Protein 6MLC (pdb70)

B-factor: mean 30.67, std 8.85, range [10.45, 76.99]

Foldseek 3Di:
DDADPVPRDDDPLDAAQPVHVPDHQQQSVLVQAAPQPRHGDDPPFDWAAAPVSRHIHGCVSQVNDDPVSRCVCNVVGPHGPVRD/DDQDPPPRDDDPDDAAQPVHPVDHQQQSVLVQAAPQPRHGDDPPFDWDAAPVRRHIHGCVSQPRDDPVSRVVCVVPGHHGPVNDD/DDQDPPPRDDDPLDAAQPPHPPDHQQQSVLVQAAPQPRDGDDPPFDWAAAPPSRHIHGCVSQVNDDPVSRVVCNVVGDHGPVNPD/DDQDPVPRDDDPLDAAQVVHPVDHQQASLLVQAAPQPRHGDDPPFDWDAAPQRRHIHGCVSQPRDDPVSRVVCVVPGHHGPVND/DDDDDD/DDDDDD

Structure (mmCIF, N/CA/C/O backbone):
data_6MLC
#
_entry.id   6MLC
#
_cell.length_a   85.939
_cell.length_b   85.939
_cell.length_c   98.733
_cell.angle_alpha   90.000
_cell.angle_beta   90.000
_cell.angle_gamma   120.000
#
_symmetry.space_group_name_H-M   'P 6'
#
loop_
_entity.id
_entity.type
_entity.pdbx_description
1 polymer 'Histone-lysine N-methyltransferase 2C'
2 polymer 'Histone H4'
3 non-polymer 'ZINC ION'
4 non-polymer GLYCEROL
5 non-polymer 'UNKNOWN ATOM OR ION'
6 water water
#
loop_
_atom_site.group_PDB
_atom_site.id
_atom_site.type_symbol
_atom_site.label_atom_id
_atom_site.label_alt_id
_atom_site.label_comp_id
_atom_site.label_asym_id
_atom_site.label_entity_id
_atom_site.label_seq_id
_atom_site.pdbx_PDB_ins_code
_atom_site.Cartn_x
_atom_site.Cartn_y
_atom_site.Cartn_z
_atom_site.occupancy
_atom_site.B_iso_or_equiv
_atom_site.auth_seq_id
_atom_site.auth_comp_id
_atom_site.auth_asym_id
_atom_site.auth_atom_id
_atom_site.pdbx_PDB_model_num
ATOM 1 N N . SER A 1 2 ? -38.429 -31.125 0.552 1.00 46.63 1054 SER A N 1
ATOM 2 C CA . SER A 1 2 ? -37.747 -30.370 1.662 1.00 44.23 1054 SER A CA 1
ATOM 3 C C . SER A 1 2 ? -36.240 -30.518 1.529 1.00 49.87 1054 SER A C 1
ATOM 4 O O . SER A 1 2 ? -35.784 -31.155 0.579 1.00 54.68 1054 SER A O 1
ATOM 7 N N . VAL A 1 3 ? -35.519 -29.927 2.467 1.00 51.19 1055 VAL A N 1
ATOM 8 C CA . VAL A 1 3 ? -34.048 -30.050 2.617 1.00 47.59 1055 VAL A CA 1
ATOM 9 C C . VAL A 1 3 ? -33.793 -30.387 4.100 1.00 34.79 1055 VAL A C 1
ATOM 10 O O . VAL A 1 3 ? -34.740 -30.295 4.886 1.00 31.52 1055 VAL A O 1
ATOM 14 N N . TRP A 1 4 ? -32.589 -30.801 4.457 1.00 30.36 1056 TRP A N 1
ATOM 15 C CA . TRP A 1 4 ? -32.088 -30.730 5.850 1.00 29.72 1056 TRP A CA 1
ATOM 16 C C . TRP A 1 4 ? -31.441 -29.373 6.079 1.00 29.47 1056 TRP A C 1
ATOM 17 O O . TRP A 1 4 ? -30.685 -28.925 5.210 1.00 29.77 1056 TRP A O 1
ATOM 28 N N . CYS A 1 5 ? -31.695 -28.771 7.230 1.00 28.28 1057 CYS A N 1
ATOM 29 C CA . CYS A 1 5 ? -30.955 -27.584 7.715 1.00 27.30 1057 CYS A CA 1
ATOM 30 C C . CYS A 1 5 ? -29.741 -28.054 8.522 1.00 27.51 1057 CYS A C 1
ATOM 31 O O . CYS A 1 5 ? -29.937 -28.784 9.506 1.00 24.44 1057 CYS A O 1
ATOM 34 N N . ARG A 1 6 ? -28.524 -27.615 8.167 1.00 31.68 1058 ARG A N 1
ATOM 35 C CA . ARG A 1 6 ? -27.289 -28.108 8.846 1.00 32.89 1058 ARG A CA 1
ATOM 36 C C . ARG A 1 6 ? -27.182 -27.429 10.214 1.00 31.49 1058 ARG A C 1
ATOM 37 O O . ARG A 1 6 ? -26.519 -27.988 11.101 1.00 32.33 1058 ARG A O 1
ATOM 41 N N . HIS A 1 7 ? -27.902 -26.336 10.429 1.00 26.71 1059 HIS A N 1
ATOM 42 C CA . HIS A 1 7 ? -27.877 -25.628 11.722 1.00 24.95 1059 HIS A CA 1
ATOM 43 C C . HIS A 1 7 ? -28.593 -26.442 12.794 1.00 27.76 1059 HIS A C 1
ATOM 44 O O . HIS A 1 7 ? -28.099 -26.419 13.932 1.00 25.11 1059 HIS A O 1
ATOM 51 N N . CYS A 1 8 ? -29.798 -26.987 12.494 1.00 25.55 1060 CYS A N 1
ATOM 52 C CA . CYS A 1 8 ? -30.687 -27.612 13.524 1.00 26.36 1060 CYS A CA 1
ATOM 53 C C . CYS A 1 8 ? -30.814 -29.123 13.289 1.00 26.71 1060 CYS A C 1
ATOM 54 O O . CYS A 1 8 ? -31.289 -29.811 14.216 1.00 29.57 1060 CYS A O 1
ATOM 57 N N . GLY A 1 9 ? -30.474 -29.607 12.090 1.00 24.86 1061 GLY A N 1
ATOM 58 C CA . GLY A 1 9 ? -30.546 -31.040 11.736 1.00 26.21 1061 GLY A CA 1
ATOM 59 C C . GLY A 1 9 ? -31.946 -31.491 11.307 1.00 25.94 1061 GLY A C 1
ATOM 60 O O . GLY A 1 9 ? -32.082 -32.653 10.870 1.00 27.21 1061 GLY A O 1
ATOM 61 N N . ALA A 1 10 ? -32.950 -30.613 11.339 1.00 26.47 1062 ALA A N 1
ATOM 62 C CA . ALA A 1 10 ? -34.341 -30.968 10.963 1.00 26.65 1062 ALA A CA 1
ATOM 63 C C . ALA A 1 10 ? -34.498 -31.061 9.435 1.00 27.06 1062 ALA A C 1
ATOM 64 O O . ALA A 1 10 ? -33.829 -30.313 8.685 1.00 24.63 1062 ALA A O 1
ATOM 66 N N . THR A 1 11 ? -35.451 -31.869 8.987 1.00 25.06 1063 THR A N 1
ATOM 67 C CA . THR A 1 11 ? -36.089 -31.668 7.667 1.00 24.95 1063 THR A CA 1
ATOM 68 C C . THR A 1 11 ? -36.875 -30.350 7.760 1.00 24.98 1063 THR A C 1
ATOM 69 O O . THR A 1 11 ? -37.470 -30.063 8.830 1.00 23.73 1063 THR A O 1
ATOM 73 N N . SER A 1 12 ? -36.778 -29.537 6.745 1.00 23.68 1064 SER A N 1
ATOM 74 C CA . SER A 1 12 ? -37.064 -28.088 6.821 1.00 25.27 1064 SER A CA 1
ATOM 75 C C . SER A 1 12 ? -37.707 -27.582 5.528 1.00 24.45 1064 SER A C 1
ATOM 76 O O . SER A 1 12 ? -37.365 -28.091 4.492 1.00 23.62 1064 SER A O 1
ATOM 79 N N . ALA A 1 13 ? -38.584 -26.565 5.616 1.00 26.90 1065 ALA A N 1
ATOM 80 C CA . ALA A 1 13 ? -39.068 -25.775 4.453 1.00 28.54 1065 ALA A CA 1
ATOM 81 C C . ALA A 1 13 ? -37.907 -24.915 3.906 1.00 29.18 1065 ALA A C 1
ATOM 82 O O . ALA A 1 13 ? -37.973 -24.504 2.742 1.00 29.40 1065 ALA A O 1
ATOM 84 N N . GLY A 1 14 ? -36.863 -24.680 4.701 1.00 25.56 1066 GLY A N 1
ATOM 85 C CA . GLY A 1 14 ? -35.727 -23.825 4.295 1.00 27.49 1066 GLY A CA 1
ATOM 86 C C . GLY A 1 14 ? -36.188 -22.387 4.113 1.00 27.44 1066 GLY A C 1
ATOM 87 O O . GLY A 1 14 ? -35.956 -21.812 3.034 1.00 27.83 1066 GLY A O 1
ATOM 88 N N . LEU A 1 15 ? -36.883 -21.853 5.121 1.00 25.11 1067 LEU A N 1
ATOM 89 C CA . LEU A 1 15 ? -37.376 -20.454 5.119 1.00 25.50 1067 LEU A CA 1
ATOM 90 C C . LEU A 1 15 ? -36.179 -19.517 5.201 1.00 25.10 1067 LEU A C 1
ATOM 91 O O . LEU A 1 15 ? -35.086 -19.943 5.643 1.00 22.80 1067 LEU A O 1
ATOM 96 N N . ARG A 1 16 ? -36.403 -18.285 4.806 1.00 23.90 1068 ARG A N 1
ATOM 97 C CA . ARG A 1 16 ? -35.436 -17.209 4.995 1.00 22.33 1068 ARG A CA 1
ATOM 98 C C . ARG A 1 16 ? -35.025 -17.188 6.471 1.00 22.32 1068 ARG A C 1
ATOM 99 O O . ARG A 1 16 ? -35.903 -17.184 7.353 1.00 22.48 1068 ARG A O 1
ATOM 107 N N . CYS A 1 17 ? -33.730 -17.093 6.715 1.00 24.85 1069 CYS A N 1
ATOM 108 C CA . CYS A 1 17 ? -33.152 -16.907 8.053 1.00 23.41 1069 CYS A CA 1
ATOM 109 C C . CYS A 1 17 ? -33.648 -15.593 8.683 1.00 23.08 1069 CYS A C 1
ATOM 110 O O . CYS A 1 17 ? -33.691 -14.585 7.977 1.00 24.45 1069 CYS A O 1
ATOM 113 N N . GLU A 1 18 ? -34.055 -15.638 9.955 1.00 23.50 1070 GLU A N 1
ATOM 114 C CA . GLU A 1 18 ? -34.433 -14.453 10.783 1.00 23.48 1070 GLU A CA 1
ATOM 115 C C . GLU A 1 18 ? -33.639 -14.475 12.104 1.00 22.42 1070 GLU A C 1
ATOM 116 O O . GLU A 1 18 ? -34.120 -14.002 13.127 1.00 22.48 1070 GLU A O 1
ATOM 122 N N . TRP A 1 19 ? -32.396 -14.916 12.028 1.00 20.94 1071 TRP A N 1
ATOM 123 C CA . TRP A 1 19 ? -31.441 -14.993 13.158 1.00 23.62 1071 TRP A CA 1
ATOM 124 C C . TRP A 1 19 ? -31.107 -13.599 13.698 1.00 24.02 1071 TRP A C 1
ATOM 125 O O . TRP A 1 19 ? -31.091 -13.435 14.917 1.00 22.09 1071 TRP A O 1
ATOM 136 N N . GLN A 1 20 ? -30.822 -12.652 12.811 1.00 25.13 1072 GLN A N 1
ATOM 137 C CA . GLN A 1 20 ? -30.396 -11.278 13.180 1.00 26.41 1072 GLN A CA 1
ATOM 138 C C . GLN A 1 20 ? -31.632 -10.491 13.608 1.00 27.68 1072 GLN A C 1
ATOM 139 O O . GLN A 1 20 ? -31.642 -9.948 14.705 1.00 30.19 1072 GLN A O 1
ATOM 145 N N . ASN A 1 21 ? -32.649 -10.442 12.769 1.00 29.56 1073 ASN A N 1
ATOM 146 C CA . ASN A 1 21 ? -34.005 -9.981 13.170 1.00 31.03 1073 ASN A CA 1
ATOM 147 C C . ASN A 1 21 ? -35.014 -10.587 12.202 1.00 30.98 1073 ASN A C 1
ATOM 148 O O . ASN A 1 21 ? -34.593 -11.281 11.245 1.00 27.90 1073 ASN A O 1
ATOM 153 N N . ASN A 1 22 ? -36.311 -10.324 12.396 1.00 32.34 1074 ASN A N 1
ATOM 154 C CA . ASN A 1 22 ? -37.348 -10.956 11.542 1.00 30.29 1074 ASN A CA 1
ATOM 155 C C . ASN A 1 22 ? -37.046 -10.616 10.079 1.00 29.76 1074 ASN A C 1
ATOM 156 O O . ASN A 1 22 ? -37.303 -11.435 9.264 1.00 28.72 1074 ASN A O 1
ATOM 161 N N . TYR A 1 23 ? -36.443 -9.463 9.779 1.00 30.04 1075 TYR A N 1
ATOM 162 C CA . TYR A 1 23 ? -36.166 -9.039 8.382 1.00 34.50 1075 TYR A CA 1
ATOM 163 C C . TYR A 1 23 ? -34.722 -9.353 7.971 1.00 31.95 1075 TYR A C 1
ATOM 164 O O . TYR A 1 23 ? -34.393 -9.077 6.826 1.00 32.99 1075 TYR A O 1
ATOM 173 N N . THR A 1 24 ? -33.864 -9.854 8.865 1.00 28.87 1076 THR A N 1
ATOM 174 C CA . THR A 1 24 ? -32.406 -9.910 8.562 1.00 26.59 1076 THR A CA 1
ATOM 175 C C . THR A 1 24 ? -31.834 -11.303 8.816 1.00 24.02 1076 THR A C 1
ATOM 176 O O . THR A 1 24 ? -31.917 -11.798 9.938 1.00 26.95 1076 THR A O 1
ATOM 180 N N A GLN A 1 25 ? -31.274 -11.894 7.767 0.50 24.00 1077 GLN A N 1
ATOM 181 N N B GLN A 1 25 ? -31.256 -11.891 7.773 0.50 23.28 1077 GLN A N 1
ATOM 182 C CA A GLN A 1 25 ? -30.549 -13.188 7.800 0.50 23.50 1077 GLN A CA 1
ATOM 183 C CA B GLN A 1 25 ? -30.585 -13.217 7.792 0.50 22.26 1077 GLN A CA 1
ATOM 184 C C A GLN A 1 25 ? -29.291 -13.025 8.659 0.50 23.27 1077 GLN A C 1
ATOM 185 C C B GLN A 1 25 ? -29.220 -13.074 8.476 0.50 22.47 1077 GLN A C 1
ATOM 186 O O A GLN A 1 25 ? -28.809 -11.879 8.809 0.50 24.69 1077 GLN A O 1
ATOM 187 O O B GLN A 1 25 ? -28.563 -12.006 8.283 0.50 20.64 1077 GLN A O 1
ATOM 198 N N . CYS A 1 26 ? -28.720 -14.129 9.124 1.00 22.40 1078 CYS A N 1
ATOM 199 C CA . CYS A 1 26 ? -27.283 -14.174 9.499 1.00 21.38 1078 CYS A CA 1
ATOM 200 C C . CYS A 1 26 ? -26.459 -14.190 8.209 1.00 20.81 1078 CYS A C 1
ATOM 201 O O . CYS A 1 26 ? -27.005 -14.595 7.113 1.00 21.11 1078 CYS A O 1
ATOM 204 N N . ALA A 1 27 ? -25.230 -13.678 8.260 1.00 21.34 1079 ALA A N 1
ATOM 205 C CA . ALA A 1 27 ? -24.381 -13.601 7.058 1.00 22.16 1079 ALA A CA 1
ATOM 206 C C . ALA A 1 27 ? -24.124 -15.020 6.522 1.00 21.45 1079 ALA A C 1
ATOM 207 O O . ALA A 1 27 ? -24.126 -15.230 5.289 1.00 22.79 1079 ALA A O 1
ATOM 209 N N . PRO A 1 28 ? -23.919 -16.051 7.371 1.00 22.69 1080 PRO A N 1
ATOM 210 C CA . PRO A 1 28 ? -23.765 -17.428 6.864 1.00 23.12 1080 PRO A CA 1
ATOM 211 C C . PRO A 1 28 ? -24.942 -17.917 5.989 1.00 22.81 1080 PRO A C 1
ATOM 212 O O . PRO A 1 28 ? -24.673 -18.342 4.867 1.00 22.26 1080 PRO A O 1
ATOM 216 N N . CYS A 1 29 ? -26.190 -17.779 6.463 1.00 22.62 1081 CYS A N 1
ATOM 217 C CA . CYS A 1 29 ? -27.411 -18.145 5.689 1.00 23.55 1081 CYS A CA 1
ATOM 218 C C . CYS A 1 29 ? -27.515 -17.308 4.412 1.00 24.98 1081 CYS A C 1
ATOM 219 O O . CYS A 1 29 ? -27.735 -17.907 3.375 1.00 23.73 1081 CYS A O 1
ATOM 222 N N . ALA A 1 30 ? -27.326 -15.987 4.481 1.00 25.18 1082 ALA A N 1
ATOM 223 C CA . ALA A 1 30 ? -27.336 -15.100 3.284 1.00 24.89 1082 ALA A CA 1
ATOM 224 C C . ALA A 1 30 ? -26.326 -15.610 2.247 1.00 24.33 1082 ALA A C 1
ATOM 225 O O . ALA A 1 30 ? -26.614 -15.539 1.020 1.00 21.91 1082 ALA A O 1
ATOM 227 N N . SER A 1 31 ? -25.189 -16.135 2.693 1.00 23.09 1083 SER A N 1
ATOM 228 C CA . SER A 1 31 ? -24.047 -16.516 1.816 1.00 25.75 1083 SER A CA 1
ATOM 229 C C . SER A 1 31 ? -24.345 -17.794 1.009 1.00 25.44 1083 SER A C 1
ATOM 230 O O . SER A 1 31 ? -23.562 -18.104 0.111 1.00 25.65 1083 SER A O 1
ATOM 233 N N . LEU A 1 32 ? -25.426 -18.500 1.322 1.00 27.48 1084 LEU A N 1
ATOM 234 C CA . LEU A 1 32 ? -25.890 -19.689 0.560 1.00 30.64 1084 LEU A CA 1
ATOM 235 C C . LEU A 1 32 ? -26.482 -19.253 -0.781 1.00 31.56 1084 LEU A C 1
ATOM 236 O O . LEU A 1 32 ? -26.552 -20.102 -1.655 1.00 31.48 1084 LEU A O 1
ATOM 241 N N . SER A 1 33 ? -27.002 -18.023 -0.893 1.00 28.67 1085 SER A N 1
ATOM 242 C CA . SER A 1 33 ? -27.780 -17.588 -2.084 1.00 31.72 1085 SER A CA 1
ATOM 243 C C . SER A 1 33 ? -27.016 -16.511 -2.866 1.00 32.76 1085 SER A C 1
ATOM 244 O O . SER A 1 33 ? -27.107 -16.512 -4.109 1.00 29.81 1085 SER A O 1
ATOM 247 N N . SER A 1 34 ? -26.220 -15.677 -2.197 1.00 28.81 1086 SER A N 1
ATOM 248 C CA . SER A 1 34 ? -25.412 -14.645 -2.878 1.00 27.15 1086 SER A CA 1
ATOM 249 C C . SER A 1 34 ? -23.997 -14.586 -2.284 1.00 28.58 1086 SER A C 1
ATOM 250 O O . SER A 1 34 ? -23.835 -14.817 -1.056 1.00 25.52 1086 SER A O 1
ATOM 253 N N . CYS A 1 35 ? -23.015 -14.261 -3.120 1.00 26.93 1087 CYS A N 1
ATOM 254 C CA . CYS A 1 35 ? -21.574 -14.173 -2.740 1.00 28.43 1087 CYS A CA 1
ATOM 255 C C . CYS A 1 35 ? -21.337 -12.940 -1.864 1.00 26.37 1087 CYS A C 1
ATOM 256 O O . CYS A 1 35 ? -21.782 -11.833 -2.197 1.00 23.67 1087 CYS A O 1
ATOM 259 N N . PRO A 1 36 ? -20.689 -13.108 -0.680 1.00 25.91 1088 PRO A N 1
ATOM 260 C CA . PRO A 1 36 ? -20.335 -11.978 0.178 1.00 25.41 1088 PRO A CA 1
ATOM 261 C C . PRO A 1 36 ? -19.154 -11.150 -0.346 1.00 24.63 1088 PRO A C 1
ATOM 262 O O . PRO A 1 36 ? -18.882 -10.129 0.242 1.00 27.47 1088 PRO A O 1
ATOM 266 N N . VAL A 1 37 ? -18.489 -11.581 -1.421 1.00 23.56 1089 VAL A N 1
ATOM 267 C CA . VAL A 1 37 ? -17.385 -10.801 -2.046 1.00 28.22 1089 VAL A CA 1
ATOM 268 C C . VAL A 1 37 ? -17.974 -9.870 -3.118 1.00 28.37 1089 VAL A C 1
ATOM 269 O O . VAL A 1 37 ? -17.754 -8.650 -3.020 1.00 27.93 1089 VAL A O 1
ATOM 273 N N . CYS A 1 38 ? -18.678 -10.416 -4.098 1.00 28.92 1090 CYS A N 1
ATOM 274 C CA . CYS A 1 38 ? -19.086 -9.670 -5.329 1.00 27.61 1090 CYS A CA 1
ATOM 275 C C . CYS A 1 38 ? -20.564 -9.252 -5.249 1.00 28.25 1090 CYS A C 1
ATOM 276 O O . CYS A 1 38 ? -20.977 -8.344 -6.019 1.00 29.52 1090 CYS A O 1
ATOM 279 N N . TYR A 1 39 ? -21.319 -9.839 -4.319 1.00 24.72 1091 TYR A N 1
ATOM 280 C CA . TYR A 1 39 ? -22.747 -9.520 -4.034 1.00 26.22 1091 TYR A CA 1
ATOM 281 C C . TYR A 1 39 ? -23.631 -9.926 -5.219 1.00 26.40 1091 TYR A C 1
ATOM 282 O O . TYR A 1 39 ? -24.754 -9.438 -5.311 1.00 25.96 1091 TYR A O 1
ATOM 291 N N . ARG A 1 40 ? -23.195 -10.913 -5.995 1.00 26.53 1092 ARG A N 1
ATOM 292 C CA . ARG A 1 40 ? -24.016 -11.527 -7.069 1.00 29.10 1092 ARG A CA 1
ATOM 293 C C . ARG A 1 40 ? -24.727 -12.771 -6.533 1.00 28.26 1092 ARG A C 1
ATOM 294 O O . ARG A 1 40 ? -24.089 -13.575 -5.840 1.00 29.02 1092 ARG A O 1
ATOM 302 N N . ASN A 1 41 ? -26.008 -12.930 -6.870 1.00 26.93 1093 ASN A N 1
ATOM 303 C CA . ASN A 1 41 ? -26.738 -14.214 -6.693 1.00 28.72 1093 ASN A CA 1
ATOM 304 C C . ASN A 1 41 ? -25.896 -15.299 -7.349 1.00 28.45 1093 ASN A C 1
ATOM 305 O O . ASN A 1 41 ? -25.361 -15.037 -8.429 1.00 30.00 1093 ASN A O 1
ATOM 310 N N . TYR A 1 42 ? -25.767 -16.461 -6.735 1.00 29.35 1094 TYR A N 1
ATOM 311 C CA . TYR A 1 42 ? -25.057 -17.596 -7.364 1.00 28.42 1094 TYR A CA 1
ATOM 312 C C . TYR A 1 42 ? -25.854 -18.016 -8.596 1.00 32.75 1094 TYR A C 1
ATOM 313 O O . TYR A 1 42 ? -27.089 -17.938 -8.593 1.00 30.89 1094 TYR A O 1
ATOM 322 N N A ARG A 1 43 ? -25.158 -18.431 -9.638 0.50 34.96 1095 ARG A N 1
ATOM 323 N N B ARG A 1 43 ? -25.141 -18.402 -9.650 0.50 34.87 1095 ARG A N 1
ATOM 324 C CA A ARG A 1 43 ? -25.773 -19.080 -10.815 0.50 36.77 1095 ARG A CA 1
ATOM 325 C CA B ARG A 1 43 ? -25.699 -19.078 -10.850 0.50 36.72 1095 ARG A CA 1
ATOM 326 C C A ARG A 1 43 ? -25.579 -20.589 -10.659 0.50 35.73 1095 ARG A C 1
ATOM 327 C C B ARG A 1 43 ? -25.588 -20.592 -10.625 0.50 35.60 1095 ARG A C 1
ATOM 328 O O A ARG A 1 43 ? -24.575 -20.993 -10.039 0.50 35.79 1095 ARG A O 1
ATOM 329 O O B ARG A 1 43 ? -24.636 -21.010 -9.935 0.50 35.90 1095 ARG A O 1
ATOM 344 N N . GLU A 1 44 ? -26.517 -21.388 -11.174 1.00 37.84 1096 GLU A N 1
ATOM 345 C CA . GLU A 1 44 ? -26.453 -22.878 -11.089 1.00 40.99 1096 GLU A CA 1
ATOM 346 C C . GLU A 1 44 ? -25.068 -23.298 -11.597 1.00 33.50 1096 GLU A C 1
ATOM 347 O O . GLU A 1 44 ? -24.646 -22.740 -12.591 1.00 33.28 1096 GLU A O 1
ATOM 353 N N . GLU A 1 45 ? -24.357 -24.139 -10.840 1.00 35.84 1097 GLU A N 1
ATOM 354 C CA . GLU A 1 45 ? -22.997 -24.684 -11.165 1.00 32.72 1097 GLU A CA 1
ATOM 355 C C . GLU A 1 45 ? -21.851 -23.762 -10.698 1.00 34.89 1097 GLU A C 1
ATOM 356 O O . GLU A 1 45 ? -20.679 -24.149 -10.909 1.00 28.28 1097 GLU A O 1
ATOM 362 N N . ASP A 1 46 ? -22.132 -22.595 -10.097 1.00 28.79 1098 ASP A N 1
ATOM 363 C CA . ASP A 1 46 ? -21.074 -21.767 -9.456 1.00 31.06 1098 ASP A CA 1
ATOM 364 C C . ASP A 1 46 ? -20.295 -22.647 -8.463 1.00 29.85 1098 ASP A C 1
ATOM 365 O O . ASP A 1 46 ? -20.937 -23.349 -7.640 1.00 32.16 1098 ASP A O 1
ATOM 370 N N . LEU A 1 47 ? -18.967 -22.626 -8.561 1.00 29.43 1099 LEU A N 1
ATOM 371 C CA . LEU A 1 47 ? -18.029 -23.308 -7.637 1.00 28.66 1099 LEU A CA 1
ATOM 372 C C . LEU A 1 47 ? -17.916 -22.429 -6.390 1.00 26.92 1099 LEU A C 1
ATOM 373 O O . LEU A 1 47 ? -17.430 -21.276 -6.530 1.00 27.18 1099 LEU A O 1
ATOM 378 N N . ILE A 1 48 ? -18.295 -22.930 -5.228 1.00 25.65 1100 ILE A N 1
ATOM 379 C CA . ILE A 1 48 ? -18.283 -22.114 -3.981 1.00 24.03 1100 ILE A CA 1
ATOM 380 C C . ILE A 1 48 ? -17.578 -22.902 -2.888 1.00 24.24 1100 ILE A C 1
ATOM 381 O O . ILE A 1 48 ? -17.539 -24.147 -2.972 1.00 24.45 1100 ILE A O 1
ATOM 386 N N . LEU A 1 49 ? -17.009 -22.208 -1.911 1.00 23.94 1101 LEU A N 1
ATOM 387 C CA . LEU A 1 49 ? -16.390 -22.881 -0.747 1.00 22.78 1101 LEU A CA 1
ATOM 388 C C . LEU A 1 49 ? -16.658 -22.058 0.488 1.00 21.93 1101 LEU A C 1
ATOM 389 O O . LEU A 1 49 ? -17.011 -20.866 0.345 1.00 22.91 1101 LEU A O 1
ATOM 394 N N . GLN A 1 50 ? -16.457 -22.680 1.649 1.00 22.83 1102 GLN A N 1
ATOM 395 C CA . GLN A 1 50 ? -16.879 -22.145 2.953 1.00 24.85 1102 GLN A CA 1
ATOM 396 C C . GLN A 1 50 ? -15.645 -21.818 3.803 1.00 24.49 1102 GLN A C 1
ATOM 397 O O . GLN A 1 50 ? -14.836 -22.690 4.014 1.00 24.42 1102 GLN A O 1
ATOM 403 N N . CYS A 1 51 ? -15.536 -20.581 4.251 1.00 22.38 1103 CYS A N 1
ATOM 404 C CA . CYS A 1 51 ? -14.516 -20.100 5.206 1.00 23.47 1103 CYS A CA 1
ATOM 405 C C . CYS A 1 51 ? -14.792 -20.729 6.584 1.00 24.40 1103 CYS A C 1
ATOM 406 O O . CYS A 1 51 ? -15.959 -20.726 7.026 1.00 23.10 1103 CYS A O 1
ATOM 409 N N . ARG A 1 52 ? -13.755 -21.267 7.225 1.00 21.77 1104 ARG A N 1
ATOM 410 C CA . ARG A 1 52 ? -13.891 -21.914 8.554 1.00 24.44 1104 ARG A CA 1
ATOM 411 C C . ARG A 1 52 ? -14.005 -20.858 9.653 1.00 23.39 1104 ARG A C 1
ATOM 412 O O . ARG A 1 52 ? -14.426 -21.226 10.751 1.00 25.58 1104 ARG A O 1
ATOM 420 N N A GLN A 1 53 ? -13.597 -19.614 9.373 0.50 24.66 1105 GLN A N 1
ATOM 421 N N B GLN A 1 53 ? -13.714 -19.581 9.350 0.50 24.25 1105 GLN A N 1
ATOM 422 C CA A GLN A 1 53 ? -13.692 -18.472 10.318 0.50 25.30 1105 GLN A CA 1
ATOM 423 C CA B GLN A 1 53 ? -13.686 -18.467 10.341 0.50 24.43 1105 GLN A CA 1
ATOM 424 C C A GLN A 1 53 ? -15.132 -17.921 10.300 0.50 24.52 1105 GLN A C 1
ATOM 425 C C B GLN A 1 53 ? -15.031 -17.715 10.374 0.50 23.68 1105 GLN A C 1
ATOM 426 O O A GLN A 1 53 ? -15.909 -18.223 11.246 0.50 24.26 1105 GLN A O 1
ATOM 427 O O B GLN A 1 53 ? -15.606 -17.583 11.472 0.50 23.56 1105 GLN A O 1
ATOM 438 N N . CYS A 1 54 ? -15.511 -17.205 9.244 1.00 21.54 1106 CYS A N 1
ATOM 439 C CA . CYS A 1 54 ? -16.772 -16.409 9.214 1.00 22.41 1106 CYS A CA 1
ATOM 440 C C . CYS A 1 54 ? -17.978 -17.292 8.840 1.00 23.42 1106 CYS A C 1
ATOM 441 O O . CYS A 1 54 ? -19.107 -16.781 8.894 1.00 22.67 1106 CYS A O 1
ATOM 444 N N . ASP A 1 55 ? -17.742 -18.554 8.459 1.00 20.61 1107 ASP A N 1
ATOM 445 C CA . ASP A 1 55 ? -18.794 -19.587 8.187 1.00 23.40 1107 ASP A CA 1
ATOM 446 C C . ASP A 1 55 ? -19.568 -19.258 6.907 1.00 20.62 1107 ASP A C 1
ATOM 447 O O . ASP A 1 55 ? -20.615 -19.862 6.686 1.00 22.68 1107 ASP A O 1
ATOM 452 N N . ARG A 1 56 ? -19.077 -18.359 6.091 1.00 21.35 1108 ARG A N 1
ATOM 453 C CA . ARG A 1 56 ? -19.769 -17.955 4.850 1.00 21.38 1108 ARG A CA 1
ATOM 454 C C . ARG A 1 56 ? -19.263 -18.762 3.686 1.00 22.35 1108 ARG A C 1
ATOM 455 O O . ARG A 1 56 ? -18.052 -19.022 3.602 1.00 23.66 1108 ARG A O 1
ATOM 463 N N . TRP A 1 57 ? -20.179 -19.082 2.788 1.00 21.92 1109 TRP A N 1
ATOM 464 C CA . TRP A 1 57 ? -19.875 -19.554 1.413 1.00 23.11 1109 TRP A CA 1
ATOM 465 C C . TRP A 1 57 ? -19.521 -18.357 0.551 1.00 22.33 1109 TRP A C 1
ATOM 466 O O . TRP A 1 57 ? -20.077 -17.233 0.785 1.00 22.76 1109 TRP A O 1
ATOM 477 N N . MET A 1 58 ? -18.731 -18.581 -0.483 1.00 22.50 1110 MET A N 1
ATOM 478 C CA . MET A 1 58 ? -18.422 -17.554 -1.468 1.00 22.82 1110 MET A CA 1
ATOM 479 C C . MET A 1 58 ? -17.906 -18.201 -2.750 1.00 22.16 1110 MET A C 1
ATOM 480 O O . MET A 1 58 ? -17.442 -19.363 -2.706 1.00 24.71 1110 MET A O 1
ATOM 485 N N . HIS A 1 59 ? -17.940 -17.457 -3.847 1.00 25.12 1111 HIS A N 1
ATOM 486 C CA . HIS A 1 59 ? -17.346 -17.899 -5.142 1.00 24.55 1111 HIS A CA 1
ATOM 487 C C . HIS A 1 59 ? -15.862 -18.205 -4.941 1.00 24.43 1111 HIS A C 1
ATOM 488 O O . HIS A 1 59 ? -15.134 -17.312 -4.463 1.00 25.44 1111 HIS A O 1
ATOM 495 N N . ALA A 1 60 ? -15.408 -19.352 -5.422 1.00 25.98 1112 ALA A N 1
ATOM 496 C CA . ALA A 1 60 ? -13.976 -19.658 -5.579 1.00 26.63 1112 ALA A CA 1
ATOM 497 C C . ALA A 1 60 ? -13.290 -18.540 -6.376 1.00 26.47 1112 ALA A C 1
ATOM 498 O O . ALA A 1 60 ? -12.199 -18.074 -5.930 1.00 26.22 1112 ALA A O 1
ATOM 500 N N . VAL A 1 61 ? -13.867 -18.104 -7.509 1.00 26.30 1113 VAL A N 1
ATOM 501 C CA . VAL A 1 61 ? -13.182 -17.099 -8.391 1.00 29.27 1113 VAL A CA 1
ATOM 502 C C . VAL A 1 61 ? -13.009 -15.768 -7.636 1.00 28.27 1113 VAL A C 1
ATOM 503 O O . VAL A 1 61 ? -12.023 -15.045 -7.914 1.00 28.14 1113 VAL A O 1
ATOM 507 N N . CYS A 1 62 ? -13.882 -15.469 -6.676 1.00 26.68 1114 CYS A N 1
ATOM 508 C CA . CYS A 1 62 ? -13.833 -14.218 -5.886 1.00 28.68 1114 CYS A CA 1
ATOM 509 C C . CYS A 1 62 ? -12.744 -14.322 -4.792 1.00 28.99 1114 CYS A C 1
ATOM 510 O O . CYS A 1 62 ? -12.520 -13.342 -4.104 1.00 29.34 1114 CYS A O 1
ATOM 513 N N . GLN A 1 63 ? -12.048 -15.452 -4.711 1.00 28.14 1115 GLN A N 1
ATOM 514 C CA . GLN A 1 63 ? -10.892 -15.670 -3.806 1.00 28.75 1115 GLN A CA 1
ATOM 515 C C . GLN A 1 63 ? -9.687 -16.130 -4.620 1.00 29.74 1115 GLN A C 1
ATOM 516 O O . GLN A 1 63 ? -8.760 -16.666 -4.020 1.00 30.66 1115 GLN A O 1
ATOM 522 N N . ASN A 1 64 ? -9.704 -15.895 -5.930 1.00 31.06 1116 ASN A N 1
ATOM 523 C CA . ASN A 1 64 ? -8.590 -16.196 -6.867 1.00 35.97 1116 ASN A CA 1
ATOM 524 C C . ASN A 1 64 ? -8.293 -17.702 -6.837 1.00 32.91 1116 ASN A C 1
ATOM 525 O O . ASN A 1 64 ? -7.148 -18.081 -7.014 1.00 32.72 1116 ASN A O 1
ATOM 530 N N . LEU A 1 65 ? -9.311 -18.513 -6.573 1.00 31.83 1117 LEU A N 1
ATOM 531 C CA . LEU A 1 65 ? -9.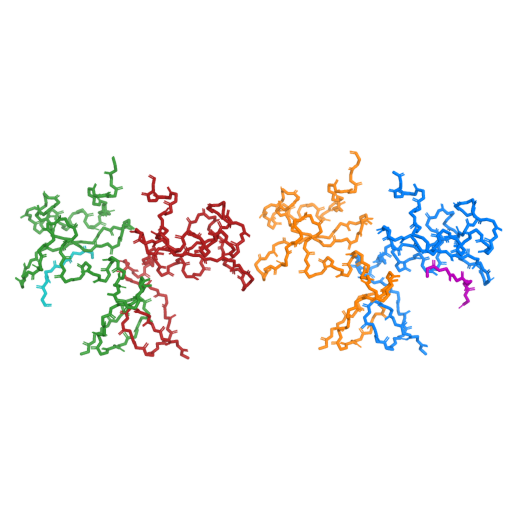282 -19.985 -6.741 1.00 32.25 1117 LEU A CA 1
ATOM 532 C C . LEU A 1 65 ? -10.060 -20.309 -8.017 1.00 32.65 1117 LEU A C 1
ATOM 533 O O . LEU A 1 65 ? -11.270 -20.063 -8.028 1.00 33.96 1117 LEU A O 1
ATOM 538 N N . ASN A 1 66 ? -9.369 -20.743 -9.067 1.00 32.72 1118 ASN A N 1
ATOM 539 C CA . ASN A 1 66 ? -9.902 -20.764 -10.460 1.00 37.70 1118 ASN A CA 1
ATOM 540 C C . ASN A 1 66 ? -10.200 -22.188 -10.922 1.00 36.31 1118 ASN A C 1
ATOM 541 O O . ASN A 1 66 ? -10.788 -22.322 -11.981 1.00 33.47 1118 ASN A O 1
ATOM 546 N N . THR A 1 67 ? -9.882 -23.202 -10.122 1.00 33.04 1119 THR A N 1
ATOM 547 C CA . THR A 1 67 ? -10.110 -24.622 -10.479 1.00 30.15 1119 THR A CA 1
ATOM 548 C C . THR A 1 67 ? -10.645 -25.386 -9.285 1.00 31.34 1119 THR A C 1
ATOM 549 O O . THR A 1 67 ? -10.349 -25.002 -8.132 1.00 27.78 1119 THR A O 1
ATOM 553 N N . GLU A 1 68 ? -11.356 -26.467 -9.571 1.00 33.32 1120 GLU A N 1
ATOM 554 C CA . GLU A 1 68 ? -11.766 -27.504 -8.598 1.00 33.02 1120 GLU A CA 1
ATOM 555 C C . GLU A 1 68 ? -10.533 -27.957 -7.801 1.00 30.73 1120 GLU A C 1
ATOM 556 O O . GLU A 1 68 ? -10.622 -28.054 -6.552 1.00 29.94 1120 GLU A O 1
ATOM 562 N N . GLU A 1 69 ? -9.417 -28.173 -8.480 1.00 29.75 1121 GLU A N 1
ATOM 563 C CA . GLU A 1 69 ? -8.147 -28.645 -7.844 1.00 31.60 1121 GLU A CA 1
ATOM 564 C C . GLU A 1 69 ? -7.766 -27.677 -6.700 1.00 28.96 1121 GLU A C 1
ATOM 565 O O . GLU A 1 69 ? -7.513 -28.146 -5.563 1.00 28.14 1121 GLU A O 1
ATOM 571 N N . GLU A 1 70 ? -7.740 -26.375 -6.977 1.00 28.57 1122 GLU A N 1
ATOM 572 C CA . GLU A 1 70 ? -7.362 -25.332 -5.985 1.00 27.56 1122 GLU A CA 1
ATOM 573 C C . GLU A 1 70 ? -8.373 -25.355 -4.844 1.00 28.70 1122 GLU A C 1
ATOM 574 O O . GLU A 1 70 ? -7.954 -25.356 -3.680 1.00 26.64 1122 GLU A O 1
ATOM 580 N N . VAL A 1 71 ? -9.661 -25.325 -5.183 1.00 26.88 1123 VAL A N 1
ATOM 581 C CA . VAL A 1 71 ? -10.764 -25.317 -4.197 1.00 28.74 1123 VAL A CA 1
ATOM 582 C C . VAL A 1 71 ? -10.651 -26.543 -3.285 1.00 27.68 1123 VAL A C 1
ATOM 583 O O . VAL A 1 71 ? -10.738 -26.357 -2.055 1.00 28.95 1123 VAL A O 1
ATOM 587 N N . GLU A 1 72 ? -10.412 -27.733 -3.823 1.00 27.44 1124 GLU A N 1
ATOM 588 C CA . GLU A 1 72 ? -10.332 -28.960 -3.000 1.00 30.26 1124 GLU A CA 1
ATOM 589 C C . GLU A 1 72 ? -9.138 -28.845 -2.050 1.00 30.60 1124 GLU A C 1
ATOM 590 O O . GLU A 1 72 ? -9.283 -29.228 -0.862 1.00 32.38 1124 GLU A O 1
ATOM 596 N N . ASN A 1 73 ? -8.011 -28.343 -2.539 1.00 27.30 1125 ASN A N 1
ATOM 597 C CA . ASN A 1 73 ? -6.756 -28.306 -1.752 1.00 29.14 1125 ASN A CA 1
ATOM 598 C C . ASN A 1 73 ? -6.951 -27.366 -0.558 1.00 29.57 1125 ASN A C 1
ATOM 599 O O . ASN A 1 73 ? -6.638 -27.778 0.566 1.00 29.15 1125 ASN A O 1
ATOM 604 N N . VAL A 1 74 ? -7.450 -26.150 -0.768 1.00 27.64 1126 VAL A N 1
ATOM 605 C CA . VAL A 1 74 ? -7.530 -25.184 0.363 1.00 28.35 1126 VAL A CA 1
ATOM 606 C C . VAL A 1 74 ? -8.674 -25.607 1.314 1.00 28.44 1126 VAL A C 1
ATOM 607 O O . VAL A 1 74 ? -8.456 -25.536 2.555 1.00 29.07 1126 VAL A O 1
ATOM 611 N N . ALA A 1 75 ? -9.811 -26.096 0.787 1.00 28.43 1127 ALA A N 1
ATOM 612 C CA . ALA A 1 75 ? -10.978 -26.530 1.609 1.00 30.16 1127 ALA A CA 1
ATOM 613 C C . ALA A 1 75 ? -10.560 -27.702 2.511 1.00 30.55 1127 ALA A C 1
ATOM 614 O O . ALA A 1 75 ? -10.952 -27.710 3.693 1.00 29.41 1127 ALA A O 1
ATOM 616 N N . ASP A 1 76 ? -9.746 -28.617 1.981 1.00 31.35 1128 ASP A N 1
ATOM 617 C CA . ASP A 1 76 ? -9.230 -29.818 2.688 1.00 30.70 1128 ASP A CA 1
ATOM 618 C C . ASP A 1 76 ? -8.394 -29.398 3.908 1.00 30.77 1128 ASP A C 1
ATOM 619 O O . ASP A 1 76 ? -8.610 -29.986 4.989 1.00 36.47 1128 ASP A O 1
ATOM 624 N N . ILE A 1 77 ? -7.463 -28.445 3.753 1.00 30.98 1129 ILE A N 1
ATOM 625 C CA . ILE A 1 77 ? -6.452 -28.103 4.802 1.00 30.28 1129 ILE A CA 1
ATOM 626 C C . ILE A 1 77 ? -7.042 -27.051 5.749 1.00 30.61 1129 ILE A C 1
ATOM 627 O O . ILE A 1 77 ? -6.647 -27.006 6.914 1.00 30.57 1129 ILE A O 1
ATOM 632 N N . GLY A 1 78 ? -7.992 -26.261 5.283 1.00 28.90 1130 GLY A N 1
ATOM 633 C CA . GLY A 1 78 ? -8.645 -25.234 6.104 1.00 28.85 1130 GLY A CA 1
ATOM 634 C C . GLY A 1 78 ? -8.626 -23.900 5.419 1.00 26.10 1130 GLY A C 1
ATOM 635 O O . GLY A 1 78 ? -7.553 -23.295 5.329 1.00 28.21 1130 GLY A O 1
ATOM 636 N N . PHE A 1 79 ? -9.795 -23.453 4.959 1.00 27.11 1131 PHE A N 1
ATOM 637 C CA . PHE A 1 79 ? -9.942 -22.244 4.133 1.00 26.20 1131 PHE A CA 1
ATOM 638 C C . PHE A 1 79 ? -10.212 -21.055 5.039 1.00 24.15 1131 PHE A C 1
ATOM 639 O O . PHE A 1 79 ? -11.223 -21.058 5.723 1.00 24.80 1131 PHE A O 1
ATOM 647 N N . ASP A 1 80 ? -9.324 -20.074 5.003 1.00 24.33 1132 ASP A N 1
ATOM 648 C CA . ASP A 1 80 ? -9.466 -18.779 5.700 1.00 28.01 1132 ASP A CA 1
ATOM 649 C C . ASP A 1 80 ? -9.584 -17.713 4.620 1.00 26.64 1132 ASP A C 1
ATOM 650 O O . ASP A 1 80 ? -8.607 -17.530 3.897 1.00 25.00 1132 ASP A O 1
ATOM 655 N N . CYS A 1 81 ? -10.763 -17.114 4.461 1.00 25.60 1133 CYS A N 1
ATOM 656 C CA . CYS A 1 81 ? -11.066 -16.230 3.309 1.00 25.69 1133 CYS A CA 1
ATOM 657 C C . CYS A 1 81 ? -10.262 -14.941 3.478 1.00 26.77 1133 CYS A C 1
ATOM 658 O O . CYS A 1 81 ? -9.812 -14.658 4.610 1.00 24.15 1133 CYS A O 1
ATOM 661 N N . SER A 1 82 ? -10.137 -14.172 2.412 1.00 27.16 1134 SER A N 1
ATOM 662 C CA . SER A 1 82 ? -9.430 -12.867 2.417 1.00 29.39 1134 SER A CA 1
ATOM 663 C C . SER A 1 82 ? -10.062 -11.887 3.427 1.00 30.10 1134 SER A C 1
ATOM 664 O O . SER A 1 82 ? -9.321 -11.117 4.011 1.00 32.77 1134 SER A O 1
ATOM 667 N N A MET A 1 83 ? -11.389 -11.903 3.616 0.50 28.97 1135 MET A N 1
ATOM 668 N N B MET A 1 83 ? -11.381 -11.961 3.642 0.50 27.91 1135 MET A N 1
ATOM 669 C CA A MET A 1 83 ? -12.089 -10.955 4.539 0.50 31.36 1135 MET A CA 1
ATOM 670 C CA B MET A 1 83 ? -12.152 -11.011 4.497 0.50 29.73 1135 MET A CA 1
ATOM 671 C C A MET A 1 83 ? -11.624 -11.189 5.979 0.50 31.41 1135 MET A C 1
ATOM 672 C C B MET A 1 83 ? -11.850 -11.244 5.990 0.50 30.08 1135 MET A C 1
ATOM 673 O O A MET A 1 83 ? -11.443 -10.197 6.705 0.50 34.83 1135 MET A O 1
ATOM 674 O O B MET A 1 83 ? -12.041 -10.301 6.773 0.50 33.56 1135 MET A O 1
ATOM 683 N N . CYS A 1 84 ? -11.405 -12.449 6.357 1.00 29.99 1136 CYS A N 1
ATOM 684 C CA . CYS A 1 84 ? -11.080 -12.856 7.752 1.00 29.56 1136 CYS A CA 1
ATOM 685 C C . CYS A 1 84 ? -9.567 -12.764 8.010 1.00 33.03 1136 CYS A C 1
ATOM 686 O O . CYS A 1 84 ? -9.179 -12.810 9.179 1.00 34.96 1136 CYS A O 1
ATOM 689 N N . ARG A 1 85 ? -8.751 -12.707 6.960 1.00 39.41 1137 ARG A N 1
ATOM 690 C CA . ARG A 1 85 ? -7.271 -12.576 7.076 1.00 43.11 1137 ARG A CA 1
ATOM 691 C C . ARG A 1 85 ? -6.934 -11.094 7.197 1.00 41.78 1137 ARG A C 1
ATOM 692 O O . ARG A 1 85 ? -7.180 -10.325 6.281 1.00 43.87 1137 ARG A O 1
ATOM 700 N N . PRO A 1 86 ? -6.412 -10.647 8.363 1.00 52.59 1138 PRO A N 1
ATOM 701 N N . SER B 1 2 ? -37.968 -29.717 22.215 1.00 42.72 1054 SER B N 1
ATOM 702 C CA . SER B 1 2 ? -37.830 -29.290 20.796 1.00 44.32 1054 SER B CA 1
ATOM 703 C C . SER B 1 2 ? -37.580 -27.777 20.732 1.00 44.40 1054 SER B C 1
ATOM 704 O O . SER B 1 2 ? -37.949 -27.053 21.689 1.00 43.96 1054 SER B O 1
ATOM 707 N N . VAL B 1 3 ? -36.980 -27.314 19.643 1.00 40.28 1055 VAL B N 1
ATOM 708 C CA . VAL B 1 3 ? -36.421 -25.938 19.546 1.00 37.93 1055 VAL B CA 1
ATOM 709 C C . VAL B 1 3 ? -36.818 -25.352 18.188 1.00 33.38 1055 VAL B C 1
ATOM 710 O O . VAL B 1 3 ? -36.803 -26.098 17.187 1.00 30.95 1055 VAL B O 1
ATOM 714 N N . TRP B 1 4 ? -37.099 -24.057 18.160 1.00 28.98 1056 TRP B N 1
ATOM 715 C CA . TRP B 1 4 ? -37.299 -23.278 16.915 1.00 29.87 1056 TRP B CA 1
ATOM 716 C C . TRP B 1 4 ? -35.937 -22.894 16.336 1.00 27.80 1056 TRP B C 1
ATOM 717 O O . TRP B 1 4 ? -35.149 -22.231 17.016 1.00 26.73 1056 TRP B O 1
ATOM 728 N N . CYS B 1 5 ? -35.697 -23.266 15.103 1.00 25.97 1057 CYS B N 1
ATOM 729 C CA . CYS B 1 5 ? -34.521 -22.823 14.348 1.00 24.96 1057 CYS B CA 1
ATOM 730 C C . CYS B 1 5 ? -34.856 -21.537 13.594 1.00 23.81 1057 CYS B C 1
ATOM 731 O O . CYS B 1 5 ? -35.592 -21.598 12.605 1.00 25.28 1057 CYS B O 1
ATOM 734 N N A ARG B 1 6 ? -34.281 -20.415 14.023 0.50 23.88 1058 ARG B N 1
ATOM 735 N N B ARG B 1 6 ? -34.296 -20.409 14.044 0.50 24.25 1058 ARG B N 1
ATOM 736 C CA A ARG B 1 6 ? -34.507 -19.096 13.392 0.50 24.32 1058 ARG B CA 1
ATOM 737 C CA B ARG B 1 6 ? -34.489 -19.083 13.408 0.50 24.86 1058 ARG B CA 1
ATOM 738 C C A ARG B 1 6 ? -33.886 -19.088 11.994 0.50 23.87 1058 ARG B C 1
ATOM 739 C C B ARG B 1 6 ? -33.930 -19.136 11.980 0.50 24.10 1058 ARG B C 1
ATOM 740 O O A ARG B 1 6 ? -34.333 -18.309 11.182 0.50 25.09 1058 ARG B O 1
ATOM 741 O O B ARG B 1 6 ? -34.495 -18.488 11.122 0.50 25.12 1058 ARG B O 1
ATOM 756 N N . HIS B 1 7 ? -32.883 -19.943 11.742 1.00 23.89 1059 HIS B N 1
ATOM 757 C CA . HIS B 1 7 ? -32.178 -20.018 10.436 1.00 22.30 1059 HIS B CA 1
ATOM 758 C C . HIS B 1 7 ? -33.080 -20.541 9.319 1.00 21.93 1059 HIS B C 1
ATOM 759 O O . HIS B 1 7 ? -32.874 -20.121 8.151 1.00 20.87 1059 HIS B O 1
ATOM 766 N N . CYS B 1 8 ? -33.937 -21.528 9.584 1.00 22.37 1060 CYS B N 1
ATOM 767 C CA . CYS B 1 8 ? -34.706 -22.238 8.517 1.00 23.99 1060 CYS B CA 1
ATOM 768 C C . CYS B 1 8 ? -36.209 -22.264 8.822 1.00 23.69 1060 CYS B C 1
ATOM 769 O O . CYS B 1 8 ? -36.985 -22.588 7.929 1.00 25.99 1060 CYS B O 1
ATOM 772 N N . GLY B 1 9 ? -36.598 -21.938 10.036 1.00 25.38 1061 GLY B N 1
ATOM 773 C CA . GLY B 1 9 ? -38.011 -21.885 10.441 1.00 24.20 1061 GLY B CA 1
ATOM 774 C C . GLY B 1 9 ? -38.506 -23.204 11.027 1.00 24.45 1061 GLY B C 1
ATOM 775 O O . GLY B 1 9 ? -39.593 -23.215 11.586 1.00 27.63 1061 GLY B O 1
ATOM 776 N N . ALA B 1 10 ? -37.736 -24.291 10.927 1.00 25.64 1062 ALA B N 1
ATOM 777 C CA . ALA B 1 10 ? -38.191 -25.628 11.340 1.00 25.69 1062 ALA B CA 1
ATOM 778 C C . ALA B 1 10 ? -38.259 -25.685 12.864 1.00 26.65 1062 ALA B C 1
ATOM 779 O O . ALA B 1 10 ? -37.462 -25.007 13.544 1.00 26.42 1062 ALA B O 1
ATOM 781 N N . THR B 1 11 ? -39.146 -26.520 13.378 1.00 26.65 1063 THR B N 1
ATOM 782 C CA . THR B 1 11 ? -39.044 -27.097 14.734 1.00 27.83 1063 THR B CA 1
ATOM 783 C C . THR B 1 11 ? -38.164 -28.353 14.638 1.00 30.69 1063 THR B C 1
ATOM 784 O O . THR B 1 11 ? -38.377 -29.166 13.697 1.00 30.46 1063 THR B O 1
ATOM 788 N N . SER B 1 12 ? -37.227 -28.497 15.576 1.00 29.23 1064 SER B N 1
ATOM 789 C CA . SER B 1 12 ? -36.189 -29.565 15.610 1.00 35.26 1064 SER B CA 1
ATOM 790 C C . SER B 1 12 ? -36.111 -30.162 17.022 1.00 37.57 1064 SER B C 1
ATOM 791 O O . SER B 1 12 ? -36.488 -29.457 18.017 1.00 34.27 1064 SER B O 1
ATOM 794 N N . ALA B 1 13 ? -35.659 -31.412 17.101 1.00 42.45 1065 ALA B N 1
ATOM 795 C CA . ALA B 1 13 ? -35.250 -32.102 18.344 1.00 45.01 1065 ALA B CA 1
ATOM 796 C C . ALA B 1 13 ? -34.137 -31.291 19.035 1.00 44.79 1065 ALA B C 1
ATOM 797 O O . ALA B 1 13 ? -33.931 -31.481 20.241 1.00 47.40 1065 ALA B O 1
ATOM 799 N N . GLY B 1 14 ? -33.458 -30.420 18.282 1.00 42.08 1066 GLY B N 1
ATOM 800 C CA . GLY B 1 14 ? -32.445 -29.470 18.779 1.00 46.95 1066 GLY B CA 1
ATOM 801 C C . GLY B 1 14 ? -31.064 -30.088 18.729 1.00 48.25 1066 GLY B C 1
ATOM 802 O O . GLY B 1 14 ? -30.520 -30.401 19.802 1.00 49.64 1066 GLY B O 1
ATOM 803 N N . LEU B 1 15 ? -30.552 -30.328 17.522 1.00 46.04 1067 LEU B N 1
ATOM 804 C CA . LEU B 1 15 ? -29.274 -31.061 17.294 1.00 44.00 1067 LEU B CA 1
ATOM 805 C C . LEU B 1 15 ? -28.133 -30.052 17.130 1.00 44.18 1067 LEU B C 1
ATOM 806 O O . LEU B 1 15 ? -28.406 -28.907 16.741 1.00 37.91 1067 LEU B O 1
ATOM 811 N N . ARG B 1 16 ? -26.935 -30.457 17.544 1.00 39.82 1068 ARG B N 1
ATOM 812 C CA A ARG B 1 16 ? -25.670 -29.708 17.335 0.50 39.15 1068 ARG B CA 1
ATOM 813 C CA B ARG B 1 16 ? -25.663 -29.714 17.326 0.50 39.39 1068 ARG B CA 1
ATOM 814 C C . ARG B 1 16 ? -25.659 -29.132 15.910 1.00 37.84 1068 ARG B C 1
ATOM 815 O O . ARG B 1 16 ? -25.817 -29.891 14.986 1.00 33.80 1068 ARG B O 1
ATOM 830 N N . CYS B 1 17 ? -25.438 -27.829 15.767 1.00 30.04 1069 CYS B N 1
ATOM 831 C CA . CYS B 1 17 ? -25.165 -27.226 14.445 1.00 26.67 1069 CYS B CA 1
ATOM 832 C C . CYS B 1 17 ? -23.985 -27.953 13.789 1.00 26.38 1069 CYS B C 1
ATOM 833 O O . CYS B 1 17 ? -22.960 -28.159 14.483 1.00 27.60 1069 CYS B O 1
ATOM 836 N N . GLU B 1 18 ? -24.110 -28.297 12.512 1.00 24.52 1070 GLU B N 1
ATOM 837 C CA . GLU B 1 18 ? -23.036 -28.885 11.670 1.00 30.37 1070 GLU B CA 1
ATOM 838 C C . GLU B 1 18 ? -22.864 -28.055 10.400 1.00 29.17 1070 GLU B C 1
ATOM 839 O O . GLU B 1 18 ? -22.424 -28.604 9.377 1.00 27.19 1070 GLU B O 1
ATOM 845 N N . TRP B 1 19 ? -23.188 -26.770 10.473 1.00 27.43 1071 TRP B N 1
ATOM 846 C CA . TRP B 1 19 ? -23.117 -25.845 9.319 1.00 27.20 1071 TRP B CA 1
ATOM 847 C C . TRP B 1 19 ? -21.685 -25.759 8.833 1.00 28.68 1071 TRP B C 1
ATOM 848 O O . TRP B 1 19 ? -21.483 -25.685 7.609 1.00 27.07 1071 TRP B O 1
ATOM 859 N N . GLN B 1 20 ? -20.739 -25.625 9.757 1.00 26.92 1072 GLN B N 1
ATOM 860 C CA . GLN B 1 20 ? -19.315 -25.530 9.368 1.00 29.80 1072 GLN B CA 1
ATOM 861 C C . GLN B 1 20 ? -18.872 -26.930 8.917 1.00 29.86 1072 GLN B C 1
ATOM 862 O O . GLN B 1 20 ? -18.599 -27.109 7.723 1.00 32.29 1072 GLN B O 1
ATOM 868 N N . ASN B 1 21 ? -18.911 -27.909 9.803 1.00 30.77 1073 ASN B N 1
ATOM 869 C CA . ASN B 1 21 ? -18.779 -29.337 9.415 1.00 33.73 1073 ASN B CA 1
ATOM 870 C C . ASN B 1 21 ? -19.335 -30.211 10.537 1.00 33.93 1073 ASN B C 1
ATOM 871 O O . ASN B 1 21 ? -19.824 -29.658 11.546 1.00 32.18 1073 ASN B O 1
ATOM 876 N N . ASN B 1 22 ? -19.179 -31.523 10.407 1.00 35.56 1074 ASN B N 1
ATOM 877 C CA . ASN B 1 22 ? -19.619 -32.529 11.413 1.00 39.04 1074 ASN B CA 1
ATOM 878 C C . ASN B 1 22 ? -19.043 -32.223 12.795 1.00 37.12 1074 ASN B C 1
ATOM 879 O O . ASN B 1 22 ? -19.702 -32.560 13.773 1.00 45.40 1074 ASN B O 1
ATOM 884 N N . TYR B 1 23 ? -17.873 -31.600 12.876 1.00 39.18 1075 TYR B N 1
ATOM 885 C CA . TYR B 1 23 ? -17.145 -31.388 14.157 1.00 41.03 1075 TYR B CA 1
ATOM 886 C C . TYR B 1 23 ? -17.295 -29.947 14.640 1.00 40.18 1075 TYR B C 1
ATOM 887 O O . TYR B 1 23 ? -16.731 -29.636 15.704 1.00 39.78 1075 TYR B O 1
ATOM 896 N N . THR B 1 24 ? -17.970 -29.082 13.876 1.00 35.11 1076 THR B N 1
ATOM 897 C CA . THR B 1 24 ? -17.892 -27.627 14.095 1.00 33.73 1076 THR B CA 1
ATOM 898 C C . THR B 1 24 ? -19.255 -26.977 13.868 1.00 30.32 1076 THR B C 1
ATOM 899 O O . THR B 1 24 ? -19.767 -27.026 12.749 1.00 27.72 1076 THR B O 1
ATOM 903 N N . GLN B 1 25 ? -19.778 -26.378 14.926 1.00 26.96 1077 GLN B N 1
ATOM 904 C CA . GLN B 1 25 ? -20.926 -25.440 14.893 1.00 27.09 1077 GLN B CA 1
ATOM 905 C C . GLN B 1 25 ? -20.484 -24.171 14.170 1.00 23.86 1077 GLN B C 1
ATOM 906 O O . GLN B 1 25 ? -19.277 -23.801 14.255 1.00 24.01 1077 GLN B O 1
ATOM 912 N N . CYS B 1 26 ? -21.395 -23.492 13.506 1.00 22.88 1078 CYS B N 1
ATOM 913 C CA . CYS B 1 26 ? -21.144 -22.106 13.070 1.00 23.13 1078 CYS B CA 1
ATOM 914 C C . CYS B 1 26 ? -20.987 -21.258 14.338 1.00 21.77 1078 CYS B C 1
ATOM 915 O O . CYS B 1 26 ? -21.463 -21.676 15.401 1.00 21.38 1078 CYS B O 1
ATOM 918 N N . ALA B 1 27 ? -20.247 -20.165 14.272 1.00 23.85 1079 ALA B N 1
ATOM 919 C CA . ALA B 1 27 ? -19.997 -19.330 15.469 1.00 22.19 1079 ALA B CA 1
ATOM 920 C C . ALA B 1 27 ? -21.316 -18.792 16.022 1.00 22.03 1079 ALA B C 1
ATOM 921 O O . ALA B 1 27 ? -21.493 -18.755 17.239 1.00 23.97 1079 ALA B O 1
ATOM 923 N N . PRO B 1 28 ? -22.281 -18.331 15.195 1.00 21.52 1080 PRO B N 1
ATOM 924 C CA . PRO B 1 28 ? -23.576 -17.859 15.718 1.00 22.09 1080 PRO B CA 1
ATOM 925 C C . PRO B 1 28 ? -24.325 -18.919 16.550 1.00 21.38 1080 PRO B C 1
ATOM 926 O O . PRO B 1 28 ? -24.700 -18.614 17.676 1.00 24.37 1080 PRO B O 1
ATOM 930 N N . CYS B 1 29 ? -24.424 -20.154 16.073 1.00 23.52 1081 CYS B N 1
ATOM 931 C CA . CYS B 1 29 ? -25.098 -21.258 16.818 1.00 20.95 1081 CYS B CA 1
ATOM 932 C C . CYS B 1 29 ? -24.346 -21.547 18.130 1.00 23.07 1081 CYS B C 1
ATOM 933 O O . CYS B 1 29 ? -25.014 -21.625 19.165 1.00 20.50 1081 CYS B O 1
ATOM 936 N N . ALA B 1 30 ? -23.012 -21.648 18.103 1.00 21.84 1082 ALA B N 1
ATOM 937 C CA . ALA B 1 30 ? -22.213 -21.898 19.334 1.00 22.74 1082 ALA B CA 1
ATOM 938 C C . ALA B 1 30 ? -22.502 -20.796 20.355 1.00 21.14 1082 ALA B C 1
ATOM 939 O O . ALA B 1 30 ? -22.562 -21.113 21.565 1.00 20.81 1082 ALA B O 1
ATOM 941 N N . SER B 1 31 ? -22.654 -19.535 19.903 1.00 22.77 1083 SER B N 1
ATOM 942 C CA . SER B 1 31 ? -22.830 -18.331 20.774 1.00 23.33 1083 SER B CA 1
ATOM 943 C C . SER B 1 31 ? -24.187 -18.362 21.500 1.00 23.00 1083 SER B C 1
ATOM 944 O O . SER B 1 31 ? -24.398 -17.524 22.402 1.00 25.47 1083 SER B O 1
ATOM 947 N N . LEU B 1 32 ? -25.087 -19.270 21.144 1.00 25.38 1084 LEU B N 1
ATOM 948 C CA . LEU B 1 32 ? -26.384 -19.417 21.859 1.00 28.12 1084 LEU B CA 1
ATOM 949 C C . LEU B 1 32 ? -26.133 -19.956 23.257 1.00 29.63 1084 LEU B C 1
ATOM 950 O O . LEU B 1 32 ? -26.884 -19.577 24.156 1.00 31.18 1084 LEU B O 1
ATOM 955 N N . SER B 1 33 ? -25.172 -20.857 23.402 1.00 27.68 1085 SER B N 1
ATOM 956 C CA . SER B 1 33 ? -24.968 -21.657 24.636 1.00 30.39 1085 SER B CA 1
ATOM 957 C C . SER B 1 33 ? -23.808 -21.075 25.466 1.00 29.67 1085 SER B C 1
ATOM 958 O O . SER B 1 33 ? -23.827 -21.215 26.722 1.00 30.94 1085 SER B O 1
ATOM 961 N N . SER B 1 34 ? -22.840 -20.430 24.827 1.00 26.66 1086 SER B N 1
ATOM 962 C CA . SER B 1 34 ? -21.594 -20.007 25.512 1.00 26.38 1086 SER B CA 1
ATOM 963 C C . SER B 1 34 ? -21.024 -18.748 24.858 1.00 27.28 1086 SER B C 1
ATOM 964 O O . SER B 1 34 ? -21.125 -18.610 23.639 1.00 25.29 1086 SER B O 1
ATOM 967 N N . CYS B 1 35 ? -20.419 -17.888 25.668 1.00 24.29 1087 CYS B N 1
ATOM 968 C CA . CYS B 1 35 ? -19.923 -16.541 25.270 1.00 26.19 1087 CYS B CA 1
ATOM 969 C C . CYS B 1 35 ? -18.694 -16.675 24.383 1.00 23.74 1087 CYS B C 1
ATOM 970 O O . CYS B 1 35 ? -17.752 -17.375 24.725 1.00 25.11 1087 CYS B O 1
ATOM 973 N N . PRO B 1 36 ? -18.671 -16.052 23.187 1.00 23.37 1088 PRO B N 1
ATOM 974 C CA . PRO B 1 36 ? -17.489 -16.115 22.334 1.00 22.95 1088 PRO B CA 1
ATOM 975 C C . PRO B 1 36 ? -16.322 -15.229 22.831 1.00 24.99 1088 PRO B C 1
ATOM 976 O O . PRO B 1 36 ? -15.284 -15.258 22.239 1.00 24.87 1088 PRO B O 1
ATOM 980 N N . VAL B 1 37 ? -16.499 -14.483 23.913 1.00 24.14 1089 VAL B N 1
ATOM 981 C CA . VAL B 1 37 ? -15.385 -13.662 24.471 1.00 26.98 1089 VAL B CA 1
ATOM 982 C C . VAL B 1 37 ? -14.715 -14.447 25.609 1.00 26.20 1089 VAL B C 1
ATOM 983 O O . VAL B 1 37 ? -13.489 -14.647 25.551 1.00 25.91 1089 VAL B O 1
ATOM 987 N N . CYS B 1 38 ? -15.477 -14.900 26.604 1.00 24.78 1090 CYS B N 1
ATOM 988 C CA . CYS B 1 38 ? -14.913 -15.547 27.817 1.00 24.59 1090 CYS B CA 1
ATOM 989 C C . CYS B 1 38 ? -15.009 -17.087 27.730 1.00 27.14 1090 CYS B C 1
ATOM 990 O O . CYS B 1 38 ? -14.393 -17.775 28.581 1.00 25.30 1090 CYS B O 1
ATOM 993 N N . TYR B 1 39 ? -15.777 -17.634 26.782 1.00 23.30 1091 TYR B N 1
ATOM 994 C CA . TYR B 1 39 ? -15.880 -19.104 26.544 1.00 26.75 1091 TYR B CA 1
ATOM 995 C C . TYR B 1 39 ? -16.544 -19.839 27.729 1.00 25.87 1091 TYR B C 1
ATOM 996 O O . TYR B 1 39 ? -16.345 -21.074 27.883 1.00 24.28 1091 TYR B O 1
ATOM 1005 N N . ARG B 1 40 ? -17.442 -19.144 28.427 1.00 27.07 1092 ARG B N 1
ATOM 1006 C CA . ARG B 1 40 ? -18.252 -19.678 29.541 1.00 28.49 1092 ARG B CA 1
ATOM 1007 C C . ARG B 1 40 ? -19.707 -19.827 29.108 1.00 28.89 1092 ARG B C 1
ATOM 1008 O O . ARG B 1 40 ? -20.223 -18.927 28.361 1.00 25.46 1092 ARG B O 1
ATOM 1016 N N . ASN B 1 41 ? -20.354 -20.904 29.570 1.00 27.16 1093 ASN B N 1
ATOM 1017 C CA . ASN B 1 41 ? -21.802 -21.150 29.386 1.00 28.28 1093 ASN B CA 1
ATOM 1018 C C . ASN B 1 41 ? -22.580 -20.030 30.077 1.00 27.99 1093 ASN B C 1
ATOM 1019 O O . ASN B 1 41 ? -22.197 -19.627 31.195 1.00 27.22 1093 ASN B O 1
ATOM 1024 N N . TYR B 1 42 ? -23.658 -19.575 29.466 1.00 25.67 1094 TYR B N 1
ATOM 1025 C CA . TYR B 1 42 ? -24.540 -18.534 30.039 1.00 25.67 1094 TYR B CA 1
ATOM 1026 C C . TYR B 1 42 ? -25.290 -19.053 31.285 1.00 30.59 1094 TYR B C 1
ATOM 1027 O O . TYR B 1 42 ? -25.562 -20.264 31.428 1.00 30.39 1094 TYR B O 1
ATOM 1036 N N . ARG B 1 43 ? -25.552 -18.108 32.178 1.00 33.09 1095 ARG B N 1
ATOM 1037 C CA . ARG B 1 43 ? -26.505 -18.133 33.316 1.00 38.19 1095 ARG B CA 1
ATOM 1038 C C . ARG B 1 43 ? -27.877 -17.673 32.815 1.00 39.17 1095 ARG B C 1
ATOM 1039 O O . ARG B 1 43 ? -27.913 -16.785 31.944 1.00 33.75 1095 ARG B O 1
ATOM 1047 N N . GLU B 1 44 ? -28.954 -18.180 33.408 1.00 43.53 1096 GLU B N 1
ATOM 1048 C CA . GLU B 1 44 ? -30.325 -17.610 33.294 1.00 46.52 1096 GLU B CA 1
ATOM 1049 C C . GLU B 1 44 ? -30.286 -16.083 33.521 1.00 41.60 1096 GLU B C 1
ATOM 1050 O O . GLU B 1 44 ? -30.995 -15.376 32.818 1.00 42.54 1096 GLU B O 1
ATOM 1056 N N . GLU B 1 45 ? -29.486 -15.591 34.479 1.00 42.83 1097 GLU B N 1
ATOM 1057 C CA . GLU B 1 45 ? -29.494 -14.165 34.908 1.00 41.29 1097 GLU B CA 1
ATOM 1058 C C . GLU B 1 45 ? -28.767 -13.277 33.881 1.00 41.78 1097 GLU B C 1
ATOM 1059 O O . GLU B 1 45 ? -28.798 -12.050 34.063 1.00 41.10 1097 GLU B O 1
ATOM 1065 N N . ASP B 1 46 ? -28.085 -13.851 32.881 1.00 38.82 1098 ASP B N 1
ATOM 1066 C CA . ASP B 1 46 ? -27.088 -13.095 32.086 1.00 37.69 1098 ASP B CA 1
ATOM 1067 C C . ASP B 1 46 ? -27.812 -12.166 31.112 1.00 32.96 1098 ASP B C 1
ATOM 1068 O O . ASP B 1 46 ? -28.679 -12.645 30.375 1.00 30.58 1098 ASP B O 1
ATOM 1073 N N . LEU B 1 47 ? -27.408 -10.894 31.102 1.00 33.30 1099 LEU B N 1
ATOM 1074 C CA . LEU B 1 47 ? -27.674 -9.941 30.008 1.00 33.10 1099 LEU B CA 1
ATOM 1075 C C . LEU B 1 47 ? -26.794 -10.335 28.828 1.00 29.04 1099 LEU B C 1
ATOM 1076 O O . LEU B 1 47 ? -25.558 -10.375 28.987 1.00 30.98 1099 LEU B O 1
ATOM 1081 N N . ILE B 1 48 ? -27.407 -10.579 27.687 1.00 31.28 1100 ILE B N 1
ATOM 1082 C CA . ILE B 1 48 ? -26.667 -10.910 26.446 1.00 28.06 1100 ILE B CA 1
ATOM 1083 C C . ILE B 1 48 ? -27.182 -10.026 25.331 1.00 27.92 1100 ILE B C 1
ATOM 1084 O O . ILE B 1 48 ? -28.304 -9.573 25.401 1.00 28.34 1100 ILE B O 1
ATOM 1089 N N . LEU B 1 49 ? -26.368 -9.809 24.331 1.00 25.08 1101 LEU B N 1
ATOM 1090 C CA . LEU B 1 49 ? -26.804 -9.083 23.138 1.00 25.04 1101 LEU B CA 1
ATOM 1091 C C . LEU B 1 49 ? -26.093 -9.659 21.925 1.00 22.00 1101 LEU B C 1
ATOM 1092 O O . LEU B 1 49 ? -25.100 -10.406 22.069 1.00 22.09 1101 LEU B O 1
ATOM 1097 N N . GLN B 1 50 ? -26.583 -9.289 20.767 1.00 25.42 1102 GLN B N 1
ATOM 1098 C CA . GLN B 1 50 ? -26.238 -9.934 19.503 1.00 24.42 1102 GLN B CA 1
ATOM 1099 C C . GLN B 1 50 ? -25.624 -8.888 18.581 1.00 24.60 1102 GLN B C 1
ATOM 1100 O O . GLN B 1 50 ? -26.264 -7.824 18.381 1.00 25.21 1102 GLN B O 1
ATOM 1106 N N . CYS B 1 51 ? -24.402 -9.150 18.114 1.00 22.12 1103 CYS B N 1
ATOM 1107 C CA . CYS B 1 51 ? -23.644 -8.260 17.224 1.00 22.65 1103 CYS B CA 1
ATOM 1108 C C . CYS B 1 51 ? 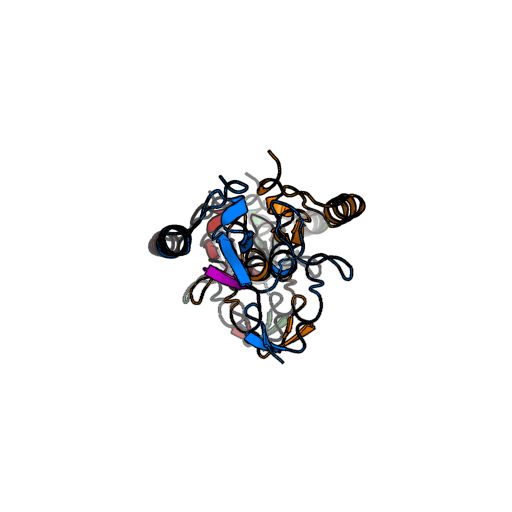-24.297 -8.298 15.843 1.00 22.26 1103 CYS B C 1
ATOM 1109 O O . CYS B 1 51 ? -24.618 -9.400 15.399 1.00 22.65 1103 CYS B O 1
ATOM 1112 N N . ARG B 1 52 ? -24.524 -7.141 15.216 1.00 21.32 1104 ARG B N 1
ATOM 1113 C CA . ARG B 1 52 ? -25.117 -7.071 13.836 1.00 23.42 1104 ARG B CA 1
ATOM 1114 C C . ARG B 1 52 ? -24.098 -7.441 12.755 1.00 23.92 1104 ARG B C 1
ATOM 1115 O O . ARG B 1 52 ? -24.531 -7.726 11.621 1.00 28.45 1104 ARG B O 1
ATOM 1123 N N A GLN B 1 53 ? -22.805 -7.501 13.092 0.50 25.43 1105 GLN B N 1
ATOM 1124 N N B GLN B 1 53 ? -22.798 -7.331 13.045 0.50 25.77 1105 GLN B N 1
ATOM 1125 C CA A GLN B 1 53 ? -21.699 -7.720 12.117 0.50 24.91 1105 GLN B CA 1
ATOM 1126 C CA B GLN B 1 53 ? -21.722 -7.749 12.110 0.50 25.68 1105 GLN B CA 1
ATOM 1127 C C A GLN B 1 53 ? -21.260 -9.187 12.093 0.50 23.12 1105 GLN B C 1
ATOM 1128 C C B GLN B 1 53 ? -21.666 -9.280 12.112 0.50 25.39 1105 GLN B C 1
ATOM 1129 O O A GLN B 1 53 ? -20.854 -9.651 11.012 0.50 20.66 1105 GLN B O 1
ATOM 1130 O O B GLN B 1 53 ? -22.112 -9.886 11.126 0.50 27.46 1105 GLN B O 1
ATOM 1141 N N . CYS B 1 54 ? -21.269 -9.882 13.232 1.00 22.68 1106 CYS B N 1
ATOM 1142 C CA . CYS B 1 54 ? -20.812 -11.306 13.270 1.00 23.98 1106 CYS B CA 1
ATOM 1143 C C . CYS B 1 54 ? -21.963 -12.249 13.657 1.00 21.83 1106 CYS B C 1
ATOM 1144 O O . CYS B 1 54 ? -21.741 -13.482 13.621 1.00 23.27 1106 CYS B O 1
ATOM 1147 N N . ASP B 1 55 ? -23.121 -11.706 14.015 1.00 21.59 1107 ASP B N 1
ATOM 1148 C CA . ASP B 1 55 ? -24.357 -12.480 14.302 1.00 23.90 1107 ASP B CA 1
ATOM 1149 C C . ASP B 1 55 ? -24.207 -13.281 15.612 1.00 24.85 1107 ASP B C 1
ATOM 1150 O O . ASP B 1 55 ? -25.124 -14.067 15.943 1.00 23.62 1107 ASP B O 1
ATOM 1155 N N . ARG B 1 56 ? -23.177 -13.015 16.403 1.00 22.45 1108 ARG B N 1
ATOM 1156 C CA . ARG B 1 56 ? -22.934 -13.775 17.661 1.00 23.33 1108 ARG B CA 1
ATOM 1157 C C . ARG B 1 56 ? -23.618 -13.095 18.840 1.00 23.74 1108 ARG B C 1
ATOM 1158 O O . ARG B 1 56 ? -23.551 -11.849 18.966 1.00 23.88 1108 ARG B O 1
ATOM 1166 N N . TRP B 1 57 ? -24.184 -13.913 19.718 1.00 22.03 1109 TRP B N 1
ATOM 1167 C CA . TRP B 1 57 ? -24.578 -13.521 21.090 1.00 22.12 1109 TRP B CA 1
ATOM 1168 C C . TRP B 1 57 ? -23.340 -13.485 21.976 1.00 21.82 1109 TRP B C 1
ATOM 1169 O O . TRP B 1 57 ? -22.430 -14.260 21.743 1.00 20.57 1109 TRP B O 1
ATOM 1180 N N . MET B 1 58 ? -23.381 -12.702 23.045 1.00 22.70 1110 MET B N 1
ATOM 1181 C CA . MET B 1 58 ? -22.261 -12.614 23.988 1.00 22.62 1110 MET B CA 1
ATOM 1182 C C . MET B 1 58 ? -22.732 -11.884 25.241 1.00 22.61 1110 MET B C 1
ATOM 1183 O O . MET B 1 58 ? -23.792 -11.139 25.197 1.00 21.03 1110 MET B O 1
ATOM 1188 N N . HIS B 1 59 ? -22.022 -12.108 26.327 1.00 21.93 1111 HIS B N 1
ATOM 1189 C CA . HIS B 1 59 ? -22.229 -11.378 27.594 1.00 23.55 1111 HIS B CA 1
ATOM 1190 C C . HIS B 1 59 ? -22.118 -9.870 27.351 1.00 22.83 1111 HIS B C 1
ATOM 1191 O O . HIS B 1 59 ? -21.108 -9.428 26.775 1.00 25.29 1111 HIS B O 1
ATOM 1198 N N . ALA B 1 60 ? -23.117 -9.107 27.790 1.00 24.70 1112 ALA B N 1
ATOM 1199 C CA . ALA B 1 60 ? -23.046 -7.639 27.902 1.00 25.47 1112 ALA B CA 1
ATOM 1200 C C . ALA B 1 60 ? -21.763 -7.252 28.653 1.00 25.42 1112 ALA B C 1
ATOM 1201 O O . ALA B 1 60 ? -21.014 -6.438 28.145 1.00 26.97 1112 ALA B O 1
ATOM 1203 N N . VAL B 1 61 ? -21.462 -7.934 29.756 1.00 30.23 1113 VAL B N 1
ATOM 1204 C CA . VAL B 1 61 ? -20.324 -7.603 30.655 1.00 29.28 1113 VAL B CA 1
ATOM 1205 C C . VAL B 1 61 ? -19.006 -7.830 29.915 1.00 29.64 1113 VAL B C 1
ATOM 1206 O O . VAL B 1 61 ? -18.060 -7.096 30.190 1.00 28.12 1113 VAL B O 1
ATOM 1210 N N . CYS B 1 62 ? -18.958 -8.760 28.960 1.00 28.57 1114 CYS B N 1
ATOM 1211 C CA . CYS B 1 62 ? -17.725 -9.074 28.193 1.00 28.45 1114 CYS B CA 1
ATOM 1212 C C . CYS B 1 62 ? -17.512 -8.035 27.095 1.00 28.06 1114 CYS B C 1
ATOM 1213 O O . CYS B 1 62 ? -16.551 -8.150 26.356 1.00 29.49 1114 CYS B O 1
ATOM 1216 N N . GLN B 1 63 ? -18.418 -7.085 26.998 1.00 29.41 1115 GLN B N 1
ATOM 1217 C CA . GLN B 1 63 ? -18.303 -5.912 26.115 1.00 30.76 1115 GLN B CA 1
ATOM 1218 C C . GLN B 1 63 ? -18.388 -4.639 26.952 1.00 32.02 1115 GLN B C 1
ATOM 1219 O O . GLN B 1 63 ? -18.598 -3.609 26.372 1.00 30.79 1115 GLN B O 1
ATOM 1225 N N . ASN B 1 64 ? -18.267 -4.744 28.281 1.00 31.82 1116 ASN B N 1
ATOM 1226 C CA . ASN B 1 64 ? -18.286 -3.581 29.202 1.00 36.15 1116 ASN B CA 1
ATOM 1227 C C . ASN B 1 64 ? -19.650 -2.884 29.178 1.00 35.30 1116 ASN B C 1
ATOM 1228 O O . ASN B 1 64 ? -19.670 -1.683 29.384 1.00 35.89 1116 ASN B O 1
ATOM 1233 N N . LEU B 1 65 ? -20.733 -3.617 28.936 1.00 33.10 1117 LEU B N 1
ATOM 1234 C CA . LEU B 1 65 ? -22.140 -3.160 29.100 1.00 35.74 1117 LEU B CA 1
ATOM 1235 C C . LEU B 1 65 ? -22.753 -3.931 30.267 1.00 38.06 1117 LEU B C 1
ATOM 1236 O O . LEU B 1 65 ? -22.833 -5.126 30.160 1.00 38.99 1117 LEU B O 1
ATOM 1241 N N . ASN B 1 66 ? -23.134 -3.265 31.351 1.00 42.94 1118 ASN B N 1
ATOM 1242 C CA . ASN B 1 66 ? -23.453 -3.941 32.637 1.00 41.24 1118 ASN B CA 1
ATOM 1243 C C . ASN B 1 66 ? -24.960 -3.952 32.917 1.00 41.35 1118 ASN B C 1
ATOM 1244 O O . ASN B 1 66 ? -25.381 -4.792 33.741 1.00 45.28 1118 ASN B O 1
ATOM 1249 N N . THR B 1 67 ? -25.750 -3.096 32.263 1.00 37.25 1119 THR B N 1
ATOM 1250 C CA . THR B 1 67 ? -27.162 -2.832 32.629 1.00 31.84 1119 THR B CA 1
ATOM 1251 C C . THR B 1 67 ? -28.060 -3.009 31.414 1.00 39.23 1119 THR B C 1
ATOM 1252 O O . THR B 1 67 ? -27.556 -2.884 30.260 1.00 33.75 1119 THR B O 1
ATOM 1256 N N . GLU B 1 68 ? -29.340 -3.280 31.663 1.00 37.02 1120 GLU B N 1
ATOM 1257 C CA . GLU B 1 68 ? -30.393 -3.236 30.618 1.00 41.23 1120 GLU B CA 1
ATOM 1258 C C . GLU B 1 68 ? -30.398 -1.837 30.000 1.00 33.82 1120 GLU B C 1
ATOM 1259 O O . GLU B 1 68 ? -30.602 -1.731 28.771 1.00 33.64 1120 GLU B O 1
ATOM 1265 N N . GLU B 1 69 ? -30.130 -0.806 30.796 1.00 31.92 1121 GLU B N 1
ATOM 1266 C CA . GLU B 1 69 ? -30.071 0.585 30.267 1.00 31.00 1121 GLU B CA 1
ATOM 1267 C C . GLU B 1 69 ? -29.050 0.627 29.118 1.00 27.82 1121 GLU B C 1
ATOM 1268 O O . GLU B 1 69 ? -29.429 1.045 28.009 1.00 28.16 1121 GLU B O 1
ATOM 1274 N N . GLU B 1 70 ? -27.825 0.164 29.353 1.00 29.16 1122 GLU B N 1
ATOM 1275 C CA . GLU B 1 70 ? -26.740 0.225 28.349 1.00 28.22 1122 GLU B CA 1
ATOM 1276 C C . GLU B 1 70 ? -27.092 -0.668 27.167 1.00 31.11 1122 GLU B C 1
ATOM 1277 O O . GLU B 1 70 ? -26.938 -0.210 26.036 1.00 27.34 1122 GLU B O 1
ATOM 1283 N N . VAL B 1 71 ? -27.575 -1.892 27.418 1.00 35.27 1123 VAL B N 1
ATOM 1284 C CA . VAL B 1 71 ? -27.931 -2.854 26.335 1.00 34.96 1123 VAL B CA 1
ATOM 1285 C C . VAL B 1 71 ? -29.028 -2.247 25.455 1.00 33.37 1123 VAL B C 1
ATOM 1286 O O . VAL B 1 71 ? -28.865 -2.247 24.218 1.00 34.70 1123 VAL B O 1
ATOM 1290 N N . GLU B 1 72 ? -30.103 -1.758 26.073 1.00 34.08 1124 GLU B N 1
ATOM 1291 C CA . GLU B 1 72 ? -31.236 -1.094 25.384 1.00 38.93 1124 GLU B CA 1
ATOM 1292 C C . GLU B 1 72 ? -30.690 0.015 24.491 1.00 35.19 1124 GLU B C 1
ATOM 1293 O O . GLU B 1 72 ? -31.161 0.154 23.331 1.00 32.72 1124 GLU B O 1
ATOM 1299 N N . ASN B 1 73 ? -29.738 0.782 25.021 1.00 31.42 1125 ASN B N 1
ATOM 1300 C CA . ASN B 1 73 ? -29.205 1.993 24.358 1.00 30.80 1125 ASN B CA 1
ATOM 1301 C C . ASN B 1 73 ? -28.399 1.568 23.128 1.00 32.03 1125 ASN B C 1
ATOM 1302 O O . ASN B 1 73 ? -28.540 2.220 22.095 1.00 33.80 1125 ASN B O 1
ATOM 1307 N N . VAL B 1 74 ? -27.615 0.495 23.204 1.00 32.32 1126 VAL B N 1
ATOM 1308 C CA . VAL B 1 74 ? -26.767 0.081 22.041 1.00 34.21 1126 VAL B CA 1
ATOM 1309 C C . VAL B 1 74 ? -27.647 -0.560 20.939 1.00 36.11 1126 VAL B C 1
ATOM 1310 O O . VAL B 1 74 ? -27.309 -0.355 19.731 1.00 34.71 1126 VAL B O 1
ATOM 1314 N N . ALA B 1 75 ? -28.774 -1.212 21.289 1.00 36.90 1127 ALA B N 1
ATOM 1315 C CA . ALA B 1 75 ? -29.735 -1.805 20.312 1.00 40.79 1127 ALA B CA 1
ATOM 1316 C C . ALA B 1 75 ? -30.454 -0.701 19.504 1.00 43.41 1127 ALA B C 1
ATOM 1317 O O . ALA B 1 75 ? -30.674 -0.904 18.280 1.00 46.99 1127 ALA B O 1
ATOM 1319 N N . ASP B 1 76 ? -30.750 0.448 20.125 1.00 43.74 1128 ASP B N 1
ATOM 1320 C CA . ASP B 1 76 ? -31.333 1.645 19.446 1.00 42.25 1128 ASP B CA 1
ATOM 1321 C C . ASP B 1 76 ? -30.535 1.994 18.174 1.00 39.40 1128 ASP B C 1
ATOM 1322 O O . ASP B 1 76 ? -31.151 2.600 17.253 1.00 35.06 1128 ASP B O 1
ATOM 1327 N N . ILE B 1 77 ? -29.216 1.753 18.155 1.00 33.28 1129 ILE B N 1
ATOM 1328 C CA . ILE B 1 77 ? -28.346 2.195 17.028 1.00 34.36 1129 ILE B CA 1
ATOM 1329 C C . ILE B 1 77 ? -27.758 1.018 16.280 1.00 31.87 1129 ILE B C 1
ATOM 1330 O O . ILE B 1 77 ? -27.267 1.261 15.168 1.00 33.97 1129 ILE B O 1
ATOM 1335 N N . GLY B 1 78 ? -27.759 -0.188 16.857 1.00 29.65 1130 GLY B N 1
ATOM 1336 C CA . GLY B 1 78 ? -27.100 -1.348 16.239 1.00 31.07 1130 GLY B CA 1
ATOM 1337 C C . GLY B 1 78 ? -25.762 -1.645 16.907 1.00 30.63 1130 GLY B C 1
ATOM 1338 O O . GLY B 1 78 ? -24.870 -0.768 16.918 1.00 30.40 1130 GLY B O 1
ATOM 1339 N N . PHE B 1 79 ? -25.626 -2.846 17.450 1.00 29.67 1131 PHE B N 1
ATOM 1340 C CA . PHE B 1 79 ? -24.450 -3.266 18.232 1.00 29.17 1131 PHE B CA 1
ATOM 1341 C C . PHE B 1 79 ? -23.368 -3.814 17.300 1.00 27.97 1131 PHE B C 1
ATOM 1342 O O . PHE B 1 79 ? -23.625 -4.802 16.566 1.00 26.30 1131 PHE B O 1
ATOM 1350 N N . ASP B 1 80 ? -22.195 -3.162 17.298 1.00 26.55 1132 ASP B N 1
ATOM 1351 C CA . ASP B 1 80 ? -20.958 -3.698 16.676 1.00 26.94 1132 ASP B CA 1
ATOM 1352 C C . ASP B 1 80 ? -20.022 -4.114 17.801 1.00 26.73 1132 ASP B C 1
ATOM 1353 O O . ASP B 1 80 ? -19.540 -3.205 18.560 1.00 24.63 1132 ASP B O 1
ATOM 1358 N N . CYS B 1 81 ? -19.747 -5.415 17.919 1.00 24.24 1133 CYS B N 1
ATOM 1359 C CA . CYS B 1 81 ? -18.966 -5.953 19.054 1.00 25.16 1133 CYS B CA 1
ATOM 1360 C C . CYS B 1 81 ? -17.486 -5.567 18.895 1.00 25.20 1133 CYS B C 1
ATOM 1361 O O . CYS B 1 81 ? -17.062 -5.188 17.767 1.00 24.48 1133 CYS B O 1
ATOM 1364 N N . SER B 1 82 ? -16.729 -5.656 19.989 1.00 26.98 1134 SER B N 1
ATOM 1365 C CA . SER B 1 82 ? -15.280 -5.303 20.040 1.00 26.69 1134 SER B CA 1
ATOM 1366 C C . SER B 1 82 ? -14.491 -6.185 19.079 1.00 31.11 1134 SER B C 1
ATOM 1367 O O . SER B 1 82 ? -13.523 -5.689 18.515 1.00 31.58 1134 SER B O 1
ATOM 1370 N N . MET B 1 83 ? -14.908 -7.437 18.857 1.00 27.67 1135 MET B N 1
ATOM 1371 C CA . MET B 1 83 ? -14.149 -8.383 17.999 1.00 27.38 1135 MET B CA 1
ATOM 1372 C C . MET B 1 83 ? -14.326 -7.984 16.523 1.00 28.53 1135 MET B C 1
ATOM 1373 O O . MET B 1 83 ? -13.443 -8.284 15.723 1.00 30.64 1135 MET B O 1
ATOM 1378 N N . CYS B 1 84 ? -15.415 -7.297 16.174 1.00 25.82 1136 CYS B N 1
ATOM 1379 C CA . CYS B 1 84 ? -15.697 -6.840 14.785 1.00 28.49 1136 CYS B CA 1
ATOM 1380 C C . CYS B 1 84 ? -15.148 -5.419 14.535 1.00 32.54 1136 CYS B C 1
ATOM 1381 O O . CYS B 1 84 ? -15.186 -4.976 13.386 1.00 33.34 1136 CYS B O 1
ATOM 1384 N N . ARG B 1 85 ? -14.741 -4.705 15.579 1.00 38.67 1137 ARG B N 1
ATOM 1385 C CA . ARG B 1 85 ? -14.317 -3.279 15.472 1.00 45.64 1137 ARG B CA 1
ATOM 1386 C C . ARG B 1 85 ? -12.805 -3.249 15.275 1.00 51.21 1137 ARG B C 1
ATOM 1387 O O . ARG B 1 85 ? -12.072 -3.857 16.053 1.00 47.97 1137 ARG B O 1
ATOM 1395 N N . PRO B 1 86 ? -12.305 -2.560 14.215 1.00 63.45 1138 PRO B N 1
ATOM 1396 C CA . PRO B 1 86 ? -10.872 -2.481 13.931 1.00 65.32 1138 PRO B CA 1
ATOM 1397 C C . PRO B 1 86 ? -10.187 -1.295 14.626 1.00 60.56 1138 PRO B C 1
ATOM 1398 O O . PRO B 1 86 ? -9.846 -1.380 15.801 1.00 63.31 1138 PRO B O 1
ATOM 1402 N N . SER C 1 2 ? -38.116 -30.053 70.556 1.00 42.42 1054 SER C N 1
ATOM 1403 C CA . SER C 1 2 ? -38.022 -29.602 69.152 1.00 43.58 1054 SER C CA 1
ATOM 1404 C C . SER C 1 2 ? -37.660 -28.117 69.132 1.00 44.91 1054 SER C C 1
ATOM 1405 O O . SER C 1 2 ? -37.789 -27.446 70.184 1.00 41.34 1054 SER C O 1
ATOM 1408 N N . VAL C 1 3 ? -37.178 -27.626 67.998 1.00 34.68 1055 VAL C N 1
ATOM 1409 C CA . VAL C 1 3 ? -36.562 -26.279 67.932 1.00 33.99 1055 VAL C CA 1
ATOM 1410 C C . VAL C 1 3 ? -36.851 -25.679 66.567 1.00 28.19 1055 VAL C C 1
ATOM 1411 O O . VAL C 1 3 ? -36.863 -26.425 65.567 1.00 24.26 1055 VAL C O 1
ATOM 1415 N N . TRP C 1 4 ? -37.094 -24.380 66.552 1.00 27.52 1056 TRP C N 1
ATOM 1416 C CA . TRP C 1 4 ? -37.224 -23.589 65.319 1.00 24.78 1056 TRP C CA 1
ATOM 1417 C C . TRP C 1 4 ? -35.830 -23.321 64.751 1.00 23.07 1056 TRP C C 1
ATOM 1418 O O . TRP C 1 4 ? -35.028 -22.684 65.446 1.00 25.43 1056 TRP C O 1
ATOM 1429 N N . CYS C 1 5 ? -35.577 -23.759 63.530 1.00 21.80 1057 CYS C N 1
ATOM 1430 C CA . CYS C 1 5 ? -34.407 -23.345 62.728 1.00 21.27 1057 CYS C CA 1
ATOM 1431 C C . CYS C 1 5 ? -34.737 -22.047 61.977 1.00 23.06 1057 CYS C C 1
ATOM 1432 O O . CYS C 1 5 ? -35.532 -22.094 60.964 1.00 21.25 1057 CYS C O 1
ATOM 1435 N N . ARG C 1 6 ? -34.119 -20.933 62.386 1.00 20.98 1058 ARG C N 1
ATOM 1436 C CA . ARG C 1 6 ? -34.316 -19.630 61.713 1.00 22.25 1058 ARG C CA 1
ATOM 1437 C C . ARG C 1 6 ? -33.642 -19.634 60.335 1.00 23.00 1058 ARG C C 1
ATOM 1438 O O . ARG C 1 6 ? -34.091 -18.861 59.506 1.00 21.07 1058 ARG C O 1
ATOM 1446 N N . HIS C 1 7 ? -32.616 -20.482 60.111 1.00 20.67 1059 HIS C N 1
ATOM 1447 C CA . HIS C 1 7 ? -31.883 -20.588 58.808 1.00 23.86 1059 HIS C CA 1
ATOM 1448 C C . HIS C 1 7 ? -32.795 -21.065 57.670 1.00 22.94 1059 HIS C C 1
ATOM 1449 O O . HIS C 1 7 ? -32.589 -20.630 56.488 1.00 20.10 1059 HIS C O 1
ATOM 1456 N N . CYS C 1 8 ? -33.688 -22.036 57.950 1.00 25.79 1060 CYS C N 1
ATOM 1457 C CA . CYS C 1 8 ? -34.480 -22.739 56.915 1.00 24.57 1060 CYS C CA 1
ATOM 1458 C C . CYS C 1 8 ? -35.992 -22.690 57.220 1.00 22.77 1060 CYS C C 1
ATOM 1459 O O . CYS C 1 8 ? -36.754 -23.066 56.344 1.00 24.45 1060 CYS C O 1
ATOM 1462 N N . GLY C 1 9 ? -36.384 -22.275 58.415 1.00 22.11 1061 GLY C N 1
ATOM 1463 C CA . GLY C 1 9 ? -37.802 -22.124 58.818 1.00 23.22 1061 GLY C CA 1
ATOM 1464 C C . GLY C 1 9 ? -38.388 -23.384 59.441 1.00 25.76 1061 GLY C C 1
ATOM 1465 O O . GLY C 1 9 ? -39.509 -23.303 59.979 1.00 26.95 1061 GLY C O 1
ATOM 1466 N N . ALA C 1 10 ? -37.697 -24.524 59.347 1.00 23.91 1062 ALA C N 1
ATOM 1467 C CA . ALA C 1 10 ? -38.231 -25.836 59.754 1.00 25.67 1062 ALA C CA 1
ATOM 1468 C C . ALA C 1 10 ? -38.332 -25.900 61.277 1.00 25.87 1062 ALA C C 1
ATOM 1469 O O . ALA C 1 10 ? -37.560 -25.235 61.976 1.00 25.57 1062 ALA C O 1
ATOM 1471 N N . THR C 1 11 ? -39.257 -26.698 61.776 1.00 24.39 1063 THR C N 1
ATOM 1472 C CA . THR C 1 11 ? -39.140 -27.297 63.116 1.00 24.57 1063 THR C CA 1
ATOM 1473 C C . THR C 1 11 ? -38.273 -28.534 62.984 1.00 26.19 1063 THR C C 1
ATOM 1474 O O . THR C 1 11 ? -38.425 -29.278 61.991 1.00 28.33 1063 THR C O 1
ATOM 1478 N N . SER C 1 12 ? -37.356 -28.705 63.906 1.00 26.75 1064 SER C N 1
ATOM 1479 C CA . SER C 1 12 ? -36.356 -29.795 63.865 1.00 28.37 1064 SER C CA 1
ATOM 1480 C C . SER C 1 12 ? -36.257 -30.462 65.233 1.00 28.14 1064 SER C C 1
ATOM 1481 O O . SER C 1 12 ? -36.670 -29.850 66.248 1.00 27.75 1064 SER C O 1
ATOM 1484 N N . ALA C 1 13 ? -35.683 -31.661 65.249 1.00 29.23 1065 ALA C N 1
ATOM 1485 C CA . ALA C 1 13 ? -35.294 -32.384 66.472 1.00 31.22 1065 ALA C CA 1
ATOM 1486 C C . ALA C 1 13 ? -34.150 -31.608 67.152 1.00 34.71 1065 ALA C C 1
ATOM 1487 O O . ALA C 1 13 ? -33.973 -31.764 68.354 1.00 39.88 1065 ALA C O 1
ATOM 1489 N N . GLY C 1 14 ? -33.472 -30.735 66.401 1.00 35.08 1066 GLY C N 1
ATOM 1490 C CA . GLY C 1 14 ? -32.390 -29.860 66.892 1.00 39.87 1066 GLY C CA 1
ATOM 1491 C C . GLY C 1 14 ? -31.050 -30.576 66.860 1.00 36.15 1066 GLY C C 1
ATOM 1492 O O . GLY C 1 14 ? -30.417 -30.657 67.896 1.00 39.50 1066 GLY C O 1
ATOM 1493 N N . LEU C 1 15 ? -30.698 -31.171 65.721 1.00 36.04 1067 LEU C N 1
ATOM 1494 C CA . LEU C 1 15 ? -29.440 -31.935 65.553 1.00 32.93 1067 LEU C CA 1
ATOM 1495 C C . LEU C 1 15 ? -28.277 -30.939 65.550 1.00 31.93 1067 LEU C C 1
ATOM 1496 O O . LEU C 1 15 ? -28.519 -29.725 65.364 1.00 28.52 1067 LEU C O 1
ATOM 1501 N N . ARG C 1 16 ? -27.067 -31.403 65.808 1.00 32.47 1068 ARG C N 1
ATOM 1502 C CA . ARG C 1 16 ? -25.882 -30.510 65.787 1.00 32.31 1068 ARG C CA 1
ATOM 1503 C C . ARG C 1 16 ? -25.738 -30.003 64.355 1.00 26.59 1068 ARG C C 1
ATOM 1504 O O . ARG C 1 16 ? -25.922 -30.788 63.428 1.00 29.38 1068 ARG C O 1
ATOM 1512 N N . CYS C 1 17 ? -25.390 -28.742 64.182 1.00 26.12 1069 CYS C N 1
ATOM 1513 C CA . CYS C 1 17 ? -25.030 -28.184 62.865 1.00 25.44 1069 CYS C CA 1
ATOM 1514 C C . CYS C 1 17 ? -23.830 -28.946 62.247 1.00 26.63 1069 CYS C C 1
ATOM 1515 O O . CYS C 1 17 ? -22.842 -29.236 62.965 1.00 24.77 1069 CYS C O 1
ATOM 1518 N N . GLU C 1 18 ? -23.912 -29.264 60.953 1.00 25.75 1070 GLU C N 1
ATOM 1519 C CA . GLU C 1 18 ? -22.817 -29.906 60.177 1.00 29.22 1070 GLU C CA 1
ATOM 1520 C C . GLU C 1 18 ? -22.522 -29.046 58.951 1.00 26.08 1070 GLU C C 1
ATOM 1521 O O . GLU C 1 18 ? -22.097 -29.579 57.938 1.00 25.57 1070 GLU C O 1
ATOM 1527 N N . TRP C 1 19 ? -22.740 -27.746 59.064 1.00 23.33 1071 TRP C N 1
ATOM 1528 C CA . TRP C 1 19 ? -22.534 -26.768 57.966 1.00 26.16 1071 TRP C CA 1
ATOM 1529 C C . TRP C 1 19 ? -21.084 -26.803 57.467 1.00 24.82 1071 TRP C C 1
ATOM 1530 O O . TRP C 1 19 ? -20.866 -26.784 56.250 1.00 24.02 1071 TRP C O 1
ATOM 1541 N N . GLN C 1 20 ? -20.133 -26.839 58.373 1.00 26.31 1072 GLN C N 1
ATOM 1542 C CA . GLN C 1 20 ? -18.706 -26.667 58.032 1.00 23.47 1072 GLN C CA 1
ATOM 1543 C C . GLN C 1 20 ? -18.129 -28.019 57.595 1.00 27.96 1072 GLN C C 1
ATOM 1544 O O . GLN C 1 20 ? -17.520 -28.070 56.528 1.00 26.55 1072 GLN C O 1
ATOM 1550 N N . ASN C 1 21 ? -18.324 -29.075 58.380 1.00 27.75 1073 ASN C N 1
ATOM 1551 C CA . ASN C 1 21 ? -17.942 -30.452 57.965 1.00 31.25 1073 ASN C CA 1
ATOM 1552 C C . ASN C 1 21 ? -18.706 -31.452 58.832 1.00 34.04 1073 ASN C C 1
ATOM 1553 O O . ASN C 1 21 ? -19.524 -31.001 59.707 1.00 30.78 1073 ASN C O 1
ATOM 1558 N N . ASN C 1 22 ? -18.472 -32.742 58.572 1.00 35.14 1074 ASN C N 1
ATOM 1559 C CA . ASN C 1 22 ? -19.120 -33.900 59.258 1.00 36.14 1074 ASN C CA 1
ATOM 1560 C C . ASN C 1 22 ? -19.174 -33.619 60.761 1.00 34.73 1074 ASN C C 1
ATOM 1561 O O . ASN C 1 22 ? -20.174 -33.991 61.395 1.00 38.00 1074 ASN C O 1
ATOM 1566 N N . TYR C 1 23 ? -18.126 -32.991 61.314 1.00 29.87 1075 TYR C N 1
ATOM 1567 C CA . TYR C 1 23 ? -17.889 -32.898 62.777 1.00 28.43 1075 TYR C CA 1
ATOM 1568 C C . TYR C 1 23 ? -18.092 -31.459 63.261 1.00 26.18 1075 TYR C C 1
ATOM 1569 O O . TYR C 1 23 ? -18.011 -31.262 64.492 1.00 26.11 1075 TYR C O 1
ATOM 1578 N N . THR C 1 24 ? -18.325 -30.490 62.370 1.00 24.38 1076 THR C N 1
ATOM 1579 C CA . THR C 1 24 ? -18.115 -29.045 62.723 1.00 23.57 1076 THR C CA 1
ATOM 1580 C C . THR C 1 24 ? -19.331 -28.189 62.346 1.00 22.71 1076 THR C C 1
ATOM 1581 O O . THR C 1 24 ? -19.767 -28.196 61.207 1.00 25.22 1076 THR C O 1
ATOM 1585 N N . GLN C 1 25 ? -19.829 -27.461 63.326 1.00 21.54 1077 GLN C N 1
ATOM 1586 C CA . GLN C 1 25 ? -20.949 -26.496 63.175 1.00 23.65 1077 GLN C CA 1
ATOM 1587 C C . GLN C 1 25 ? -20.416 -25.279 62.421 1.00 23.93 1077 GLN C C 1
ATOM 1588 O O . GLN C 1 25 ? -19.178 -25.024 62.479 1.00 23.22 1077 GLN C O 1
ATOM 1594 N N . CYS C 1 26 ? -21.307 -24.481 61.838 1.00 24.20 1078 CYS C N 1
ATOM 1595 C CA . CYS C 1 26 ? -20.989 -23.086 61.481 1.00 23.01 1078 CYS C CA 1
ATOM 1596 C C . CYS C 1 26 ? -20.811 -22.290 62.769 1.00 24.98 1078 CYS C C 1
ATOM 1597 O O . CYS C 1 26 ? -21.324 -22.732 63.813 1.00 24.01 1078 CYS C O 1
ATOM 1600 N N . ALA C 1 27 ? -20.044 -21.186 62.732 1.00 23.26 1079 ALA C N 1
ATOM 1601 C CA . ALA C 1 27 ? -19.741 -20.398 63.948 1.00 21.76 1079 ALA C CA 1
ATOM 1602 C C . ALA C 1 27 ? -21.023 -19.797 64.532 1.00 22.14 1079 ALA C C 1
ATOM 1603 O O . ALA C 1 27 ? -21.206 -19.750 65.766 1.00 22.69 1079 ALA C O 1
ATOM 1605 N N . PRO C 1 28 ? -21.941 -19.271 63.710 1.00 21.79 1080 PRO C N 1
ATOM 1606 C CA . PRO C 1 28 ? -23.229 -18.789 64.237 1.00 21.21 1080 PRO C CA 1
ATOM 1607 C C . PRO C 1 28 ? -23.992 -19.854 65.066 1.00 21.57 1080 PRO C C 1
ATOM 1608 O O . PRO C 1 28 ? -24.343 -19.551 66.224 1.00 22.74 1080 PRO C O 1
ATOM 1612 N N . CYS C 1 29 ? -24.138 -21.088 64.560 1.00 22.09 1081 CYS C N 1
ATOM 1613 C CA . CYS C 1 29 ? -24.816 -22.186 65.328 1.00 21.34 1081 CYS C CA 1
ATOM 1614 C C . CYS C 1 29 ? -24.000 -22.491 66.581 1.00 24.54 1081 CYS C C 1
ATOM 1615 O O . CYS C 1 29 ? -24.615 -22.592 67.661 1.00 22.04 1081 CYS C O 1
ATOM 1618 N N . ALA C 1 30 ? -22.672 -22.599 66.464 1.00 21.83 1082 ALA C N 1
ATOM 1619 C CA . ALA C 1 30 ? -21.805 -22.876 67.640 1.00 24.42 1082 ALA C CA 1
ATOM 1620 C C . ALA C 1 30 ? -22.032 -21.809 68.726 1.00 22.56 1082 ALA C C 1
ATOM 1621 O O . ALA C 1 30 ? -22.034 -22.179 69.968 1.00 21.42 1082 ALA C O 1
ATOM 1623 N N . SER C 1 31 ? -22.257 -20.541 68.324 1.00 22.91 1083 SER C N 1
ATOM 1624 C CA . SER C 1 31 ? -22.413 -19.355 69.226 1.00 22.58 1083 SER C CA 1
ATOM 1625 C C . SER C 1 31 ? -23.723 -19.387 70.017 1.00 22.96 1083 SER C C 1
ATOM 1626 O O . SER C 1 31 ? -23.882 -18.553 70.922 1.00 23.24 1083 SER C O 1
ATOM 1629 N N . LEU C 1 32 ? -24.625 -20.309 69.718 1.00 25.99 1084 LEU C N 1
ATOM 1630 C CA . LEU C 1 32 ? -25.872 -20.485 70.497 1.00 25.81 1084 LEU C CA 1
ATOM 1631 C C . LEU C 1 32 ? -25.577 -21.060 71.878 1.00 28.79 1084 LEU C C 1
ATOM 1632 O O . LEU C 1 32 ? -26.371 -20.810 72.764 1.00 27.46 1084 LEU C O 1
ATOM 1637 N N . SER C 1 33 ? -24.527 -21.870 72.012 1.00 29.34 1085 SER C N 1
ATOM 1638 C CA . SER C 1 33 ? -24.281 -22.719 73.208 1.00 31.27 1085 SER C CA 1
ATOM 1639 C C . SER C 1 33 ? -23.053 -22.227 73.978 1.00 30.68 1085 SER C C 1
ATOM 1640 O O . SER C 1 33 ? -23.005 -22.429 75.224 1.00 29.46 1085 SER C O 1
ATOM 1643 N N . SER C 1 34 ? -22.081 -21.609 73.308 1.00 27.75 1086 SER C N 1
ATOM 1644 C CA . SER C 1 34 ? -20.897 -21.016 73.982 1.00 25.34 1086 SER C CA 1
ATOM 1645 C C . SER C 1 34 ? -20.470 -19.686 73.317 1.00 23.73 1086 SER C C 1
ATOM 1646 O O . SER C 1 34 ? -20.704 -19.475 72.109 1.00 21.77 1086 SER C O 1
ATOM 1649 N N . CYS C 1 35 ? -19.867 -18.824 74.098 1.00 23.81 1087 CYS C N 1
ATOM 1650 C CA . CYS C 1 35 ? -19.407 -17.467 73.702 1.00 23.54 1087 CYS C CA 1
ATOM 1651 C C . CYS C 1 35 ? -18.139 -17.561 72.854 1.00 22.85 1087 CYS C C 1
ATOM 1652 O O . CYS C 1 35 ? -17.178 -18.238 73.206 1.00 22.01 1087 CYS C O 1
ATOM 1655 N N . PRO C 1 36 ? -18.120 -16.912 71.672 1.00 23.09 1088 PRO C N 1
ATOM 1656 C CA . PRO C 1 36 ? -16.927 -16.886 70.831 1.00 22.78 1088 PRO C CA 1
ATOM 1657 C C . PRO C 1 36 ? -15.809 -15.941 71.315 1.00 22.93 1088 PRO C C 1
ATOM 1658 O O . PRO C 1 36 ? -14.746 -15.947 70.724 1.00 26.12 1088 PRO C O 1
ATOM 1662 N N . VAL C 1 37 ? -16.041 -15.178 72.387 1.00 22.74 1089 VAL C N 1
ATOM 1663 C CA . VAL C 1 37 ? -15.015 -14.295 72.980 1.00 24.33 1089 VAL C CA 1
ATOM 1664 C C . VAL C 1 37 ? -14.292 -15.072 74.085 1.00 26.48 1089 VAL C C 1
ATOM 1665 O O . VAL C 1 37 ? -13.093 -15.221 73.988 1.00 23.96 1089 VAL C O 1
ATOM 1669 N N . CYS C 1 38 ? -15.009 -15.569 75.085 1.00 26.62 1090 CYS C N 1
ATOM 1670 C CA . CYS C 1 38 ? -14.390 -16.152 76.305 1.00 28.46 1090 CYS C CA 1
ATOM 1671 C C . CYS C 1 38 ? -14.343 -17.690 76.225 1.00 28.38 1090 CYS C C 1
ATOM 1672 O O . CYS C 1 38 ? -13.652 -18.310 77.061 1.00 26.19 1090 CYS C O 1
ATOM 1675 N N . TYR C 1 39 ? -15.076 -18.289 75.287 1.00 25.90 1091 TYR C N 1
ATOM 1676 C CA . TYR C 1 39 ? -15.123 -19.751 75.029 1.00 27.55 1091 TYR C CA 1
ATOM 1677 C C . TYR C 1 39 ? -15.704 -20.513 76.226 1.00 27.14 1091 TYR C C 1
ATOM 1678 O O . TYR C 1 39 ? -15.444 -21.731 76.312 1.00 24.43 1091 TYR C O 1
ATOM 1687 N N . ARG C 1 40 ? -16.553 -19.854 77.022 1.00 27.68 1092 ARG C N 1
ATOM 1688 C CA . ARG C 1 40 ? -17.358 -20.501 78.089 1.00 28.02 1092 ARG C CA 1
ATOM 1689 C C . ARG C 1 40 ? -18.763 -20.823 77.558 1.00 28.03 1092 ARG C C 1
ATOM 1690 O O . ARG C 1 40 ? -19.333 -20.007 76.799 1.00 26.43 1092 ARG C O 1
ATOM 1698 N N . ASN C 1 41 ? -19.287 -21.988 77.947 1.00 25.08 1093 ASN C N 1
ATOM 1699 C CA . ASN C 1 41 ? -20.715 -22.375 77.800 1.00 25.16 1093 ASN C CA 1
ATOM 1700 C C . ASN C 1 41 ? -21.568 -21.289 78.453 1.00 25.02 1093 ASN C C 1
ATOM 1701 O O . ASN C 1 41 ? -21.192 -20.825 79.516 1.00 26.46 1093 ASN C O 1
ATOM 1706 N N . TYR C 1 42 ? -22.655 -20.864 77.820 1.00 24.55 1094 TYR C N 1
ATOM 1707 C CA . TYR C 1 42 ? -23.607 -19.922 78.435 1.00 26.45 1094 TYR C CA 1
ATOM 1708 C C . TYR C 1 42 ? -24.216 -20.586 79.667 1.00 29.56 1094 TYR C C 1
ATOM 1709 O O . TYR C 1 42 ? -24.388 -21.852 79.691 1.00 26.52 1094 TYR C O 1
ATOM 1718 N N . ARG C 1 43 ? -24.534 -19.771 80.653 1.00 30.76 1095 ARG C N 1
ATOM 1719 C CA . ARG C 1 43 ? -25.321 -20.204 81.823 1.00 33.77 1095 ARG C CA 1
ATOM 1720 C C . ARG C 1 43 ? -26.707 -19.615 81.673 1.00 34.29 1095 ARG C C 1
ATOM 1721 O O . ARG C 1 43 ? -26.832 -18.569 81.006 1.00 32.42 1095 ARG C O 1
ATOM 1729 N N . GLU C 1 44 ? -27.730 -20.325 82.156 1.00 38.07 1096 GLU C N 1
ATOM 1730 C CA . GLU C 1 44 ? -29.124 -19.812 82.170 1.00 38.87 1096 GLU C CA 1
ATOM 1731 C C . GLU C 1 44 ? -29.061 -18.354 82.656 1.00 34.99 1096 GLU C C 1
ATOM 1732 O O . GLU C 1 44 ? -28.294 -18.091 83.591 1.00 34.12 1096 GLU C O 1
ATOM 1738 N N . GLU C 1 45 ? -29.759 -17.452 81.965 1.00 33.39 1097 GLU C N 1
ATOM 1739 C CA . GLU C 1 45 ? -29.906 -15.998 82.276 1.00 35.29 1097 GLU C CA 1
ATOM 1740 C C . GLU C 1 45 ? -28.681 -15.168 81.826 1.00 33.40 1097 GLU C C 1
ATOM 1741 O O . GLU C 1 45 ? -28.638 -13.967 82.164 1.00 31.81 1097 GLU C O 1
ATOM 1747 N N . ASP C 1 46 ? -27.686 -15.745 81.140 1.00 30.25 1098 ASP C N 1
ATOM 1748 C CA . ASP C 1 46 ? -26.591 -14.915 80.574 1.00 30.20 1098 ASP C CA 1
ATOM 1749 C C . ASP C 1 46 ? -27.219 -13.960 79.558 1.00 26.79 1098 ASP C C 1
ATOM 1750 O O . ASP C 1 46 ? -28.060 -14.435 78.744 1.00 27.75 1098 ASP C O 1
ATOM 1755 N N . LEU C 1 47 ? -26.829 -12.685 79.632 1.00 27.14 1099 LEU C N 1
ATOM 1756 C CA . LEU C 1 47 ? -27.206 -11.588 78.712 1.00 27.64 1099 LEU C CA 1
ATOM 1757 C C . LEU C 1 47 ? -26.336 -11.711 77.463 1.00 25.28 1099 LEU C C 1
ATOM 1758 O O . LEU C 1 47 ? -25.093 -11.571 77.581 1.00 24.78 1099 LEU C O 1
ATOM 1763 N N . ILE C 1 48 ? -26.953 -11.985 76.331 1.00 26.21 1100 ILE C N 1
ATOM 1764 C CA . ILE C 1 48 ? -26.228 -12.220 75.059 1.00 24.15 1100 ILE C CA 1
ATOM 1765 C C . ILE C 1 48 ? -26.819 -11.317 73.975 1.00 24.34 1100 ILE C C 1
ATOM 1766 O O . ILE C 1 48 ? -28.012 -10.953 74.048 1.00 24.62 1100 ILE C O 1
ATOM 1771 N N . LEU C 1 49 ? -26.020 -10.984 72.978 1.00 22.16 1101 LEU C N 1
ATOM 1772 C CA . LEU C 1 49 ? -26.519 -10.183 71.844 1.00 20.64 1101 LEU C CA 1
ATOM 1773 C C . LEU C 1 49 ? -25.835 -10.658 70.566 1.00 19.39 1101 LEU C C 1
ATOM 1774 O O . LEU C 1 49 ? -24.770 -11.395 70.653 1.00 19.29 1101 LEU C O 1
ATOM 1779 N N . GLN C 1 50 ? -26.431 -10.319 69.427 1.00 18.61 1102 GLN C N 1
ATOM 1780 C CA . GLN C 1 50 ? -26.023 -10.868 68.125 1.00 20.61 1102 GLN C CA 1
ATOM 1781 C C . GLN C 1 50 ? -25.372 -9.775 67.266 1.00 20.44 1102 GLN C C 1
ATOM 1782 O O . GLN C 1 50 ? -25.997 -8.751 67.003 1.00 21.98 1102 GLN C O 1
ATOM 1788 N N . CYS C 1 51 ? -24.134 -9.988 66.875 1.00 19.05 1103 CYS C N 1
ATOM 1789 C CA . CYS C 1 51 ? -23.417 -9.091 65.948 1.00 20.39 1103 CYS C CA 1
ATOM 1790 C C . CYS C 1 51 ? -24.087 -9.181 64.561 1.00 19.80 1103 CYS C C 1
ATOM 1791 O O . CYS C 1 51 ? -24.319 -10.291 64.106 1.00 20.08 1103 CYS C O 1
ATOM 1794 N N . ARG C 1 52 ? -24.330 -8.036 63.909 1.00 21.01 1104 ARG C N 1
ATOM 1795 C CA . ARG C 1 52 ? -24.959 -7.973 62.552 1.00 23.31 1104 ARG C CA 1
ATOM 1796 C C . ARG C 1 52 ? -23.981 -8.367 61.437 1.00 24.15 1104 ARG C C 1
ATOM 1797 O O . ARG C 1 52 ? -24.454 -8.667 60.302 1.00 22.48 1104 ARG C O 1
ATOM 1805 N N A GLN C 1 53 ? -22.674 -8.350 61.725 0.50 25.10 1105 GLN C N 1
ATOM 1806 N N B GLN C 1 53 ? -22.679 -8.391 61.719 0.50 23.59 1105 GLN C N 1
ATOM 1807 C CA A GLN C 1 53 ? -21.595 -8.702 60.760 0.50 25.82 1105 GLN C CA 1
ATOM 1808 C CA B GLN C 1 53 ? -21.639 -8.748 60.719 0.50 23.49 1105 GLN C CA 1
ATOM 1809 C C A GLN C 1 53 ? -21.389 -10.224 60.753 0.50 24.63 1105 GLN C C 1
ATOM 1810 C C B GLN C 1 53 ? -21.396 -10.256 60.745 0.50 23.32 1105 GLN C C 1
ATOM 1811 O O A GLN C 1 53 ? -21.813 -10.853 59.779 0.50 24.54 1105 GLN C O 1
ATOM 1812 O O B GLN C 1 53 ? -21.806 -10.914 59.783 0.50 23.25 1105 GLN C O 1
ATOM 1823 N N . CYS C 1 54 ? -20.808 -10.793 61.820 1.00 22.02 1106 CYS C N 1
ATOM 1824 C CA . CYS C 1 54 ? -20.391 -12.216 61.873 1.00 21.04 1106 CYS C CA 1
ATOM 1825 C C . CYS C 1 54 ? -21.581 -13.139 62.247 1.00 21.90 1106 CYS C C 1
ATOM 1826 O O . CYS C 1 54 ? -21.418 -14.380 62.177 1.00 22.59 1106 CYS C O 1
ATOM 1829 N N . ASP C 1 55 ? -22.725 -12.569 62.637 1.00 20.64 1107 ASP C N 1
ATOM 1830 C CA . ASP C 1 55 ? -24.001 -13.311 62.874 1.00 20.49 1107 ASP C CA 1
ATOM 1831 C C . ASP C 1 55 ? -23.878 -14.174 64.143 1.00 22.20 1107 ASP C C 1
ATOM 1832 O O . ASP C 1 55 ? -24.729 -15.061 64.349 1.00 23.45 1107 ASP C O 1
ATOM 1837 N N . ARG C 1 56 ? -22.882 -13.923 64.993 1.00 21.43 1108 ARG C N 1
ATOM 1838 C CA . ARG C 1 56 ? -22.683 -14.749 66.206 1.00 20.88 1108 ARG C CA 1
ATOM 1839 C C . ARG C 1 56 ? -23.322 -14.091 67.412 1.00 19.66 1108 ARG C C 1
ATOM 1840 O O . ARG C 1 56 ? -23.293 -12.855 67.533 1.00 22.52 1108 ARG C O 1
ATOM 1848 N N . TRP C 1 57 ? -23.807 -14.917 68.318 1.00 19.87 1109 TRP C N 1
ATOM 1849 C CA . TRP C 1 57 ? -24.184 -14.510 69.690 1.00 19.14 1109 TRP C CA 1
ATOM 1850 C C . TRP C 1 57 ? -22.941 -14.487 70.542 1.00 18.70 1109 TRP C C 1
ATOM 1851 O O . TRP C 1 57 ? -22.026 -15.298 70.286 1.00 22.38 1109 TRP C O 1
ATOM 1862 N N . MET C 1 58 ? -22.963 -13.682 71.601 1.00 22.80 1110 MET C N 1
ATOM 1863 C CA . MET C 1 58 ? -21.846 -13.567 72.541 1.00 21.90 1110 MET C CA 1
ATOM 1864 C C . MET C 1 58 ? -22.338 -12.885 73.803 1.00 22.56 1110 MET C C 1
ATOM 1865 O O . MET C 1 58 ? -23.383 -12.204 73.762 1.00 21.28 1110 MET C O 1
ATOM 1870 N N . HIS C 1 59 ? -21.633 -13.096 74.896 1.00 22.67 1111 HIS C N 1
ATOM 1871 C CA . HIS C 1 59 ? -21.914 -12.382 76.162 1.00 23.63 1111 HIS C CA 1
ATOM 1872 C C . HIS C 1 59 ? -21.833 -10.876 75.930 1.00 23.88 1111 HIS C C 1
ATOM 1873 O O . HIS C 1 59 ? -20.812 -10.421 75.412 1.00 26.05 1111 HIS C O 1
ATOM 1880 N N . ALA C 1 60 ? -22.805 -10.125 76.421 1.00 24.28 1112 ALA C N 1
ATOM 1881 C CA . ALA C 1 60 ? -22.730 -8.657 76.561 1.00 26.17 1112 ALA C CA 1
ATOM 1882 C C . ALA C 1 60 ? -21.469 -8.260 77.344 1.00 25.76 1112 ALA C C 1
ATOM 1883 O O . ALA C 1 60 ? -20.791 -7.284 76.943 1.00 26.72 1112 ALA C O 1
ATOM 1885 N N . VAL C 1 61 ? -21.185 -8.927 78.459 1.00 27.10 1113 VAL C N 1
ATOM 1886 C CA . VAL C 1 61 ? -20.082 -8.489 79.355 1.00 27.12 1113 VAL C CA 1
ATOM 1887 C C . VAL C 1 61 ? -18.745 -8.709 78.629 1.00 26.10 1113 VAL C C 1
ATOM 1888 O O . VAL C 1 61 ? -17.826 -7.939 78.893 1.00 25.39 1113 VAL C O 1
ATOM 1892 N N . CYS C 1 62 ? -18.650 -9.697 77.730 1.00 24.96 1114 CYS C N 1
ATOM 1893 C CA . CYS C 1 62 ? -17.439 -9.973 76.909 1.00 24.78 1114 CYS C CA 1
ATOM 1894 C C . CYS C 1 62 ? -17.238 -8.872 75.833 1.00 25.65 1114 CYS C C 1
ATOM 1895 O O . CYS C 1 62 ? -16.223 -8.895 75.147 1.00 26.70 1114 CYS C O 1
ATOM 1898 N N . GLN C 1 63 ? -18.185 -7.959 75.695 1.00 24.21 1115 GLN C N 1
ATOM 1899 C CA . GLN C 1 63 ? -18.120 -6.794 74.777 1.00 26.88 1115 GLN C CA 1
ATOM 1900 C C . GLN C 1 63 ? -18.232 -5.505 75.584 1.00 25.21 1115 GLN C C 1
ATOM 1901 O O . GLN C 1 63 ? -18.533 -4.483 74.996 1.00 26.67 1115 GLN C O 1
ATOM 1907 N N . ASN C 1 64 ? -18.090 -5.588 76.905 1.00 26.04 1116 ASN C N 1
ATOM 1908 C CA . ASN C 1 64 ? -18.099 -4.420 77.819 1.00 30.37 1116 ASN C CA 1
ATOM 1909 C C . ASN C 1 64 ? -19.467 -3.739 77.777 1.00 31.24 1116 ASN C C 1
ATOM 1910 O O . ASN C 1 64 ? -19.534 -2.528 77.964 1.00 28.12 1116 ASN C O 1
ATOM 1915 N N . LEU C 1 65 ? -20.524 -4.524 77.588 1.00 29.39 1117 LEU C N 1
ATOM 1916 C CA . LEU C 1 65 ? -21.926 -4.090 77.767 1.00 28.63 1117 LEU C CA 1
ATOM 1917 C C . LEU C 1 65 ? -22.451 -4.763 79.037 1.00 30.33 1117 LEU C C 1
ATOM 1918 O O . LEU C 1 65 ? -22.642 -5.967 79.025 1.00 31.51 1117 LEU C O 1
ATOM 1923 N N . ASN C 1 66 ? -22.624 -3.996 80.096 1.00 32.59 1118 ASN C N 1
ATOM 1924 C CA . ASN C 1 66 ? -22.816 -4.515 81.476 1.00 35.73 1118 ASN C CA 1
ATOM 1925 C C . ASN C 1 66 ? -24.274 -4.398 81.927 1.00 33.80 1118 ASN C C 1
ATOM 1926 O O . ASN C 1 66 ? -24.569 -4.909 83.003 1.00 34.22 1118 ASN C O 1
ATOM 1931 N N . THR C 1 67 ? -25.159 -3.782 81.133 1.00 30.14 1119 THR C N 1
ATOM 1932 C CA . THR C 1 67 ? -26.589 -3.583 81.489 1.00 27.70 1119 THR C CA 1
ATOM 1933 C C . THR C 1 67 ? -27.484 -3.911 80.302 1.00 30.22 1119 THR C C 1
ATOM 1934 O O . THR C 1 67 ? -27.022 -3.767 79.138 1.00 25.28 1119 THR C O 1
ATOM 1938 N N . GLU C 1 68 ? -28.726 -4.314 80.581 1.00 29.33 1120 GLU C N 1
ATOM 1939 C CA . GLU C 1 68 ? -29.806 -4.482 79.576 1.00 30.82 1120 GLU C CA 1
ATOM 1940 C C . GLU C 1 68 ? -29.980 -3.177 78.781 1.00 30.59 1120 GLU C C 1
ATOM 1941 O O . GLU C 1 68 ? -30.120 -3.261 77.523 1.00 29.67 1120 GLU C O 1
ATOM 1947 N N . GLU C 1 69 ? -29.881 -2.034 79.455 1.00 28.95 1121 GLU C N 1
ATOM 1948 C CA . GLU C 1 69 ? -29.947 -0.679 78.834 1.00 30.41 1121 GLU C CA 1
ATOM 1949 C C . GLU C 1 69 ? -28.934 -0.564 77.669 1.00 27.44 1121 GLU C C 1
ATOM 1950 O O . GLU C 1 69 ? -29.335 -0.148 76.557 1.00 26.05 1121 GLU C O 1
ATOM 1956 N N . GLU C 1 70 ? -27.671 -0.875 77.935 1.00 26.93 1122 GLU C N 1
ATOM 1957 C CA . GLU C 1 70 ? -26.570 -0.761 76.965 1.00 26.44 1122 GLU C CA 1
ATOM 1958 C C . GLU C 1 70 ? -26.851 -1.712 75.819 1.00 27.39 1122 GLU C C 1
ATOM 1959 O O . GLU C 1 70 ? -26.759 -1.282 74.638 1.00 25.89 1122 GLU C O 1
ATOM 1965 N N . VAL C 1 71 ? -27.137 -2.968 76.149 1.00 28.16 1123 VAL C N 1
ATOM 1966 C CA . VAL C 1 71 ? -27.398 -4.030 75.151 1.00 29.10 1123 VAL C CA 1
ATOM 1967 C C . VAL C 1 71 ? -28.540 -3.573 74.243 1.00 29.51 1123 VAL C C 1
ATOM 1968 O O . VAL C 1 71 ? -28.400 -3.668 73.023 1.00 26.04 1123 VAL C O 1
ATOM 1972 N N . GLU C 1 72 ? -29.631 -3.125 74.844 1.00 29.51 1124 GLU C N 1
ATOM 1973 C CA . GLU C 1 72 ? -30.852 -2.675 74.146 1.00 34.20 1124 GLU C CA 1
ATOM 1974 C C . GLU C 1 72 ? -30.475 -1.596 73.134 1.00 29.46 1124 GLU C C 1
ATOM 1975 O O . GLU C 1 72 ? -30.861 -1.719 71.927 1.00 26.55 1124 GLU C O 1
ATOM 1981 N N . ASN C 1 73 ? -29.737 -0.583 73.596 1.00 26.98 1125 ASN C N 1
ATOM 1982 C CA . ASN C 1 73 ? -29.372 0.599 72.774 1.00 27.87 1125 ASN C CA 1
ATOM 1983 C C . ASN C 1 73 ? -28.550 0.142 71.560 1.00 26.65 1125 ASN C C 1
ATOM 1984 O O . ASN C 1 73 ? -28.881 0.553 70.433 1.00 23.70 1125 ASN C O 1
ATOM 1989 N N . VAL C 1 74 ? -27.501 -0.650 71.763 1.00 26.71 1126 VAL C N 1
ATOM 1990 C CA . VAL C 1 74 ? -26.570 -0.975 70.641 1.00 25.52 1126 VAL C CA 1
ATOM 1991 C C . VAL C 1 74 ? -27.245 -1.968 69.671 1.00 25.34 1126 VAL C C 1
ATOM 1992 O O . VAL C 1 74 ? -27.035 -1.827 68.423 1.00 25.10 1126 VAL C O 1
ATOM 1996 N N . ALA C 1 75 ? -28.038 -2.928 70.178 1.00 25.13 1127 ALA C N 1
ATOM 1997 C CA . ALA C 1 75 ? -28.735 -3.941 69.355 1.00 25.86 1127 ALA C CA 1
ATOM 1998 C C . ALA C 1 75 ? -29.759 -3.240 68.474 1.00 26.40 1127 ALA C C 1
ATOM 1999 O O . ALA C 1 75 ? -29.890 -3.643 67.309 1.00 25.79 1127 ALA C O 1
ATOM 2001 N N . ASP C 1 76 ? -30.411 -2.203 69.020 1.00 25.52 1128 ASP C N 1
ATOM 2002 C CA . ASP C 1 76 ? -31.438 -1.374 68.332 1.00 27.13 1128 ASP C CA 1
ATOM 2003 C C . ASP C 1 76 ? -30.814 -0.731 67.100 1.00 27.81 1128 ASP C C 1
ATOM 2004 O O . ASP C 1 76 ? -31.374 -0.892 65.998 1.00 26.64 1128 ASP C O 1
ATOM 2009 N N . ILE C 1 77 ? -29.695 -0.024 67.278 1.00 28.43 1129 ILE C N 1
ATOM 2010 C CA . ILE C 1 77 ? -29.111 0.819 66.200 1.00 26.11 1129 ILE C CA 1
ATOM 2011 C C . ILE C 1 77 ? -28.232 -0.040 65.289 1.00 24.25 1129 ILE C C 1
ATOM 2012 O O . ILE C 1 77 ? -28.142 0.268 64.073 1.00 25.79 1129 ILE C O 1
ATOM 2017 N N . GLY C 1 78 ? -27.654 -1.125 65.802 1.00 24.07 1130 GLY C N 1
ATOM 2018 C CA . GLY C 1 78 ? -26.833 -2.018 64.977 1.00 23.92 1130 GLY C CA 1
ATOM 2019 C C . GLY C 1 78 ? -25.538 -2.345 65.661 1.00 23.39 1130 GLY C C 1
ATOM 2020 O O . GLY C 1 78 ? -24.665 -1.462 65.731 1.00 24.40 1130 GLY C O 1
ATOM 2021 N N . PHE C 1 79 ? -25.411 -3.575 66.159 1.00 22.82 1131 PHE C N 1
ATOM 2022 C CA . PHE C 1 79 ? -24.250 -4.015 66.969 1.00 22.95 1131 PHE C CA 1
ATOM 2023 C C . PHE C 1 79 ? -23.176 -4.631 66.072 1.00 22.20 1131 PHE C C 1
ATOM 2024 O O . PHE C 1 79 ? -23.430 -5.641 65.404 1.00 21.86 1131 PHE C O 1
ATOM 2032 N N . ASP C 1 80 ? -21.988 -4.038 66.092 1.00 22.97 1132 ASP C N 1
ATOM 2033 C CA . ASP C 1 80 ? -20.776 -4.580 65.439 1.00 24.68 1132 ASP C CA 1
ATOM 2034 C C . ASP C 1 80 ? -19.809 -4.982 66.546 1.00 23.84 1132 ASP C C 1
ATOM 2035 O O . ASP C 1 80 ? -19.339 -4.084 67.259 1.00 25.74 1132 ASP C O 1
ATOM 2040 N N . CYS C 1 81 ? -19.534 -6.268 66.687 1.00 22.57 1133 CYS C N 1
ATOM 2041 C CA . CYS C 1 81 ? -18.715 -6.799 67.803 1.00 24.09 1133 CYS C CA 1
ATOM 2042 C C . CYS C 1 81 ? -17.242 -6.377 67.572 1.00 26.71 1133 CYS C C 1
ATOM 2043 O O . CYS C 1 81 ? -16.874 -6.027 66.429 1.00 23.34 1133 CYS C O 1
ATOM 2046 N N . SER C 1 82 ? -16.439 -6.438 68.622 1.00 24.69 1134 SER C N 1
ATOM 2047 C CA . SER C 1 82 ? -15.001 -6.104 68.604 1.00 26.58 1134 SER C CA 1
ATOM 2048 C C . SER C 1 82 ? -14.216 -7.035 67.671 1.00 27.84 1134 SER C C 1
ATOM 2049 O O . SER C 1 82 ? -13.210 -6.598 67.146 1.00 29.13 1134 SER C O 1
ATOM 2052 N N A MET C 1 83 ? -14.655 -8.284 67.470 0.50 25.29 1135 MET C N 1
ATOM 2053 N N B MET C 1 83 ? -14.683 -8.266 67.451 0.50 23.91 1135 MET C N 1
ATOM 2054 C CA A MET C 1 83 ? -13.957 -9.228 66.552 0.50 27.03 1135 MET C CA 1
ATOM 2055 C CA B MET C 1 83 ? -13.985 -9.252 66.585 0.50 24.88 1135 MET C CA 1
ATOM 2056 C C A MET C 1 83 ? -14.087 -8.723 65.114 0.50 25.92 1135 MET C C 1
ATOM 2057 C C B MET C 1 83 ? -14.173 -8.874 65.102 0.50 24.76 1135 MET C C 1
ATOM 2058 O O A MET C 1 83 ? -13.156 -8.913 64.362 0.50 27.87 1135 MET C O 1
ATOM 2059 O O B MET C 1 83 ? -13.368 -9.318 64.294 0.50 26.85 1135 MET C O 1
ATOM 2068 N N . CYS C 1 84 ? -15.210 -8.096 64.772 1.00 24.44 1136 CYS C N 1
ATOM 2069 C CA . CYS C 1 84 ? -15.529 -7.667 63.379 1.00 27.29 1136 CYS C CA 1
ATOM 2070 C C . CYS C 1 84 ? -14.999 -6.249 63.107 1.00 30.69 1136 CYS C C 1
ATOM 2071 O O . CYS C 1 84 ? -14.935 -5.895 61.938 1.00 30.08 1136 CYS C O 1
ATOM 2074 N N . ARG C 1 85 ? -14.684 -5.475 64.159 1.00 39.01 1137 ARG C N 1
ATOM 2075 C CA . ARG C 1 85 ? -14.010 -4.142 64.081 1.00 45.36 1137 ARG C CA 1
ATOM 2076 C C . ARG C 1 85 ? -12.499 -4.318 64.237 1.00 51.06 1137 ARG C C 1
ATOM 2077 O O . ARG C 1 85 ? -12.016 -4.516 65.348 1.00 56.00 1137 ARG C O 1
ATOM 2085 N N . PRO C 1 86 ? -11.703 -4.274 63.141 1.00 62.33 1138 PRO C N 1
ATOM 2086 C CA . PRO C 1 86 ? -10.247 -4.129 63.254 1.00 67.88 1138 PRO C CA 1
ATOM 2087 C C . PRO C 1 86 ? -9.812 -2.698 63.613 1.00 64.80 1138 PRO C C 1
ATOM 2088 O O . PRO C 1 86 ? -10.587 -1.742 63.534 1.00 65.06 1138 PRO C O 1
ATOM 2092 N N . SER D 1 2 ? -38.601 -31.107 49.090 1.00 42.58 1054 SER D N 1
ATOM 2093 C CA . SER D 1 2 ? -37.968 -30.735 50.398 1.00 37.98 1054 SER D CA 1
ATOM 2094 C C . SER D 1 2 ? -36.452 -30.696 50.230 1.00 45.23 1054 SER D C 1
ATOM 2095 O O . SER D 1 2 ? -35.944 -31.231 49.229 1.00 48.25 1054 SER D O 1
ATOM 2098 N N . VAL D 1 3 ? -35.760 -30.095 51.188 1.00 42.45 1055 VAL D N 1
ATOM 2099 C CA . VAL D 1 3 ? -34.275 -30.141 51.281 1.00 39.97 1055 VAL D CA 1
ATOM 2100 C C . VAL D 1 3 ? -33.923 -30.651 52.684 1.00 36.47 1055 VAL D C 1
ATOM 2101 O O . VAL D 1 3 ? -34.807 -30.669 53.519 1.00 32.08 1055 VAL D O 1
ATOM 2105 N N . TRP D 1 4 ? -32.706 -31.138 52.892 1.00 30.61 1056 TRP D N 1
ATOM 2106 C CA . TRP D 1 4 ? -32.112 -31.262 54.243 1.00 31.85 1056 TRP D CA 1
ATOM 2107 C C . TRP D 1 4 ? -31.380 -29.969 54.586 1.00 32.19 1056 TRP D C 1
ATOM 2108 O O . TRP D 1 4 ? -30.496 -29.541 53.828 1.00 31.39 1056 TRP D O 1
ATOM 2119 N N . CYS D 1 5 ? -31.697 -29.385 55.719 1.00 29.55 1057 CYS D N 1
ATOM 2120 C CA . CYS D 1 5 ? -30.938 -28.244 56.254 1.00 28.97 1057 CYS D CA 1
ATOM 2121 C C . CYS D 1 5 ? -29.731 -28.765 57.032 1.00 29.16 1057 CYS D C 1
ATOM 2122 O O . CYS D 1 5 ? -29.941 -29.543 57.990 1.00 26.04 1057 CYS D O 1
ATOM 2125 N N . ARG D 1 6 ? -28.517 -28.323 56.675 1.00 28.23 1058 ARG D N 1
ATOM 2126 C CA . ARG D 1 6 ? -27.284 -28.838 57.323 1.00 29.62 1058 ARG D CA 1
ATOM 2127 C C . ARG D 1 6 ? -27.202 -28.250 58.717 1.00 26.45 1058 ARG D C 1
ATOM 2128 O O . ARG D 1 6 ? -26.507 -28.816 59.534 1.00 29.38 1058 ARG D O 1
ATOM 2132 N N . HIS D 1 7 ? -27.942 -27.174 58.989 1.00 25.10 1059 HIS D N 1
ATOM 2133 C CA . HIS D 1 7 ? -27.854 -26.477 60.281 1.00 24.05 1059 HIS D CA 1
ATOM 2134 C C . HIS D 1 7 ? -28.638 -27.261 61.347 1.00 26.01 1059 HIS D C 1
ATOM 2135 O O . HIS D 1 7 ? -28.137 -27.424 62.441 1.00 26.21 1059 HIS D O 1
ATOM 2142 N N . CYS D 1 8 ? -29.877 -27.660 61.060 1.00 27.17 1060 CYS D N 1
ATOM 2143 C CA . CYS D 1 8 ? -30.787 -28.233 62.086 1.00 25.91 1060 CYS D CA 1
ATOM 2144 C C . CYS D 1 8 ? -30.987 -29.735 61.828 1.00 24.31 1060 CYS D C 1
ATOM 2145 O O . CYS D 1 8 ? -31.406 -30.414 62.734 1.00 31.37 1060 CYS D O 1
ATOM 2148 N N . GLY D 1 9 ? -30.712 -30.204 60.612 1.00 24.79 1061 GLY D N 1
ATOM 2149 C CA . GLY D 1 9 ? -30.835 -31.624 60.221 1.00 27.32 1061 GLY D CA 1
ATOM 2150 C C . GLY D 1 9 ? -32.255 -32.035 59.817 1.00 27.25 1061 GLY D C 1
ATOM 2151 O O . GLY D 1 9 ? -32.441 -33.224 59.500 1.00 32.85 1061 GLY D O 1
ATOM 2152 N N . ALA D 1 10 ? -33.217 -31.103 59.787 1.00 23.65 1062 ALA D N 1
ATOM 2153 C CA . ALA D 1 10 ? -34.637 -31.390 59.457 1.00 23.29 1062 ALA D CA 1
ATOM 2154 C C . ALA D 1 10 ? -34.782 -31.496 57.949 1.00 25.74 1062 ALA D C 1
ATOM 2155 O O . ALA D 1 10 ? -33.979 -30.854 57.221 1.00 24.46 1062 ALA D O 1
ATOM 2157 N N . THR D 1 11 ? -35.774 -32.255 57.491 1.00 23.70 1063 THR D N 1
ATOM 2158 C CA . THR D 1 11 ? -36.350 -32.054 56.147 1.00 24.57 1063 THR D CA 1
ATOM 2159 C C . THR D 1 11 ? -37.077 -30.708 56.203 1.00 25.09 1063 THR D C 1
ATOM 2160 O O . THR D 1 11 ? -37.732 -30.421 57.238 1.00 24.53 1063 THR D O 1
ATOM 2164 N N . SER D 1 12 ? -36.897 -29.886 55.189 1.00 22.26 1064 SER D N 1
ATOM 2165 C CA . SER D 1 12 ? -37.170 -28.429 55.260 1.00 23.78 1064 SER D CA 1
ATOM 2166 C C . SER D 1 12 ? -37.752 -27.914 53.941 1.00 23.99 1064 SER D C 1
ATOM 2167 O O . SER D 1 12 ? -37.368 -28.429 52.896 1.00 24.97 1064 SER D O 1
ATOM 2170 N N . ALA D 1 13 ? -38.597 -26.879 54.016 1.00 25.42 1065 ALA D N 1
ATOM 2171 C CA . ALA D 1 13 ? -39.030 -26.027 52.883 1.00 28.20 1065 ALA D CA 1
ATOM 2172 C C . ALA D 1 13 ? -37.861 -25.160 52.383 1.00 28.56 1065 ALA D C 1
ATOM 2173 O O . ALA D 1 13 ? -37.930 -24.696 51.234 1.00 28.32 1065 ALA D O 1
ATOM 2175 N N . GLY D 1 14 ? -36.798 -24.998 53.172 1.00 26.83 1066 GLY D N 1
ATOM 2176 C CA . GLY D 1 14 ? -35.640 -24.187 52.748 1.00 26.36 1066 GLY D CA 1
ATOM 2177 C C . GLY D 1 14 ? -36.043 -22.726 52.587 1.00 25.23 1066 GLY D C 1
ATOM 2178 O O . GLY D 1 14 ? -35.777 -22.142 51.536 1.00 26.04 1066 GLY D O 1
ATOM 2179 N N . LEU D 1 15 ? -36.678 -22.167 53.597 1.00 23.54 1067 LEU D N 1
ATOM 2180 C CA . LEU D 1 15 ? -37.118 -20.759 53.583 1.00 24.25 1067 LEU D CA 1
ATOM 2181 C C . LE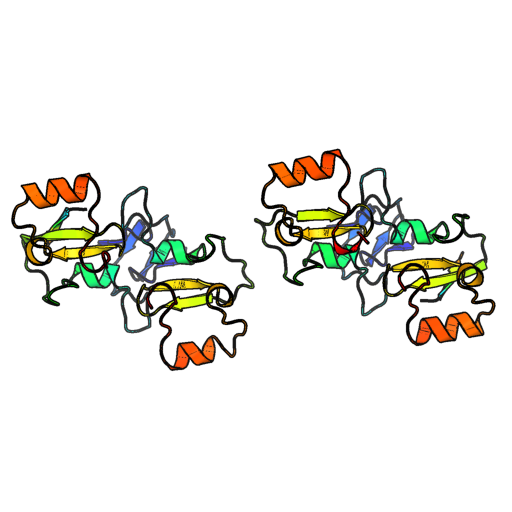U D 1 15 ? -35.885 -19.870 53.658 1.00 23.56 1067 LEU D C 1
ATOM 2182 O O . LEU D 1 15 ? -34.787 -20.320 54.134 1.00 22.81 1067 LEU D O 1
ATOM 2187 N N . ARG D 1 16 ? -36.064 -18.648 53.224 1.00 23.22 1068 ARG D N 1
ATOM 2188 C CA . ARG D 1 16 ? -35.080 -17.580 53.419 1.00 21.30 1068 ARG D CA 1
ATOM 2189 C C . ARG D 1 16 ? -34.652 -17.570 54.890 1.00 20.65 1068 ARG D C 1
ATOM 2190 O O . ARG D 1 16 ? -35.497 -17.489 55.761 1.00 20.39 1068 ARG D O 1
ATOM 2198 N N . CYS D 1 17 ? -33.355 -17.506 55.124 1.00 18.83 1069 CYS D N 1
ATOM 2199 C CA . CYS D 1 17 ? -32.767 -17.443 56.474 1.00 21.02 1069 CYS D CA 1
ATOM 2200 C C . CYS D 1 17 ? -33.190 -16.133 57.147 1.00 21.82 1069 CYS D C 1
ATOM 2201 O O . CYS D 1 17 ? -33.088 -15.054 56.515 1.00 22.35 1069 CYS D O 1
ATOM 2204 N N . GLU D 1 18 ? -33.649 -16.201 58.398 1.00 21.70 1070 GLU D N 1
ATOM 2205 C CA . GLU D 1 18 ? -33.936 -15.006 59.205 1.00 22.37 1070 GLU D CA 1
ATOM 2206 C C . GLU D 1 18 ? -33.159 -15.101 60.523 1.00 21.03 1070 GLU D C 1
ATOM 2207 O O . GLU D 1 18 ? -33.575 -14.534 61.494 1.00 22.11 1070 GLU D O 1
ATOM 2213 N N . TRP D 1 19 ? -32.019 -15.794 60.507 1.00 22.74 1071 TRP D N 1
ATOM 2214 C CA . TRP D 1 19 ? -31.101 -15.948 61.661 1.00 21.55 1071 TRP D CA 1
ATOM 2215 C C . TRP D 1 19 ? -30.678 -14.573 62.156 1.00 21.37 1071 TRP D C 1
ATOM 2216 O O . TRP D 1 19 ? -30.657 -14.356 63.367 1.00 18.84 1071 TRP D O 1
ATOM 2227 N N . GLN D 1 20 ? -30.265 -13.703 61.242 1.00 22.04 1072 GLN D N 1
ATOM 2228 C CA . GLN D 1 20 ? -29.828 -12.344 61.617 1.00 22.70 1072 GLN D CA 1
ATOM 2229 C C . GLN D 1 20 ? -31.076 -11.547 62.002 1.00 23.04 1072 GLN D C 1
ATOM 2230 O O . GLN D 1 20 ? -31.195 -11.193 63.157 1.00 24.57 1072 GLN D O 1
ATOM 2236 N N . ASN D 1 21 ? -32.000 -11.333 61.063 1.00 22.53 1073 ASN D N 1
ATOM 2237 C CA . ASN D 1 21 ? -33.387 -10.885 61.392 1.00 24.10 1073 ASN D CA 1
ATOM 2238 C C . ASN D 1 21 ? -34.27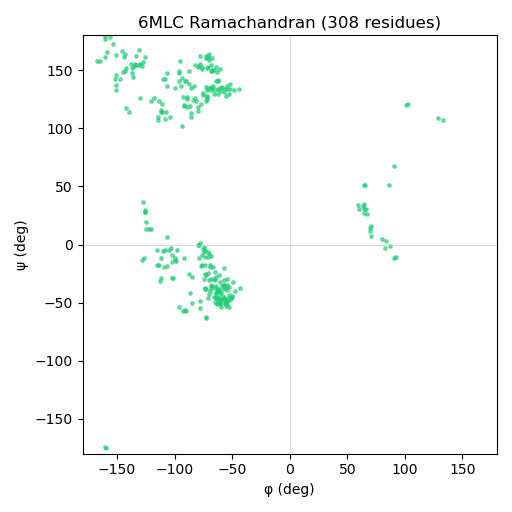7 -11.222 60.199 1.00 26.12 1073 ASN D C 1
ATOM 2239 O O . ASN D 1 21 ? -33.741 -11.763 59.191 1.00 24.89 1073 ASN D O 1
ATOM 2244 N N . ASN D 1 22 ? -35.550 -10.817 60.232 1.00 29.30 1074 ASN D N 1
ATOM 2245 C CA . ASN D 1 22 ? -36.518 -11.213 59.182 1.00 28.85 1074 ASN D CA 1
ATOM 2246 C C . ASN D 1 22 ? -36.101 -10.604 57.848 1.00 29.80 1074 ASN D C 1
ATOM 2247 O O . ASN D 1 22 ? -36.411 -11.222 56.835 1.00 37.84 1074 ASN D O 1
ATOM 2252 N N . TYR D 1 23 ? -35.330 -9.513 57.830 1.00 27.11 1075 TYR D N 1
ATOM 2253 C CA . TYR D 1 23 ? -34.928 -8.849 56.559 1.00 30.10 1075 TYR D CA 1
ATOM 2254 C C . TYR D 1 23 ? -33.439 -9.127 56.252 1.00 32.14 1075 TYR D C 1
ATOM 2255 O O . TYR D 1 23 ? -32.941 -8.552 55.279 1.00 35.33 1075 TYR D O 1
ATOM 2264 N N . THR D 1 24 ? -32.755 -9.988 57.033 1.00 28.02 1076 THR D N 1
ATOM 2265 C CA . THR D 1 24 ? -31.293 -10.257 56.873 1.00 24.54 1076 THR D CA 1
ATOM 2266 C C . THR D 1 24 ? -30.981 -11.747 57.058 1.00 22.23 1076 THR D C 1
ATOM 2267 O O . THR D 1 24 ? -31.171 -12.265 58.178 1.00 21.95 1076 THR D O 1
ATOM 2271 N N . GLN D 1 25 ? -30.532 -12.402 55.997 1.00 22.44 1077 GLN D N 1
ATOM 2272 C CA . GLN D 1 25 ? -29.963 -13.786 56.058 1.00 21.09 1077 GLN D CA 1
ATOM 2273 C C . GLN D 1 25 ? -28.629 -13.702 56.818 1.00 21.42 1077 GLN D C 1
ATOM 2274 O O . GLN D 1 25 ? -27.935 -12.643 56.694 1.00 22.61 1077 GLN D O 1
ATOM 2280 N N . CYS D 1 26 ? -28.239 -14.740 57.535 1.00 20.95 1078 CYS D N 1
ATOM 2281 C CA . CYS D 1 26 ? -26.823 -14.889 57.958 1.00 19.91 1078 CYS D CA 1
ATOM 2282 C C . CYS D 1 26 ? -25.953 -14.972 56.690 1.00 21.22 1078 CYS D C 1
ATOM 2283 O O . CYS D 1 26 ? -26.466 -15.367 55.629 1.00 20.07 1078 CYS D O 1
ATOM 2286 N N . ALA D 1 27 ? -24.689 -14.524 56.766 1.00 20.55 1079 ALA D N 1
ATOM 2287 C CA . ALA D 1 27 ? -23.804 -14.507 55.582 1.00 20.31 1079 ALA D CA 1
ATOM 2288 C C . ALA D 1 27 ? -23.637 -15.930 55.042 1.00 19.16 1079 ALA D C 1
ATOM 2289 O O . ALA D 1 27 ? -23.674 -16.141 53.821 1.00 19.64 1079 ALA D O 1
ATOM 2291 N N . PRO D 1 28 ? -23.483 -16.963 55.894 1.00 20.71 1080 PRO D N 1
ATOM 2292 C CA . PRO D 1 28 ? -23.298 -18.325 55.384 1.00 21.22 1080 PRO D CA 1
ATOM 2293 C C . PRO D 1 28 ? -24.493 -18.818 54.531 1.00 19.77 1080 PRO D C 1
ATOM 2294 O O . PRO D 1 28 ? -24.253 -19.263 53.395 1.00 20.17 1080 PRO D O 1
ATOM 2298 N N . CYS D 1 29 ? -25.729 -18.684 55.006 1.00 21.71 1081 CYS D N 1
ATOM 2299 C CA . CYS D 1 29 ? -26.936 -19.055 54.199 1.00 20.63 1081 CYS D CA 1
ATOM 2300 C C . CYS D 1 29 ? -26.976 -18.252 52.890 1.00 21.68 1081 CYS D C 1
ATOM 2301 O O . CYS D 1 29 ? -27.163 -18.857 51.859 1.00 20.17 1081 CYS D O 1
ATOM 2304 N N . ALA D 1 30 ? -26.763 -16.937 52.917 1.00 22.63 1082 ALA D N 1
ATOM 2305 C CA . ALA D 1 30 ? -26.824 -16.107 51.683 1.00 22.39 1082 ALA D CA 1
ATOM 2306 C C . ALA D 1 30 ? -25.801 -16.616 50.669 1.00 23.10 1082 ALA D C 1
ATOM 2307 O O . ALA D 1 30 ? -26.115 -16.612 49.469 1.00 22.95 1082 ALA D O 1
ATOM 2309 N N . SER D 1 31 ? -24.640 -17.074 51.137 1.00 19.92 1083 SER D N 1
ATOM 2310 C CA . SER D 1 31 ? -23.494 -17.542 50.297 1.00 22.71 1083 SER D CA 1
ATOM 2311 C C . SER D 1 31 ? -23.792 -18.883 49.601 1.00 22.75 1083 SER D C 1
ATOM 2312 O O . SER D 1 31 ? -23.054 -19.217 48.660 1.00 24.36 1083 SER D O 1
ATOM 2315 N N . LEU D 1 32 ? -24.883 -19.571 49.965 1.00 25.17 1084 LEU D N 1
ATOM 2316 C CA . LEU D 1 32 ? -25.353 -20.797 49.258 1.00 29.66 1084 LEU D CA 1
ATOM 2317 C C . LEU D 1 32 ? -25.849 -20.414 47.867 1.00 27.07 1084 LEU D C 1
ATOM 2318 O O . LEU D 1 32 ? -25.754 -21.247 46.972 1.00 29.44 1084 LEU D O 1
ATOM 2323 N N . SER D 1 33 ? -26.449 -19.241 47.726 1.00 28.15 1085 SER D N 1
ATOM 2324 C CA . SER D 1 33 ? -27.163 -18.849 46.482 1.00 28.82 1085 SER D CA 1
ATOM 2325 C C . SER D 1 33 ? -26.304 -17.891 45.657 1.00 27.09 1085 SER D C 1
ATOM 2326 O O . SER D 1 33 ? -26.436 -17.910 44.432 1.00 25.35 1085 SER D O 1
ATOM 2329 N N . SER D 1 34 ? -25.432 -17.107 46.296 1.00 24.12 1086 SER D N 1
ATOM 2330 C CA . SER D 1 34 ? -24.749 -15.983 45.627 1.00 25.09 1086 SER D CA 1
ATOM 2331 C C . SER D 1 34 ? -23.393 -15.719 46.272 1.00 22.57 1086 SER D C 1
ATOM 2332 O O . SER D 1 34 ? -23.255 -15.862 47.486 1.00 21.95 1086 SER D O 1
ATOM 2335 N N . CYS D 1 35 ? -22.422 -15.371 45.449 1.00 20.43 1087 CYS D N 1
ATOM 2336 C CA . CYS D 1 35 ? -21.006 -15.229 45.853 1.00 22.48 1087 CYS D CA 1
ATOM 2337 C C . CYS D 1 35 ? -20.823 -13.980 46.705 1.00 20.19 1087 CYS D C 1
ATOM 2338 O O . CYS D 1 35 ? -21.266 -12.881 46.340 1.00 21.46 1087 CYS D O 1
ATOM 2341 N N . PRO D 1 36 ? -20.246 -14.123 47.921 1.00 22.04 1088 PRO D N 1
ATOM 2342 C CA . PRO D 1 36 ? -20.015 -12.980 48.797 1.00 24.06 1088 PRO D CA 1
ATOM 2343 C C . PRO D 1 36 ? -18.857 -12.069 48.336 1.00 23.51 1088 PRO D C 1
ATOM 2344 O O . PRO D 1 36 ? -18.659 -11.019 48.938 1.00 26.33 1088 PRO D O 1
ATOM 2348 N N . VAL D 1 37 ? -18.142 -12.453 47.288 1.00 23.85 1089 VAL D N 1
ATOM 2349 C CA . VAL D 1 37 ? -17.081 -11.598 46.685 1.00 26.06 1089 VAL D CA 1
ATOM 2350 C C . VAL D 1 37 ? -17.713 -10.740 45.577 1.00 25.54 1089 VAL D C 1
ATOM 2351 O O . VAL D 1 37 ? -17.567 -9.555 45.645 1.00 25.96 1089 VAL D O 1
ATOM 2355 N N . CYS D 1 38 ? -18.360 -11.346 44.574 1.00 22.77 1090 CYS D N 1
ATOM 2356 C CA . CYS D 1 38 ? -18.797 -10.634 43.336 1.00 25.13 1090 CYS D CA 1
ATOM 2357 C C . CYS D 1 38 ? -20.309 -10.328 43.389 1.00 25.06 1090 CYS D C 1
ATOM 2358 O O . CYS D 1 38 ? -20.791 -9.638 42.510 1.00 25.98 1090 CYS D O 1
ATOM 2361 N N . TYR D 1 39 ? -21.018 -10.863 44.372 1.00 21.62 1091 TYR D N 1
ATOM 2362 C CA . TYR D 1 39 ? -22.481 -10.664 44.601 1.00 24.03 1091 TYR D CA 1
ATOM 2363 C C . TYR D 1 39 ? -23.308 -11.137 43.405 1.00 23.61 1091 TYR D C 1
ATOM 2364 O O . TYR D 1 39 ? -24.407 -10.610 43.214 1.00 25.98 1091 TYR D O 1
ATOM 2373 N N . ARG D 1 40 ? -22.863 -12.191 42.716 1.00 25.28 1092 ARG D N 1
ATOM 2374 C CA . ARG D 1 40 ? -23.613 -12.809 41.607 1.00 24.24 1092 ARG D CA 1
ATOM 2375 C C . ARG D 1 40 ? -24.130 -14.188 42.025 1.00 26.72 1092 ARG D C 1
ATOM 2376 O O . ARG D 1 40 ? -23.402 -14.941 42.740 1.00 23.80 1092 ARG D O 1
ATOM 2384 N N . ASN D 1 41 ? -25.333 -14.520 41.576 1.00 23.28 1093 ASN D N 1
ATOM 2385 C CA . ASN D 1 41 ? -25.926 -15.863 41.779 1.00 24.74 1093 ASN D CA 1
ATOM 2386 C C . ASN D 1 41 ? -25.035 -16.888 41.068 1.00 26.46 1093 ASN D C 1
ATOM 2387 O O . ASN D 1 41 ? -24.604 -16.619 39.919 1.00 25.66 1093 ASN D O 1
ATOM 2392 N N . TYR D 1 42 ? -24.842 -18.050 41.667 1.00 25.91 1094 TYR D N 1
ATOM 2393 C CA . TYR D 1 42 ? -24.053 -19.157 41.073 1.00 27.47 1094 TYR D CA 1
ATOM 2394 C C . TYR D 1 42 ? -24.747 -19.695 39.811 1.00 30.52 1094 TYR D C 1
ATOM 2395 O O . TYR D 1 42 ? -25.991 -19.617 39.709 1.00 25.77 1094 TYR D O 1
ATOM 2404 N N . ARG D 1 43 ? -23.952 -20.209 38.869 1.00 31.74 1095 ARG D N 1
ATOM 2405 C CA . ARG D 1 43 ? -24.424 -21.139 37.800 1.00 36.41 1095 ARG D CA 1
ATOM 2406 C C . ARG D 1 43 ? -24.161 -22.578 38.273 1.00 37.84 1095 ARG D C 1
ATOM 2407 O O . ARG D 1 43 ? -23.234 -22.779 39.094 1.00 33.25 1095 ARG D O 1
ATOM 2415 N N . GLU D 1 44 ? -24.876 -23.552 37.714 1.00 37.00 1096 GLU D N 1
ATOM 2416 C CA . GLU D 1 44 ? -24.711 -24.985 38.062 1.00 38.49 1096 GLU D CA 1
ATOM 2417 C C . GLU D 1 44 ? -23.281 -25.449 37.730 1.00 38.67 1096 GLU D C 1
ATOM 2418 O O . GLU D 1 44 ? -22.829 -26.400 38.378 1.00 45.58 1096 GLU D O 1
ATOM 2420 N N . GLU D 1 45 ? -22.598 -24.813 36.759 1.00 42.05 1097 GLU D N 1
ATOM 2421 C CA . GLU D 1 45 ? -21.217 -25.185 36.309 1.00 42.90 1097 GLU D CA 1
ATOM 2422 C C . GLU D 1 45 ? -20.162 -24.647 37.289 1.00 42.21 1097 GLU D C 1
ATOM 2423 O O . GLU D 1 45 ? -18.979 -24.995 37.122 1.00 39.70 1097 GLU D O 1
ATOM 2429 N N . ASP D 1 46 ? -20.547 -23.769 38.219 1.00 39.61 1098 ASP D N 1
ATOM 2430 C CA . ASP D 1 46 ? -19.576 -22.951 38.985 1.00 34.15 1098 ASP D CA 1
ATOM 2431 C C . ASP D 1 46 ? -18.807 -23.840 39.961 1.00 31.50 1098 ASP D C 1
ATOM 2432 O O . ASP D 1 46 ? -19.424 -24.640 40.709 1.00 31.02 1098 ASP D O 1
ATOM 2437 N N . LEU D 1 47 ? -17.500 -23.657 39.997 1.00 30.39 1099 LEU D N 1
ATOM 2438 C CA . LEU D 1 47 ? -16.652 -24.273 41.020 1.00 30.87 1099 LEU D CA 1
ATOM 2439 C C . LEU D 1 47 ? -16.737 -23.382 42.255 1.00 26.69 1099 LEU D C 1
ATOM 2440 O O . LEU D 1 47 ? -16.460 -22.173 42.143 1.00 25.33 1099 LEU D O 1
ATOM 2445 N N . ILE D 1 48 ? -17.078 -23.961 43.384 1.00 27.30 1100 ILE D N 1
ATOM 2446 C CA . ILE D 1 48 ? -17.288 -23.200 44.642 1.00 25.92 1100 ILE D CA 1
ATOM 2447 C C . ILE D 1 48 ? -16.585 -23.938 45.773 1.00 26.63 1100 ILE D C 1
ATOM 2448 O O . ILE D 1 48 ? -16.334 -25.147 45.656 1.00 27.30 1100 ILE D O 1
ATOM 2453 N N . LEU D 1 49 ? -16.229 -23.213 46.807 1.00 23.86 1101 LEU D N 1
ATOM 2454 C CA . LEU D 1 49 ? -15.585 -23.796 48.001 1.00 21.61 1101 LEU D CA 1
ATOM 2455 C C . LEU D 1 49 ? -15.959 -22.955 49.194 1.00 21.72 1101 LEU D C 1
ATOM 2456 O O . LEU D 1 49 ? -16.412 -21.806 49.009 1.00 21.58 1101 LEU D O 1
ATOM 2461 N N . GLN D 1 50 ? -15.762 -23.530 50.371 1.00 21.41 1102 GLN D N 1
ATOM 2462 C CA . GLN D 1 50 ? -16.267 -23.003 51.641 1.00 21.58 1102 GLN D CA 1
ATOM 2463 C C . GLN D 1 50 ? -15.077 -22.678 52.517 1.00 23.23 1102 GLN D C 1
ATOM 2464 O O . GLN D 1 50 ? -14.194 -23.555 52.689 1.00 22.92 1102 GLN D O 1
ATOM 2470 N N . CYS D 1 51 ? -15.026 -21.444 52.999 1.00 20.54 1103 CYS D N 1
ATOM 2471 C CA . CYS D 1 51 ? -13.996 -20.952 53.917 1.00 21.87 1103 CYS D CA 1
ATOM 2472 C C . CYS D 1 51 ? -14.240 -21.569 55.302 1.00 22.74 1103 CYS D C 1
ATOM 2473 O O . CYS D 1 51 ? -15.406 -21.603 55.754 1.00 21.28 1103 CYS D O 1
ATOM 2476 N N . ARG D 1 52 ? -13.188 -22.041 55.952 1.00 24.37 1104 ARG D N 1
ATOM 2477 C CA . ARG D 1 52 ? -13.281 -22.612 57.327 1.00 23.82 1104 ARG D CA 1
ATOM 2478 C C . ARG D 1 52 ? -13.399 -21.507 58.373 1.00 25.25 1104 ARG D C 1
ATOM 2479 O O . ARG D 1 52 ? -13.832 -21.842 59.493 1.00 25.36 1104 ARG D O 1
ATOM 2487 N N . GLN D 1 53 ? -13.039 -20.257 58.051 1.00 24.29 1105 GLN D N 1
ATOM 2488 C CA . GLN D 1 53 ? -13.050 -19.121 59.015 1.00 23.73 1105 GLN D CA 1
ATOM 2489 C C . GLN D 1 53 ? -14.431 -18.453 59.069 1.00 23.85 1105 GLN D C 1
ATOM 2490 O O . GLN D 1 53 ? -14.838 -18.084 60.169 1.00 25.07 1105 GLN D O 1
ATOM 2496 N N . CYS D 1 54 ? -15.103 -18.245 57.940 1.00 20.72 1106 CYS D N 1
ATOM 2497 C CA . CYS D 1 54 ? -16.340 -17.425 57.908 1.00 22.32 1106 CYS D CA 1
ATOM 2498 C C . CYS D 1 54 ? -17.542 -18.292 57.512 1.00 22.70 1106 CYS D C 1
ATOM 2499 O O . CYS D 1 54 ? -18.662 -17.777 57.572 1.00 23.04 1106 CYS D O 1
ATOM 2502 N N . ASP D 1 55 ? -17.314 -19.558 57.178 1.00 22.07 1107 ASP D N 1
ATOM 2503 C CA . ASP D 1 55 ? -18.379 -20.549 56.869 1.00 23.19 1107 ASP D CA 1
ATOM 2504 C C . ASP D 1 55 ? -19.051 -20.235 55.519 1.00 23.30 1107 ASP D C 1
ATOM 2505 O O . ASP D 1 55 ? -20.028 -20.901 55.201 1.00 24.02 1107 ASP D O 1
ATOM 2510 N N . ARG D 1 56 ? -18.550 -19.285 54.747 1.00 22.98 1108 ARG D N 1
ATOM 2511 C CA . ARG D 1 56 ? -19.214 -18.876 53.473 1.00 22.72 1108 ARG D CA 1
ATOM 2512 C C . ARG D 1 56 ? -18.694 -19.703 52.304 1.00 22.73 1108 ARG D C 1
ATOM 2513 O O . ARG D 1 56 ? -17.455 -19.991 52.257 1.00 20.56 1108 ARG D O 1
ATOM 2521 N N . TRP D 1 57 ? -19.613 -20.060 51.406 1.00 21.39 1109 TRP D N 1
ATOM 2522 C CA . TRP D 1 57 ? -19.316 -20.510 50.029 1.00 22.28 1109 TRP D CA 1
ATOM 2523 C C . TRP D 1 57 ? -18.964 -19.296 49.184 1.00 21.62 1109 TRP D C 1
ATOM 2524 O O . TRP D 1 57 ? -19.443 -18.206 49.475 1.00 21.78 1109 TRP D O 1
ATOM 2535 N N . MET D 1 58 ? -18.138 -19.498 48.161 1.00 23.69 1110 MET D N 1
ATOM 2536 C CA . MET D 1 58 ? -17.838 -18.446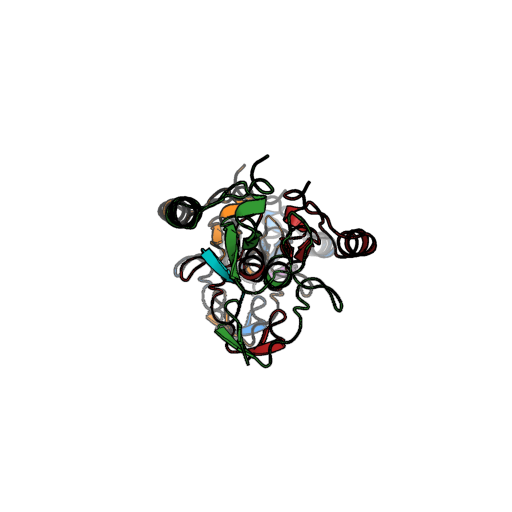 47.179 1.00 21.80 1110 MET D CA 1
ATOM 2537 C C . MET D 1 58 ? -17.318 -19.095 45.903 1.00 22.43 1110 MET D C 1
ATOM 2538 O O . MET D 1 58 ? -16.954 -20.277 45.930 1.00 21.32 1110 MET D O 1
ATOM 2543 N N . HIS D 1 59 ? -17.279 -18.335 44.831 1.00 22.83 1111 HIS D N 1
ATOM 2544 C CA . HIS D 1 59 ? -16.629 -18.766 43.573 1.00 24.27 1111 HIS D CA 1
ATOM 2545 C C . HIS D 1 59 ? -15.143 -19.048 43.814 1.00 21.86 1111 HIS D C 1
ATOM 2546 O O . HIS D 1 59 ? -14.469 -18.175 44.350 1.00 23.66 1111 HIS D O 1
ATOM 2553 N N . ALA D 1 60 ? -14.652 -20.180 43.333 1.00 24.93 1112 ALA D N 1
ATOM 2554 C CA . ALA D 1 60 ? -13.203 -20.474 43.216 1.00 27.74 1112 ALA D CA 1
ATOM 2555 C C . ALA D 1 60 ? -12.518 -19.304 42.497 1.00 26.64 1112 ALA D C 1
ATOM 2556 O O . ALA D 1 60 ? -11.507 -18.778 43.013 1.00 26.86 1112 ALA D O 1
ATOM 2558 N N . VAL D 1 61 ? -13.092 -18.851 41.386 1.00 29.98 1113 VAL D N 1
ATOM 2559 C CA . VAL D 1 61 ? -12.466 -17.826 40.506 1.00 28.65 1113 VAL D CA 1
ATOM 2560 C C . VAL D 1 61 ? -12.349 -16.493 41.254 1.00 27.44 1113 VAL D C 1
ATOM 2561 O O . VAL D 1 61 ? -11.383 -15.800 41.012 1.00 26.88 1113 VAL D O 1
ATOM 2565 N N . CYS D 1 62 ? -13.251 -16.183 42.180 1.00 26.20 1114 CYS D N 1
ATOM 2566 C CA . CYS D 1 62 ? -13.235 -14.908 42.953 1.00 27.10 1114 CYS D CA 1
ATOM 2567 C C . CYS D 1 62 ? -12.178 -14.967 44.081 1.00 27.77 1114 CYS D C 1
ATOM 2568 O O . CYS D 1 62 ? -12.056 -13.993 44.822 1.00 29.85 1114 CYS D O 1
ATOM 2571 N N . GLN D 1 63 ? -11.443 -16.078 44.178 1.00 27.05 1115 GLN D N 1
ATOM 2572 C CA . GLN D 1 63 ? -10.294 -16.261 45.096 1.00 28.66 1115 GLN D CA 1
ATOM 2573 C C . GLN D 1 63 ? -9.056 -16.688 44.302 1.00 28.55 1115 GLN D C 1
ATOM 2574 O O . GLN D 1 63 ? -8.121 -17.190 44.928 1.00 29.91 1115 GLN D O 1
ATOM 2580 N N . ASN D 1 64 ? -9.099 -16.567 42.969 1.00 30.99 1116 ASN D N 1
ATOM 2581 C CA . ASN D 1 64 ? -7.991 -16.879 42.030 1.00 31.09 1116 ASN D CA 1
ATOM 2582 C C . ASN D 1 64 ? -7.641 -18.369 42.062 1.00 30.39 1116 ASN D C 1
ATOM 2583 O O . ASN D 1 64 ? -6.479 -18.678 41.881 1.00 30.63 1116 ASN D O 1
ATOM 2588 N N . LEU D 1 65 ? -8.632 -19.245 42.242 1.00 27.45 1117 LEU D N 1
ATOM 2589 C CA . LEU D 1 65 ? -8.522 -20.717 42.126 1.00 29.24 1117 LEU D CA 1
ATOM 2590 C C . LEU D 1 65 ? -9.380 -21.172 40.935 1.00 34.32 1117 LEU D C 1
ATOM 2591 O O . LEU D 1 65 ? -10.596 -21.060 41.035 1.00 34.70 1117 LEU D O 1
ATOM 2596 N N . ASN D 1 66 ? -8.776 -21.571 39.819 1.00 35.54 1118 ASN D N 1
ATOM 2597 C CA . ASN D 1 66 ? -9.493 -21.665 38.515 1.00 38.72 1118 ASN D CA 1
ATOM 2598 C C . ASN D 1 66 ? -9.907 -23.100 38.195 1.00 40.26 1118 ASN D C 1
ATOM 2599 O O . ASN D 1 66 ? -10.734 -23.260 37.241 1.00 40.82 1118 ASN D O 1
ATOM 2604 N N . THR D 1 67 ? -9.405 -24.093 38.946 1.00 33.58 1119 THR D N 1
ATOM 2605 C CA . THR D 1 67 ? -9.480 -25.531 38.586 1.00 30.30 1119 THR D CA 1
ATOM 2606 C C . THR D 1 67 ? -9.848 -26.364 39.812 1.00 35.54 1119 THR D C 1
ATOM 2607 O O . THR D 1 67 ? -9.469 -25.974 40.966 1.00 32.48 1119 THR D O 1
ATOM 2611 N N . GLU D 1 68 ? -10.495 -27.499 39.571 1.00 35.13 1120 GLU D N 1
ATOM 2612 C CA . GLU D 1 68 ? -10.735 -28.539 40.596 1.00 37.42 1120 GLU D CA 1
ATOM 2613 C C . GLU D 1 68 ? -9.396 -28.900 41.246 1.00 32.70 1120 GLU D C 1
ATOM 2614 O O . GLU D 1 68 ? -9.387 -29.207 42.459 1.00 31.07 1120 GLU D O 1
ATOM 2620 N N . GLU D 1 69 ? -8.309 -28.914 40.468 1.00 32.23 1121 GLU D N 1
ATOM 2621 C CA . GLU D 1 69 ? -6.948 -29.245 40.998 1.00 29.43 1121 GLU D CA 1
ATOM 2622 C C . GLU D 1 69 ? -6.611 -28.276 42.136 1.00 27.10 1121 GLU D C 1
ATOM 2623 O O . GLU D 1 69 ? -6.265 -28.756 43.272 1.00 26.38 1121 GLU D O 1
ATOM 2629 N N A GLU D 1 70 ? -6.736 -26.972 41.883 0.50 27.33 1122 GLU D N 1
ATOM 2630 N N B GLU D 1 70 ? -6.691 -26.968 41.857 0.50 25.74 1122 GLU D N 1
ATOM 2631 C CA A GLU D 1 70 ? -6.386 -25.909 42.853 0.50 28.78 1122 GLU D CA 1
ATOM 2632 C CA B GLU D 1 70 ? -6.407 -25.884 42.830 0.50 26.14 1122 GLU D CA 1
ATOM 2633 C C A GLU D 1 70 ? -7.353 -25.938 44.043 0.50 27.70 1122 GLU D C 1
ATOM 2634 C C B GLU D 1 70 ? -7.340 -26.019 44.039 0.50 26.15 1122 GLU D C 1
ATOM 2635 O O A GLU D 1 70 ? -6.870 -25.800 45.173 0.50 26.00 1122 GLU D O 1
ATOM 2636 O O B GLU D 1 70 ? -6.823 -26.037 45.166 0.50 23.59 1122 GLU D O 1
ATOM 2647 N N . VAL D 1 71 ? -8.651 -26.162 43.813 1.00 25.52 1123 VAL D N 1
ATOM 2648 C CA . VAL D 1 71 ? -9.663 -26.234 44.921 1.00 27.05 1123 VAL D CA 1
ATOM 2649 C C . VAL D 1 71 ? -9.379 -27.461 45.801 1.00 27.37 1123 VAL D C 1
ATOM 2650 O O . VAL D 1 71 ? -9.341 -27.317 47.039 1.00 28.67 1123 VAL D O 1
ATOM 2654 N N . GLU D 1 72 ? -9.114 -28.622 45.199 1.00 27.06 1124 GLU D N 1
ATOM 2655 C CA . GLU D 1 72 ? -8.848 -29.861 45.959 1.00 31.48 1124 GLU D CA 1
ATOM 2656 C C . GLU D 1 72 ? -7.568 -29.651 46.771 1.00 28.17 1124 GLU D C 1
ATOM 2657 O O . GLU D 1 72 ? -7.514 -30.136 47.923 1.00 27.58 1124 GLU D O 1
ATOM 2663 N N . ASN D 1 73 ? -6.596 -28.910 46.213 1.00 26.07 1125 ASN D N 1
ATOM 2664 C CA . ASN D 1 73 ? -5.286 -28.691 46.871 1.00 26.71 1125 ASN D CA 1
ATOM 2665 C C . ASN D 1 73 ? -5.489 -27.775 48.091 1.00 28.20 1125 ASN D C 1
ATOM 2666 O O . ASN D 1 73 ? -4.920 -28.067 49.143 1.00 27.04 1125 ASN D O 1
ATOM 2671 N N . VAL D 1 74 ? -6.284 -26.716 47.995 1.00 27.99 1126 VAL D N 1
ATOM 2672 C CA . VAL D 1 74 ? -6.490 -25.835 49.187 1.00 27.25 1126 VAL D CA 1
ATOM 2673 C C . VAL D 1 74 ? -7.376 -26.560 50.224 1.00 27.65 1126 VAL D C 1
ATOM 2674 O O . VAL D 1 74 ? -7.099 -26.422 51.464 1.00 26.42 1126 VAL D O 1
ATOM 2678 N N . ALA D 1 75 ? -8.385 -27.316 49.791 1.00 31.29 1127 ALA D N 1
ATOM 2679 C CA . ALA D 1 75 ? -9.242 -28.163 50.672 1.00 30.49 1127 ALA D CA 1
ATOM 2680 C C . ALA D 1 75 ? -8.379 -29.134 51.513 1.00 32.97 1127 ALA D C 1
ATOM 2681 O O . ALA D 1 75 ? -8.734 -29.386 52.668 1.00 34.87 1127 ALA D O 1
ATOM 2683 N N . ASP D 1 76 ? -7.275 -29.632 50.960 1.00 29.74 1128 ASP D N 1
ATOM 2684 C CA . ASP D 1 76 ? -6.344 -30.579 51.632 1.00 32.31 1128 ASP D CA 1
ATOM 2685 C C . ASP D 1 76 ? -5.819 -29.981 52.943 1.00 31.02 1128 ASP D C 1
ATOM 2686 O O . ASP D 1 76 ? -5.543 -30.785 53.891 1.00 25.69 1128 ASP D O 1
ATOM 2691 N N . ILE D 1 77 ? -5.604 -28.656 52.988 1.00 27.92 1129 ILE D N 1
ATOM 2692 C CA . ILE D 1 77 ? -4.906 -27.992 54.118 1.00 26.26 1129 ILE D CA 1
ATOM 2693 C C . ILE D 1 77 ? -5.866 -27.123 54.912 1.00 25.69 1129 ILE D C 1
ATOM 2694 O O . ILE D 1 77 ? -5.438 -26.684 55.989 1.00 25.01 1129 ILE D O 1
ATOM 2699 N N . GLY D 1 78 ? -7.086 -26.863 54.409 1.00 24.68 1130 GLY D N 1
ATOM 2700 C CA . GLY D 1 78 ? -8.042 -25.930 55.045 1.00 25.58 1130 GLY D CA 1
ATOM 2701 C C . GLY D 1 78 ? -8.048 -24.575 54.349 1.00 26.63 1130 GLY D C 1
ATOM 2702 O O . GLY D 1 78 ? -6.991 -23.938 54.230 1.00 23.65 1130 GLY D O 1
ATOM 2703 N N . PHE D 1 79 ? -9.192 -24.169 53.832 1.00 23.85 1131 PHE D N 1
ATOM 2704 C CA . PHE D 1 79 ? -9.323 -22.946 53.027 1.00 25.25 1131 PHE D CA 1
ATOM 2705 C C . PHE D 1 79 ? -9.627 -21.746 53.920 1.00 22.54 1131 PHE D C 1
ATOM 2706 O O . PHE D 1 79 ? -10.645 -21.746 54.624 1.00 22.45 1131 PHE D O 1
ATOM 2714 N N . ASP D 1 80 ? -8.726 -20.764 53.910 1.00 23.53 1132 ASP D N 1
ATOM 2715 C CA . ASP D 1 80 ? -8.915 -19.439 54.555 1.00 24.74 1132 ASP D CA 1
ATOM 2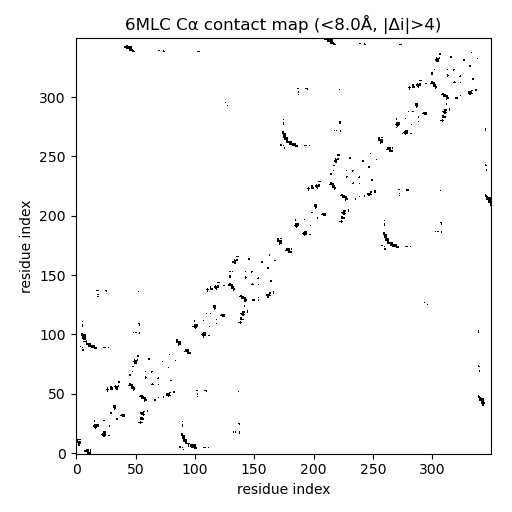716 C C . ASP D 1 80 ? -9.035 -18.394 53.454 1.00 25.14 1132 ASP D C 1
ATOM 2717 O O . ASP D 1 80 ? -8.045 -18.200 52.711 1.00 22.35 1132 ASP D O 1
ATOM 2722 N N . CYS D 1 81 ? -10.203 -17.777 53.328 1.00 23.17 1133 CYS D N 1
ATOM 2723 C CA . CYS D 1 81 ? -10.535 -16.915 52.186 1.00 24.54 1133 CYS D CA 1
ATOM 2724 C C . CYS D 1 81 ? -9.866 -15.556 52.367 1.00 24.47 1133 CYS D C 1
ATOM 2725 O O . CYS D 1 81 ? -9.439 -15.208 53.517 1.00 23.89 1133 CYS D O 1
ATOM 2728 N N . SER D 1 82 ? -9.770 -14.820 51.274 1.00 24.43 1134 SER D N 1
ATOM 2729 C CA . SER D 1 82 ? -9.131 -13.483 51.202 1.00 24.76 1134 SER D CA 1
ATOM 2730 C C . SER D 1 82 ? -9.774 -12.510 52.188 1.00 27.22 1134 SER D C 1
ATOM 2731 O O . SER D 1 82 ? -9.048 -11.691 52.778 1.00 28.04 1134 SER D O 1
ATOM 2734 N N A MET D 1 83 ? -11.090 -12.581 52.391 0.50 26.32 1135 MET D N 1
ATOM 2735 N N B MET D 1 83 ? -11.083 -12.632 52.405 0.50 24.84 1135 MET D N 1
ATOM 2736 C CA A MET D 1 83 ? -11.807 -11.658 53.320 0.50 27.57 1135 MET D CA 1
ATOM 2737 C CA B MET D 1 83 ? -11.876 -11.718 53.275 0.50 25.55 1135 MET D CA 1
ATOM 2738 C C A MET D 1 83 ? -11.391 -11.953 54.763 0.50 26.02 1135 MET D C 1
ATOM 2739 C C B MET D 1 83 ? -11.574 -11.992 54.758 0.50 25.14 1135 MET D C 1
ATOM 2740 O O A MET D 1 83 ? -11.228 -11.006 55.525 0.50 26.88 1135 MET D O 1
ATOM 2741 O O B MET D 1 83 ? -11.723 -11.064 55.552 0.50 29.22 1135 MET D O 1
ATOM 2750 N N . CYS D 1 84 ? -11.154 -13.216 55.103 1.00 23.78 1136 CYS D N 1
ATOM 2751 C CA . CYS D 1 84 ? -10.749 -13.615 56.470 1.00 24.91 1136 CYS D CA 1
ATOM 2752 C C . CYS D 1 84 ? -9.229 -13.444 56.681 1.00 30.04 1136 CYS D C 1
ATOM 2753 O O . CYS D 1 84 ? -8.798 -13.580 57.830 1.00 28.42 1136 CYS D O 1
ATOM 2756 N N . ARG D 1 85 ? -8.460 -13.254 55.604 1.00 32.82 1137 ARG D N 1
ATOM 2757 C CA . ARG D 1 85 ? -6.996 -12.930 55.641 1.00 37.85 1137 ARG D CA 1
ATOM 2758 C C . ARG D 1 85 ? -6.821 -11.425 55.396 1.00 39.69 1137 ARG D C 1
ATOM 2759 O O . ARG D 1 85 ? -6.739 -10.701 56.386 1.00 48.63 1137 ARG D O 1
ATOM 2767 N N . GLY E 2 14 ? -17.157 -28.501 2.593 1.00 37.17 1514 GLY E N 1
ATOM 2768 C CA . GLY E 2 14 ? -16.403 -27.212 2.537 1.00 33.52 1514 GLY E CA 1
ATOM 2769 C C . GLY E 2 14 ? -16.421 -26.575 1.161 1.00 32.54 1514 GLY E C 1
ATOM 2770 O O . GLY E 2 14 ? -16.044 -25.376 1.068 1.00 33.56 1514 GLY E O 1
ATOM 2771 N N . ALA E 2 15 ? -16.798 -27.337 0.124 1.00 31.30 1515 ALA E N 1
ATOM 2772 C CA . ALA E 2 15 ? -16.769 -26.933 -1.302 1.00 32.76 1515 ALA E CA 1
ATOM 2773 C C . ALA E 2 15 ? -17.862 -27.683 -2.072 1.00 36.63 1515 ALA E C 1
ATOM 2774 O O . ALA E 2 15 ? -18.004 -28.895 -1.897 1.00 34.39 1515 ALA E O 1
ATOM 2776 N N . LYS E 2 16 ? -18.623 -26.966 -2.882 1.00 38.04 1516 LYS E N 1
ATOM 2777 C CA . LYS E 2 16 ? -19.688 -27.563 -3.705 1.00 37.47 1516 LYS E CA 1
ATOM 2778 C C . LYS E 2 16 ? -19.909 -26.684 -4.935 1.00 36.49 1516 LYS E C 1
ATOM 2779 O O . LYS E 2 16 ? -19.316 -25.580 -5.021 1.00 33.70 1516 LYS E O 1
ATOM 2784 N N . ARG E 2 17 ? -20.728 -27.168 -5.849 1.00 34.61 1517 ARG E N 1
ATOM 2785 C CA . ARG E 2 17 ? -21.335 -26.361 -6.919 1.00 36.92 1517 ARG E CA 1
ATOM 2786 C C . ARG E 2 17 ? -22.757 -26.020 -6.490 1.00 35.38 1517 ARG E C 1
ATOM 2787 O O . ARG E 2 17 ? -23.441 -26.911 -5.965 1.00 36.13 1517 ARG E O 1
ATOM 2795 N N . HIS E 2 18 ? -23.153 -24.761 -6.669 1.00 30.75 1518 HIS E N 1
ATOM 2796 C CA . HIS E 2 18 ? -24.505 -24.261 -6.327 1.00 34.13 1518 HIS E CA 1
ATOM 2797 C C . HIS E 2 18 ? -25.536 -24.934 -7.232 1.00 34.79 1518 HIS E C 1
ATOM 2798 O O . HIS E 2 18 ? -25.354 -24.875 -8.466 1.00 35.30 1518 HIS E O 1
ATOM 2805 N N . ARG E 2 19 ? -26.594 -25.495 -6.654 1.00 39.51 1519 ARG E N 1
ATOM 2806 C CA . ARG E 2 19 ? -27.701 -26.161 -7.407 1.00 49.78 1519 ARG E CA 1
ATOM 2807 C C . ARG E 2 19 ? -29.032 -25.890 -6.701 1.00 53.06 1519 ARG E C 1
ATOM 2808 O O . ARG E 2 19 ? -29.331 -26.578 -5.735 1.00 61.16 1519 ARG E O 1
ATOM 2816 N N . GLY F 2 14 ? -32.195 -9.386 68.579 1.00 30.54 1514 GLY F N 1
ATOM 2817 C CA . GLY F 2 14 ? -30.719 -9.316 68.576 1.00 28.83 1514 GLY F CA 1
ATOM 2818 C C . GLY F 2 14 ? -30.126 -9.265 69.978 1.00 29.75 1514 GLY F C 1
ATOM 2819 O O . GLY F 2 14 ? -28.908 -9.121 70.076 1.00 26.21 1514 GLY F O 1
ATOM 2820 N N . ALA F 2 15 ? -30.962 -9.397 71.025 1.00 30.47 1515 ALA F N 1
ATOM 2821 C CA . ALA F 2 15 ? -30.546 -9.473 72.437 1.00 30.16 1515 ALA F CA 1
ATOM 2822 C C . ALA F 2 15 ? -31.569 -10.294 73.217 1.00 33.56 1515 ALA F C 1
ATOM 2823 O O . ALA F 2 15 ? -32.800 -10.103 73.021 1.00 32.59 1515 ALA F O 1
ATOM 2825 N N . LYS F 2 16 ? -31.076 -11.167 74.081 1.00 35.78 1516 LYS F N 1
ATOM 2826 C CA . LYS F 2 16 ? -31.923 -12.062 74.887 1.00 35.72 1516 LYS F CA 1
ATOM 2827 C C . LYS F 2 16 ? -31.110 -12.564 76.074 1.00 36.99 1516 LYS F C 1
ATOM 2828 O O . LYS F 2 16 ? -29.906 -12.199 76.179 1.00 30.42 1516 LYS F O 1
ATOM 2834 N N . ARG F 2 17 ? -31.754 -13.343 76.943 1.00 35.56 1517 ARG F N 1
ATOM 2835 C CA . ARG F 2 17 ? -31.076 -14.137 77.986 1.00 33.87 1517 ARG F CA 1
ATOM 2836 C C . ARG F 2 17 ? -31.118 -15.602 77.567 1.00 33.81 1517 ARG F C 1
ATOM 2837 O O . ARG F 2 17 ? -32.155 -16.050 77.049 1.00 34.36 1517 ARG F O 1
ATOM 2845 N N . HIS F 2 18 ? -30.002 -16.299 77.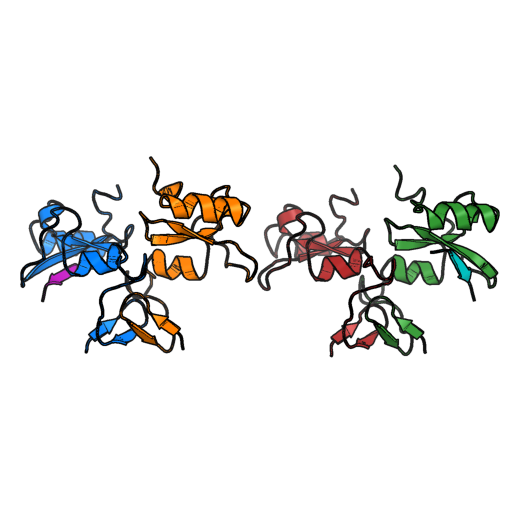725 1.00 30.10 1518 HIS F N 1
ATOM 2846 C CA . HIS F 2 18 ? -29.866 -17.737 77.406 1.00 35.93 1518 HIS F CA 1
ATOM 2847 C C . HIS F 2 18 ? -30.822 -18.528 78.313 1.00 38.69 1518 HIS F C 1
ATOM 2848 O O . HIS F 2 18 ? -30.771 -18.293 79.536 1.00 39.28 1518 HIS F O 1
ATOM 2855 N N . ARG F 2 19 ? -31.642 -19.422 77.747 1.00 43.79 1519 ARG F N 1
ATOM 2856 C CA . ARG F 2 19 ? -32.613 -20.266 78.508 1.00 51.12 1519 ARG F CA 1
ATOM 2857 C C . ARG F 2 19 ? -32.755 -21.633 77.831 1.00 56.62 1519 ARG F C 1
ATOM 2858 O O . ARG F 2 19 ? -32.559 -21.764 76.626 1.00 63.56 1519 ARG F O 1
#

Organism: Homo sapiens (NCBI:txid9606)

Sequence (350 aa):
SVWCRHCGATSAGLRCEWQNNYTQQCAPCASLSSCPVCYRNYRREEDLILQCRQQCDRWMHAVCQNLNTEEEVENVADIGFDCSMMCRSVWCRRHCGATSAGLRRCEWQNNYTQCAPCASLSSCPVCYRNYREEDLILQCRQQCDRWMHAVCQNLNTEEEVENVADIGFDCSMCRPSVWCRHCGATSAGLRCEWQNNYTQCAPCASLSSCPVCYRNYREEDLILQCRQQCDRWMHAVCQNLNTEEEVENVADIGFDCSMMCRPSVWCRHCGATSAGLRCEWQNNYTQCAPCASLSSCPVCYRNYREEDLILQCRQCDRWMHAVCQNLNTEEEEVENVADIGFDCSMMCRGAKRHRGAKRHR

Nearest PDB structures (foldseek):
  6mlc-assembly1_B  TM=1.012E+00  e=9.778E-18  Homo sapiens
  6o7g-assembly1_B  TM=8.544E-01  e=1.542E-06  Homo sapiens
  8u2y-assembly1_B  TM=8.852E-01  e=1.021E-05  Homo sapiens
  5y20-assembly1_A  TM=9.105E-01  e=3.387E-03  Arabidopsis thaliana
  5yc4-assembly1_A  TM=8.919E-01  e=7.614E-03  Arabidopsis thaliana

GO terms:
  GO:0005634 nucleus (C, IDA)
  GO:0042800 histone H3K4 methyltransferase activity (F, IDA)
  GO:0035097 histone methyltransferase complex (C, IDA)
  GO:0042054 histone methyltransferase activity (F, IDA)
  GO:0044666 MLL3/4 complex (C, IDA)
  GO:0005634 nucleus (C, EXP)
  GO:0140945 histone H3K4 monomethyltransferase activity (F, EXP)
  GO:0005515 protein binding (F, IPI)
  GO:0005654 nucleoplasm (C, TAS)
  GO:0005654 nucleoplasm (C, IDA)
  GO:0005829 cytosol (C, IDA)
  GO:0003723 RNA binding (F, HDA)

InterPro domains:
  IPR000637 HMG-I/HMG-Y, DNA-binding, conserved site [PS00354] (31-42)
  IPR001214 SET domain [PF00856] (4782-4887)
  IPR001214 SET domain [PS50280] (4771-4887)
  IPR001214 SET domain [SM00317] (4771-4893)
  IPR001841 Zinc finger, RING-type [PS50089] (344-389)
  IPR001841 Zinc finger, RING-type [SM00184] (344-388)
  IPR001841 Zinc finger, RING-type [SM00184] (391-435)
  IPR001841 Zinc finger, RING-type [SM00184] (960-1007)
  IPR001841 Zinc finger, RING-type [SM00184] (4462-4506)
  IPR001965 Zinc finger, PHD-type [SM00249] (284-331)
  IPR001965 Zinc finger, PHD-type [SM00249] (343-389)
  IPR001965 Zinc finger, PHD-type [SM00249] (390-436)
  IPR001965 Zinc finger, PHD-type [SM00249] (466-518)
  IPR001965 Zinc finger, PHD-type [SM00249] (959-1008)
  IPR001965 Zinc finger, PHD-type [SM00249] (1009-1055)
  IPR001965 Zinc finger, PHD-type [SM00249] (1086-1137)
  IPR001965 Zinc finger, PHD-type [SM00249] (4461-4507)
  IPR003616 Post-SET domain [PS50868] (4895-4911)
  IPR003616 Post-SET domain [SM00508] (4895-4911)
  IPR003888 FY-rich, N-terminal [PF05964] (4546-4604)

Secondary structure (P-SEA, 3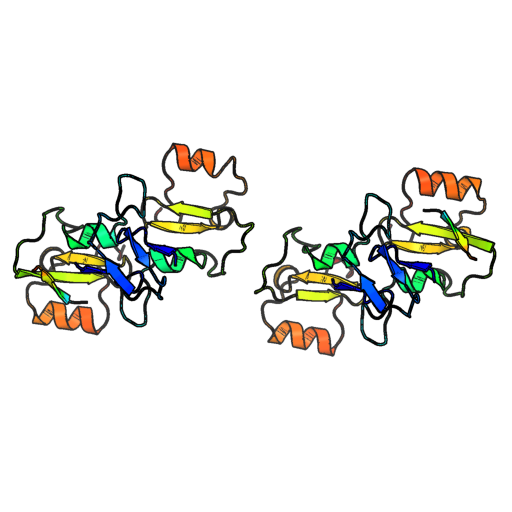-state):
cccccccccccccccccccccccccaaaaaaccccccccccccccbbbbbccccbbbbccccccccaaaaaaaaaacccccccc/cccccccccccccccccccccccccccccccccccccccccccccbbbbbccccbbbbccccccccaaaaaaaaacccccccccc/cccccccccccccccccccccccccccccccccccccccccccccbbbbbccccbbbbccccccccaaaaaaaaaaccccccccc/ccccccccccccccccccccccccccccccccccccccccccccbbbbbbccccbbbbccccccccaaaaaaaaaccccccccc/cccccc/cccccc

Radius of gyration: 30.03 Å; Cα contacts (8 Å, |Δi|>4): 671; chains: 6; bounding box: 34×36×93 Å

Solvent-accessible surface area: 20953 Å² total